Protein AF-A0A7S1KBN1-F1 (afdb_monomer)

Structure (mmCIF, N/CA/C/O backbone):
data_AF-A0A7S1KBN1-F1
#
_entry.id   AF-A0A7S1KBN1-F1
#
loop_
_atom_site.group_PDB
_atom_site.id
_atom_site.type_symbol
_atom_site.label_atom_id
_atom_site.label_alt_id
_atom_site.label_comp_id
_atom_site.label_asym_id
_atom_site.label_entity_id
_atom_site.label_seq_id
_atom_site.pdbx_PDB_ins_code
_atom_site.Cartn_x
_atom_site.Cartn_y
_atom_site.Cartn_z
_atom_site.occupancy
_atom_site.B_iso_or_equiv
_atom_site.auth_seq_id
_atom_site.auth_comp_id
_atom_site.auth_asym_id
_atom_site.auth_atom_id
_atom_site.pdbx_PDB_model_num
ATOM 1 N N . MET A 1 1 ? -30.680 16.554 2.523 1.00 39.66 1 MET A N 1
ATOM 2 C CA . MET A 1 1 ? -29.639 16.373 1.495 1.00 39.66 1 MET A CA 1
ATOM 3 C C . MET A 1 1 ? -29.792 14.962 0.991 1.00 39.66 1 MET A C 1
ATOM 5 O O . MET A 1 1 ? -29.825 14.055 1.816 1.00 39.66 1 MET A O 1
ATOM 9 N N . ASP A 1 2 ? -30.016 14.805 -0.307 1.00 41.50 2 ASP A N 1
ATOM 10 C CA . ASP A 1 2 ? -30.090 13.487 -0.932 1.00 41.50 2 ASP A CA 1
ATOM 11 C C . ASP A 1 2 ? -28.764 12.754 -0.672 1.00 41.50 2 ASP A C 1
ATOM 13 O O . ASP A 1 2 ? -27.706 13.393 -0.695 1.00 41.50 2 ASP A O 1
ATOM 17 N N . LYS A 1 3 ? -28.796 11.464 -0.317 1.00 53.00 3 LYS A N 1
ATOM 18 C CA . LYS A 1 3 ? -27.550 10.718 -0.072 1.00 53.00 3 LYS A CA 1
ATOM 19 C C . LYS A 1 3 ? -26.765 10.737 -1.381 1.00 53.00 3 LYS A C 1
ATOM 21 O O . LYS A 1 3 ? -27.262 10.223 -2.375 1.00 53.00 3 LYS A O 1
ATOM 26 N N . ALA A 1 4 ? -25.575 11.343 -1.384 1.00 61.66 4 ALA A N 1
ATOM 27 C CA . ALA A 1 4 ? -24.731 11.395 -2.574 1.00 61.66 4 ALA A CA 1
ATOM 28 C C . ALA A 1 4 ? -24.598 9.989 -3.179 1.00 61.66 4 ALA A C 1
ATOM 30 O O . ALA A 1 4 ? -24.268 9.044 -2.454 1.00 61.66 4 ALA A O 1
ATOM 31 N N . ASP A 1 5 ? -24.882 9.853 -4.478 1.00 69.88 5 ASP A N 1
ATOM 32 C CA . ASP A 1 5 ? -24.761 8.573 -5.166 1.00 69.88 5 ASP A CA 1
ATOM 33 C C . ASP A 1 5 ? -23.287 8.146 -5.168 1.00 69.88 5 ASP A C 1
ATOM 35 O O . ASP A 1 5 ? -22.436 8.759 -5.818 1.00 69.88 5 ASP A O 1
ATOM 39 N N . ARG A 1 6 ? -22.979 7.081 -4.421 1.00 80.50 6 ARG A N 1
ATOM 40 C CA . ARG A 1 6 ? -21.621 6.537 -4.262 1.00 80.50 6 ARG A CA 1
ATOM 41 C C . ARG A 1 6 ? -21.195 5.675 -5.453 1.00 80.50 6 ARG A C 1
ATOM 43 O O . ARG A 1 6 ? -20.325 4.824 -5.312 1.00 80.50 6 ARG A O 1
ATOM 50 N N . ARG A 1 7 ? -21.809 5.897 -6.617 1.00 81.31 7 ARG A N 1
ATOM 51 C CA . ARG A 1 7 ? -21.595 5.183 -7.883 1.00 81.31 7 ARG A CA 1
ATOM 52 C C . ARG A 1 7 ? -21.154 6.125 -9.007 1.00 81.31 7 ARG A C 1
ATOM 54 O O . ARG A 1 7 ? -21.543 5.968 -10.156 1.00 81.31 7 ARG A O 1
ATOM 61 N N . THR A 1 8 ? -20.392 7.156 -8.652 1.00 82.50 8 THR A N 1
ATOM 62 C CA . THR A 1 8 ? -19.928 8.204 -9.578 1.00 82.50 8 THR A CA 1
ATOM 63 C C . THR A 1 8 ? -18.401 8.279 -9.682 1.00 82.50 8 THR A C 1
ATOM 65 O O . THR A 1 8 ? -17.869 9.169 -10.340 1.00 82.50 8 THR A O 1
ATOM 68 N N . GLY A 1 9 ? -17.688 7.348 -9.039 1.00 84.62 9 GLY A N 1
ATOM 69 C CA . GLY A 1 9 ? -16.228 7.286 -9.062 1.00 84.62 9 GLY A CA 1
ATOM 70 C C . GLY A 1 9 ? -15.670 6.762 -10.386 1.00 84.62 9 GLY A C 1
ATOM 71 O O . GLY A 1 9 ? -16.303 5.954 -11.062 1.00 84.62 9 GLY A O 1
ATOM 72 N N . THR A 1 10 ? -14.457 7.202 -10.718 1.00 91.69 10 THR A N 1
ATOM 73 C CA . THR A 1 10 ? -13.685 6.822 -11.914 1.00 91.69 10 THR A CA 1
ATOM 74 C C . THR A 1 10 ? -13.085 5.420 -11.859 1.00 91.69 10 THR A C 1
ATOM 76 O O . THR A 1 10 ? -12.709 4.902 -12.904 1.00 91.69 10 THR A O 1
ATOM 79 N N . GLN A 1 11 ? -12.972 4.826 -10.665 1.00 94.00 11 GLN A N 1
ATOM 80 C CA . GLN A 1 11 ? -12.387 3.497 -10.434 1.00 94.00 11 GLN A CA 1
ATOM 81 C C . GLN A 1 11 ? -10.980 3.327 -11.013 1.00 94.00 11 GLN A C 1
ATOM 83 O O . GLN A 1 11 ? -10.664 2.328 -11.652 1.00 94.00 11 GLN A O 1
ATOM 88 N N . ASN A 1 12 ? -10.140 4.343 -10.823 1.00 94.00 12 ASN A N 1
ATOM 89 C CA . ASN A 1 12 ? -8.846 4.467 -11.485 1.00 94.00 12 ASN A CA 1
ATOM 90 C C . ASN A 1 12 ? -7.640 4.301 -10.552 1.00 94.00 12 ASN A C 1
ATOM 92 O O . ASN A 1 12 ? -6.526 4.398 -11.049 1.00 94.00 12 ASN A O 1
ATOM 96 N N . THR A 1 13 ? -7.823 4.108 -9.243 1.00 94.88 13 THR A N 1
ATOM 97 C CA . THR A 1 13 ? -6.714 4.191 -8.279 1.00 94.88 13 THR A CA 1
ATOM 98 C C . THR A 1 13 ? -6.066 2.837 -8.016 1.00 94.88 13 THR A C 1
ATOM 100 O O . THR A 1 13 ? -4.849 2.721 -8.096 1.00 94.88 13 THR A O 1
ATOM 103 N N . ALA A 1 14 ? -6.848 1.807 -7.700 1.00 96.62 14 ALA A N 1
ATOM 104 C CA . ALA A 1 14 ? -6.289 0.516 -7.310 1.00 96.62 14 ALA A CA 1
ATOM 105 C C . ALA A 1 14 ? -7.201 -0.654 -7.659 1.00 96.62 14 ALA A C 1
ATOM 107 O O . ALA A 1 14 ? -8.376 -0.478 -7.996 1.00 96.62 14 ALA A O 1
ATOM 108 N N . LEU A 1 15 ? -6.641 -1.854 -7.535 1.00 95.88 15 LEU A N 1
ATOM 109 C CA . LEU A 1 15 ? -7.337 -3.117 -7.711 1.00 95.88 15 LEU A CA 1
ATOM 110 C C . LEU A 1 15 ? -7.287 -3.940 -6.421 1.00 95.88 15 LEU A C 1
ATOM 112 O O . LEU A 1 15 ? -6.287 -3.931 -5.705 1.00 95.88 15 LEU A O 1
ATOM 116 N N . ALA A 1 16 ? -8.345 -4.702 -6.164 1.00 95.00 16 ALA A N 1
ATOM 117 C CA . ALA A 1 16 ? -8.358 -5.766 -5.167 1.00 95.00 16 ALA A CA 1
ATOM 118 C C . ALA A 1 16 ? -9.005 -7.021 -5.755 1.00 95.00 16 ALA A C 1
ATOM 120 O O . ALA A 1 16 ? -9.887 -6.932 -6.605 1.00 95.00 16 ALA A O 1
ATOM 121 N N . TYR A 1 17 ? -8.609 -8.198 -5.278 1.00 94.06 17 TYR A N 1
ATOM 122 C CA . TYR A 1 17 ? -9.251 -9.455 -5.651 1.00 94.06 17 TYR A CA 1
ATOM 123 C C . TYR A 1 17 ? -9.933 -10.048 -4.428 1.00 94.06 17 TYR A C 1
ATOM 125 O O . TYR A 1 17 ? -9.283 -10.432 -3.458 1.00 94.06 17 TYR A O 1
ATOM 133 N N . PHE A 1 18 ? -11.259 -10.106 -4.466 1.00 94.25 18 PHE A N 1
ATOM 134 C CA . PHE A 1 18 ? -12.067 -10.527 -3.332 1.00 94.25 18 PHE A CA 1
ATOM 135 C C . PHE A 1 18 ? -13.287 -11.297 -3.817 1.00 94.25 18 PHE A C 1
ATOM 137 O O . PHE A 1 18 ? -13.940 -10.904 -4.780 1.00 94.25 18 PHE A O 1
ATOM 144 N N . ARG A 1 19 ? -13.599 -12.420 -3.158 1.00 91.69 19 ARG A N 1
ATOM 145 C CA . ARG A 1 19 ? -14.739 -13.291 -3.512 1.00 91.69 19 ARG A CA 1
ATOM 146 C C . ARG A 1 19 ? -14.802 -13.627 -4.999 1.00 91.69 19 ARG A C 1
ATOM 148 O O . ARG A 1 19 ? -15.864 -13.602 -5.616 1.00 91.69 19 ARG A O 1
ATOM 155 N N . LYS A 1 20 ? -13.638 -13.970 -5.546 1.00 90.12 20 LYS A N 1
ATOM 156 C CA . LYS A 1 20 ? -13.461 -14.369 -6.940 1.00 90.12 20 LYS A CA 1
ATOM 157 C C . LYS A 1 20 ? -13.755 -13.266 -7.966 1.00 90.12 20 LYS A C 1
ATOM 159 O O . LYS A 1 20 ? -13.970 -13.558 -9.137 1.00 90.12 20 LYS A O 1
ATOM 164 N N . ARG A 1 21 ? -13.784 -12.008 -7.522 1.00 91.31 21 ARG A N 1
ATOM 165 C CA . ARG A 1 21 ? -14.037 -10.826 -8.346 1.00 91.31 21 ARG A CA 1
ATOM 166 C C . ARG A 1 21 ? -12.834 -9.906 -8.301 1.00 91.31 21 ARG A C 1
ATOM 168 O O . ARG A 1 21 ? -12.242 -9.710 -7.238 1.00 91.31 21 ARG A O 1
ATOM 175 N N . LEU A 1 22 ? -12.508 -9.329 -9.451 1.00 94.31 22 LEU A N 1
ATOM 176 C CA . LEU A 1 22 ? -11.597 -8.201 -9.527 1.00 94.31 22 LEU A CA 1
ATOM 177 C C . LEU A 1 22 ? -12.400 -6.934 -9.229 1.00 94.31 22 LEU A C 1
ATOM 179 O O . LEU A 1 22 ? -13.416 -6.672 -9.865 1.00 94.31 22 LEU A O 1
ATOM 183 N N . LEU A 1 23 ? -11.962 -6.164 -8.244 1.00 95.69 23 LEU A N 1
ATOM 184 C CA . LEU A 1 23 ? -12.592 -4.923 -7.825 1.00 95.69 23 LEU A CA 1
ATOM 185 C C . LEU A 1 23 ? -11.696 -3.760 -8.230 1.00 95.69 23 LEU A C 1
ATOM 187 O O . LEU A 1 23 ? -10.554 -3.690 -7.787 1.00 95.69 23 LEU A O 1
ATOM 191 N N . ALA A 1 24 ? -12.223 -2.841 -9.029 1.00 96.88 24 ALA A N 1
ATOM 192 C CA . ALA A 1 24 ? -11.622 -1.541 -9.271 1.00 96.88 24 ALA A CA 1
ATOM 193 C C . ALA A 1 24 ? -12.084 -0.561 -8.186 1.00 96.88 24 ALA A C 1
ATOM 195 O O . ALA A 1 24 ? -13.273 -0.513 -7.848 1.00 96.88 24 ALA A O 1
ATOM 196 N N . LEU A 1 25 ? -11.129 0.168 -7.607 1.00 96.44 25 LEU A N 1
ATOM 197 C CA . LEU A 1 25 ? -11.327 0.984 -6.415 1.00 96.44 25 LEU A CA 1
ATOM 198 C C . LEU A 1 25 ? -10.927 2.445 -6.659 1.00 96.44 25 LEU A C 1
ATOM 200 O O . LEU A 1 25 ? -9.914 2.748 -7.296 1.00 96.44 25 LEU A O 1
ATOM 204 N N . VAL A 1 26 ? -11.710 3.354 -6.080 1.00 94.69 26 VAL A N 1
ATOM 205 C CA . VAL A 1 26 ? -11.387 4.774 -5.911 1.00 94.69 26 VAL A CA 1
ATOM 206 C C . VAL A 1 26 ? -12.031 5.285 -4.625 1.00 94.69 26 VAL A C 1
ATOM 208 O O . VAL A 1 26 ? -13.181 4.959 -4.323 1.00 94.69 26 VAL A O 1
ATOM 211 N N . GLU A 1 27 ? -11.313 6.152 -3.913 1.00 91.88 27 GLU A N 1
ATOM 212 C CA . GLU A 1 27 ? -11.644 6.651 -2.566 1.00 91.88 27 GLU A CA 1
ATOM 213 C C . GLU A 1 27 ? -12.984 7.398 -2.445 1.00 91.88 27 GLU A C 1
ATOM 215 O O . GLU A 1 27 ? -13.438 7.696 -1.343 1.00 91.88 27 GLU A O 1
ATOM 220 N N . SER A 1 28 ? -13.634 7.720 -3.566 1.00 90.06 28 SER A N 1
ATOM 221 C CA . SER A 1 28 ? -14.872 8.502 -3.630 1.00 90.06 28 SER A CA 1
ATOM 222 C C . SER A 1 28 ? -16.142 7.669 -3.843 1.00 90.06 28 SER A C 1
ATOM 224 O O . SER A 1 28 ? -17.247 8.222 -3.813 1.00 90.06 28 SER A O 1
ATOM 226 N N . SER A 1 29 ? -16.031 6.351 -4.040 1.00 92.69 29 SER A N 1
ATOM 227 C CA . SER A 1 29 ? -17.166 5.510 -4.448 1.00 92.69 29 SER A CA 1
ATOM 228 C C . SER A 1 29 ? -17.141 4.102 -3.852 1.00 92.69 29 SER A C 1
ATOM 230 O O . SER A 1 29 ? -16.212 3.737 -3.140 1.00 92.69 29 SER A O 1
ATOM 232 N N . LEU A 1 30 ? -18.200 3.328 -4.098 1.00 94.75 30 LEU A N 1
ATOM 233 C CA . LEU A 1 30 ? -18.240 1.893 -3.808 1.00 94.75 30 LEU A CA 1
ATOM 234 C C . LEU A 1 30 ? -17.212 1.133 -4.674 1.00 94.75 30 LEU A C 1
ATOM 236 O O . LEU A 1 30 ? -16.893 1.615 -5.764 1.00 94.75 30 LEU A O 1
ATOM 240 N N . PRO A 1 31 ? -16.751 -0.064 -4.259 1.00 95.25 31 PRO A N 1
ATOM 241 C CA . PRO A 1 31 ? -15.966 -0.933 -5.133 1.00 95.25 31 PRO A CA 1
ATOM 242 C C . PRO A 1 31 ? -16.749 -1.246 -6.410 1.00 95.25 31 PRO A C 1
ATOM 244 O O . PRO A 1 31 ? -17.970 -1.418 -6.350 1.00 95.25 31 PRO A O 1
ATOM 247 N N . PHE A 1 32 ? -16.072 -1.359 -7.548 1.00 95.56 32 PHE A N 1
ATOM 248 C CA . PHE A 1 32 ? -16.696 -1.745 -8.811 1.00 95.56 32 PHE A CA 1
ATOM 249 C C . PHE A 1 32 ? -16.144 -3.078 -9.302 1.00 95.56 32 PHE A C 1
ATOM 251 O O . PHE A 1 32 ? -14.945 -3.212 -9.517 1.00 95.56 32 PHE A O 1
ATOM 258 N N . SER A 1 33 ? -17.018 -4.065 -9.471 1.00 95.19 33 SER A N 1
ATOM 259 C CA . SER A 1 33 ? -16.644 -5.377 -9.988 1.00 95.19 33 SER A CA 1
ATOM 260 C C . SER A 1 33 ? -16.351 -5.307 -11.484 1.00 95.19 33 SER A C 1
ATOM 262 O O . SER A 1 33 ? -17.116 -4.733 -12.267 1.00 95.19 33 SER A O 1
ATOM 264 N N . VAL A 1 34 ? -15.238 -5.917 -11.869 1.00 94.31 34 VAL A N 1
ATOM 265 C CA . VAL A 1 34 ? -14.797 -6.105 -13.245 1.00 94.31 34 VAL A CA 1
ATOM 266 C C . VAL A 1 34 ? -14.655 -7.604 -13.472 1.00 94.31 34 VAL A C 1
ATOM 268 O O . VAL A 1 34 ? -13.960 -8.300 -12.727 1.00 94.31 34 VAL A O 1
ATOM 271 N N . LYS A 1 35 ? -15.308 -8.112 -14.514 1.00 90.94 35 LYS A N 1
ATOM 272 C CA . LYS A 1 35 ? -15.194 -9.508 -14.928 1.00 90.94 35 LYS A CA 1
ATOM 273 C C . LYS A 1 35 ? -14.022 -9.651 -15.886 1.00 90.94 35 LYS A C 1
ATOM 275 O O . LYS A 1 35 ? -13.952 -8.934 -16.877 1.00 90.94 35 LYS A O 1
ATOM 280 N N . MET A 1 36 ? -13.124 -10.589 -15.606 1.00 88.88 36 MET A N 1
ATOM 281 C CA . MET A 1 36 ? -12.122 -11.024 -16.578 1.00 88.88 36 MET A CA 1
ATOM 282 C C . MET A 1 36 ? -12.752 -12.082 -17.486 1.00 88.88 36 MET A C 1
ATOM 284 O O . MET A 1 36 ? -13.393 -13.014 -16.997 1.00 88.88 36 MET A O 1
ATOM 288 N N . LEU A 1 37 ? -12.600 -11.927 -18.794 1.00 88.12 37 LEU A N 1
ATOM 289 C CA . LEU A 1 37 ? -13.107 -12.846 -19.805 1.00 88.12 37 LEU A CA 1
ATOM 290 C C . LEU A 1 37 ? -12.053 -13.910 -20.142 1.00 88.12 37 LEU A C 1
ATOM 292 O O . LEU A 1 37 ? -10.862 -13.749 -19.881 1.00 88.12 37 LEU A O 1
ATOM 296 N N . GLN A 1 38 ? -12.492 -15.031 -20.719 1.00 85.00 38 GLN A N 1
ATOM 297 C CA . GLN A 1 38 ? -11.618 -16.177 -21.009 1.00 85.00 38 GLN A CA 1
ATOM 298 C C . GLN A 1 38 ? -10.512 -15.855 -22.031 1.00 85.00 38 GLN A C 1
ATOM 300 O O . GLN A 1 38 ? -9.464 -16.498 -22.033 1.00 85.00 38 GLN A O 1
ATOM 305 N N . ASP A 1 39 ? -10.741 -14.875 -22.901 1.00 88.25 39 ASP A N 1
ATOM 306 C CA . ASP A 1 39 ? -9.782 -14.383 -23.892 1.00 88.25 39 ASP A CA 1
ATOM 307 C C . ASP A 1 39 ? -8.826 -13.308 -23.342 1.00 88.25 39 ASP A C 1
ATOM 309 O O . ASP A 1 39 ? -7.956 -12.831 -24.073 1.00 88.25 39 ASP A O 1
ATOM 313 N N . GLY A 1 40 ? -8.946 -12.967 -22.055 1.00 85.25 40 GLY A N 1
ATOM 314 C CA . GLY A 1 40 ? -8.118 -11.977 -21.372 1.00 85.25 40 GLY A CA 1
ATOM 315 C C . GLY A 1 40 ? -8.638 -10.540 -21.453 1.00 85.25 40 GLY A C 1
ATOM 316 O O . GLY A 1 40 ? -7.950 -9.643 -20.964 1.00 85.25 40 GLY A O 1
ATOM 317 N N . ASP A 1 41 ? -9.811 -10.305 -22.049 1.00 91.06 41 ASP A N 1
ATOM 318 C CA . ASP A 1 41 ? -10.470 -8.994 -22.019 1.00 91.06 41 ASP A CA 1
ATOM 319 C C . ASP A 1 41 ? -11.248 -8.783 -20.702 1.00 91.06 41 ASP A C 1
ATOM 321 O O . ASP A 1 41 ? -11.342 -9.678 -19.856 1.00 91.06 41 ASP A O 1
ATOM 325 N N . PHE A 1 42 ? -11.792 -7.584 -20.500 1.00 92.44 42 PHE A N 1
ATOM 326 C CA . PHE A 1 42 ? -12.488 -7.199 -19.276 1.00 92.44 42 PHE A CA 1
ATOM 327 C C . PHE A 1 42 ? -13.868 -6.609 -19.562 1.00 92.44 42 PHE A C 1
ATOM 329 O O . PHE A 1 42 ? -14.033 -5.752 -20.428 1.00 92.44 42 PHE A O 1
ATOM 336 N N . GLU A 1 43 ? -14.857 -7.000 -18.761 1.00 93.75 43 GLU A N 1
ATOM 337 C CA . GLU A 1 43 ? -16.210 -6.450 -18.803 1.00 93.75 43 GLU A CA 1
ATOM 338 C C . GLU A 1 43 ? -16.547 -5.739 -17.490 1.00 93.75 43 GLU A C 1
ATOM 340 O O . GLU A 1 43 ? -16.283 -6.225 -16.389 1.00 93.75 43 GLU A O 1
ATOM 345 N N . SER A 1 44 ? -17.143 -4.554 -17.607 1.00 94.00 44 SER A N 1
ATOM 346 C CA . SER A 1 44 ? -17.665 -3.816 -16.460 1.00 94.00 44 SER A CA 1
ATOM 347 C C . SER A 1 44 ? -18.938 -4.483 -15.939 1.00 94.00 44 SER A C 1
ATOM 349 O O . SER A 1 44 ? -19.898 -4.612 -16.693 1.00 94.00 44 SER A O 1
ATOM 351 N N . GLU A 1 45 ? -18.982 -4.853 -14.657 1.00 92.81 45 GLU A N 1
ATOM 352 C CA . GLU A 1 45 ? -20.174 -5.471 -14.067 1.00 92.81 45 GLU A CA 1
ATOM 353 C C . GLU A 1 45 ? -21.020 -4.451 -13.296 1.00 92.81 45 GLU A C 1
ATOM 355 O O . GLU A 1 45 ? -21.995 -3.900 -13.810 1.00 92.81 45 GLU A O 1
ATOM 360 N N . CYS A 1 46 ? -20.694 -4.218 -12.024 1.00 92.81 46 CYS A N 1
ATOM 361 C CA . CYS A 1 46 ? -21.531 -3.430 -11.131 1.00 92.81 46 CYS A CA 1
ATOM 362 C C . CYS A 1 46 ? -20.782 -2.946 -9.892 1.00 92.81 46 CYS A C 1
ATOM 364 O O . CYS A 1 46 ? -19.755 -3.492 -9.499 1.00 92.81 46 CYS A O 1
ATOM 366 N N . TYR A 1 47 ? -21.366 -1.962 -9.210 1.00 94.25 47 TYR A N 1
ATOM 367 C CA . TYR A 1 47 ? -20.908 -1.552 -7.888 1.00 94.25 47 TYR A CA 1
ATOM 368 C C . TYR A 1 47 ? -21.270 -2.587 -6.813 1.00 94.25 47 TYR A C 1
ATOM 370 O O . TYR A 1 47 ? -22.422 -3.014 -6.710 1.00 94.25 47 TYR A O 1
ATOM 378 N N . GLU A 1 48 ? -20.305 -2.924 -5.963 1.00 92.81 48 GLU A N 1
ATOM 379 C CA . GLU A 1 48 ? -20.451 -3.864 -4.853 1.00 92.81 48 GLU A CA 1
ATOM 380 C C . GLU A 1 48 ? -20.937 -3.148 -3.589 1.00 92.81 48 GLU A C 1
ATOM 382 O O . GLU A 1 48 ? -20.188 -2.475 -2.881 1.00 92.81 48 GLU A O 1
ATOM 387 N N . SER A 1 49 ? -22.226 -3.306 -3.284 1.00 90.88 49 SER A N 1
ATOM 388 C CA . SER A 1 49 ? -22.848 -2.761 -2.068 1.00 90.88 49 SER A CA 1
ATOM 389 C C . SER A 1 49 ? -23.042 -3.802 -0.959 1.00 90.88 49 SER A C 1
ATOM 391 O O . SER A 1 49 ? -23.548 -3.472 0.116 1.00 90.88 49 SER A O 1
ATOM 393 N N . TYR A 1 50 ? -22.669 -5.064 -1.205 1.00 90.81 50 TYR A N 1
ATOM 394 C CA . TYR A 1 50 ? -22.838 -6.187 -0.273 1.00 90.81 50 TYR A CA 1
ATOM 395 C C . TYR A 1 50 ? -24.276 -6.296 0.267 1.00 90.81 50 TYR A C 1
ATOM 397 O O . TYR A 1 50 ? -24.527 -6.306 1.476 1.00 90.81 50 TYR A O 1
ATOM 405 N N . GLY A 1 51 ? -25.238 -6.326 -0.663 1.00 84.50 51 GLY A N 1
ATOM 406 C CA . GLY A 1 51 ? -26.672 -6.367 -0.368 1.00 84.50 51 GLY A CA 1
ATOM 407 C C . GLY A 1 51 ? -27.220 -5.035 0.145 1.00 84.50 51 GLY A C 1
ATOM 408 O O . GLY A 1 51 ? -27.958 -5.031 1.126 1.00 84.50 51 GLY A O 1
ATOM 409 N N . GLU A 1 52 ? -26.799 -3.917 -0.462 1.00 84.81 52 GLU A N 1
ATOM 410 C CA . GLU A 1 52 ? -27.153 -2.533 -0.083 1.00 84.81 52 GLU A CA 1
ATOM 411 C C . GLU A 1 52 ? -26.746 -2.124 1.337 1.00 84.81 52 GLU A C 1
ATOM 413 O O . GLU A 1 52 ? -27.078 -1.037 1.819 1.00 84.81 52 GLU A O 1
ATOM 418 N N . LYS A 1 53 ? -25.985 -2.980 2.021 1.00 87.19 53 LYS A N 1
ATOM 419 C CA . LYS A 1 53 ? -25.496 -2.693 3.359 1.00 87.19 53 LYS A CA 1
ATOM 420 C C . LYS A 1 53 ? -24.419 -1.627 3.251 1.00 87.19 53 LYS A C 1
ATOM 422 O O . LYS A 1 53 ? -24.525 -0.609 3.932 1.00 87.19 53 LYS A O 1
ATOM 427 N N . LEU A 1 54 ? -23.404 -1.810 2.401 1.00 89.00 54 LEU A N 1
ATOM 428 C CA . LEU A 1 54 ? -22.330 -0.840 2.164 1.00 89.00 54 LEU A CA 1
ATOM 429 C C . LEU A 1 54 ? -22.842 0.388 1.406 1.00 89.00 54 LEU A C 1
ATOM 431 O O . LEU A 1 54 ? -23.338 0.298 0.290 1.00 89.00 54 LEU A O 1
ATOM 435 N N . ASN A 1 55 ? -22.731 1.546 2.056 1.00 86.25 55 ASN A N 1
ATOM 436 C CA . ASN A 1 55 ? -23.314 2.812 1.610 1.00 86.25 55 ASN A CA 1
ATOM 437 C C . ASN A 1 55 ? -22.363 3.999 1.842 1.00 86.25 55 ASN A C 1
ATOM 439 O O . ASN A 1 55 ? -22.794 5.124 2.105 1.00 86.25 55 ASN A O 1
ATOM 443 N N . GLN A 1 56 ? -21.064 3.727 1.768 1.00 86.44 56 GLN A N 1
ATOM 444 C CA . GLN A 1 56 ? -19.974 4.678 1.958 1.00 86.44 56 GLN A CA 1
ATOM 445 C C . GLN A 1 56 ? -18.931 4.487 0.852 1.00 86.44 56 GLN A C 1
ATOM 447 O O . GLN A 1 56 ? -18.863 3.389 0.295 1.00 86.44 56 GLN A O 1
ATOM 452 N N . PRO A 1 57 ? -18.122 5.513 0.547 1.00 88.50 57 PRO A N 1
ATOM 453 C CA . PRO A 1 57 ? -16.904 5.323 -0.225 1.00 88.50 57 PRO A CA 1
ATOM 454 C C . PRO A 1 57 ? -15.988 4.278 0.415 1.00 88.50 57 PRO A C 1
ATOM 456 O O . PRO A 1 57 ? -16.044 4.066 1.630 1.00 88.50 57 PRO A O 1
ATOM 459 N N . VAL A 1 58 ? -15.143 3.648 -0.392 1.00 91.81 58 VAL A N 1
ATOM 460 C CA . VAL A 1 58 ? -14.098 2.737 0.080 1.00 91.81 58 VAL A CA 1
ATOM 461 C C . VAL A 1 58 ? -12.738 3.273 -0.321 1.00 91.81 58 VAL A C 1
ATOM 463 O O . VAL A 1 58 ? -12.582 3.790 -1.421 1.00 91.81 58 VAL A O 1
ATOM 466 N N . SER A 1 59 ? -11.749 3.140 0.553 1.00 93.06 59 SER A N 1
ATOM 467 C CA . SER A 1 59 ? -10.365 3.432 0.211 1.00 93.06 59 SER A CA 1
ATOM 468 C C . SER A 1 59 ? -9.903 2.511 -0.913 1.00 93.06 59 SER A C 1
ATOM 470 O O . SER A 1 59 ? -10.219 1.313 -0.931 1.00 93.06 59 SER A O 1
ATOM 472 N N . ALA A 1 60 ? -9.105 3.081 -1.815 1.00 93.50 60 ALA A N 1
ATOM 473 C CA . ALA A 1 60 ? -8.398 2.342 -2.847 1.00 93.50 60 ALA A CA 1
ATOM 474 C C . ALA A 1 60 ? -7.433 1.295 -2.266 1.00 93.50 60 ALA A C 1
ATOM 476 O O . ALA A 1 60 ? -7.127 0.312 -2.926 1.00 93.50 60 ALA A O 1
ATOM 477 N N . HIS A 1 61 ? -7.033 1.438 -1.005 1.00 96.19 61 HIS A N 1
ATOM 478 C CA . HIS A 1 61 ? -6.135 0.513 -0.329 1.00 96.19 61 HIS A CA 1
ATOM 479 C C . HIS A 1 61 ? -6.830 -0.416 0.666 1.00 96.19 61 HIS A C 1
ATOM 481 O O . HIS A 1 61 ? -6.179 -0.923 1.576 1.00 96.19 61 HIS A O 1
ATOM 487 N N . SER A 1 62 ? -8.134 -0.671 0.509 1.00 93.81 62 SER A N 1
ATOM 488 C CA . SER A 1 62 ? -8.831 -1.718 1.275 1.00 93.81 62 SER A CA 1
ATOM 489 C C . SER A 1 62 ? -8.051 -3.047 1.207 1.00 93.81 62 SER A C 1
ATOM 491 O O . SER A 1 62 ? -7.602 -3.446 0.132 1.00 93.81 62 SER A O 1
ATOM 493 N N . LYS A 1 63 ? -7.857 -3.732 2.342 1.00 95.75 63 LYS A N 1
ATOM 494 C CA . LYS A 1 63 ? -6.957 -4.902 2.446 1.00 95.75 63 LYS A CA 1
ATOM 495 C C . LYS A 1 63 ? -7.761 -6.197 2.548 1.00 95.75 63 LYS A C 1
ATOM 497 O O . LYS A 1 63 ? -8.746 -6.250 3.280 1.00 95.75 63 LYS A O 1
ATOM 502 N N . VAL A 1 64 ? -7.316 -7.255 1.873 1.00 96.12 64 VAL A N 1
ATOM 503 C CA . VAL A 1 64 ? -7.832 -8.617 2.082 1.00 96.12 64 VAL A CA 1
ATOM 504 C C . VAL A 1 64 ? -6.884 -9.344 3.031 1.00 96.12 64 VAL A C 1
ATOM 506 O O . VAL A 1 64 ? -5.685 -9.402 2.768 1.00 96.12 64 VAL A O 1
ATOM 509 N N . ASP A 1 65 ? -7.392 -9.873 4.143 1.00 96.88 65 ASP A N 1
ATOM 510 C CA . ASP A 1 65 ? -6.577 -10.675 5.055 1.00 96.88 65 ASP A CA 1
ATOM 511 C C . ASP A 1 65 ? -6.290 -12.053 4.426 1.00 96.88 65 ASP A C 1
ATOM 513 O O . ASP A 1 65 ? -7.236 -12.772 4.089 1.00 96.88 65 ASP A O 1
ATOM 517 N N . PRO A 1 66 ? -5.013 -12.453 4.281 1.00 93.50 66 PRO A N 1
ATOM 518 C CA . PRO A 1 66 ? -4.655 -13.704 3.613 1.00 93.50 66 PRO A CA 1
ATOM 519 C C . PRO A 1 66 ? -5.015 -14.973 4.412 1.00 93.50 66 PRO A C 1
ATOM 521 O O . PRO A 1 66 ? -5.089 -16.053 3.833 1.00 93.50 66 PRO A O 1
ATOM 524 N N . GLU A 1 67 ? -5.241 -14.876 5.727 1.00 94.38 67 GLU A N 1
ATOM 525 C CA . GLU A 1 67 ? -5.603 -15.988 6.620 1.00 94.38 67 GLU A CA 1
ATOM 526 C C . GLU A 1 67 ? -7.126 -16.158 6.714 1.00 94.38 67 GLU A C 1
ATOM 528 O O . GLU A 1 67 ? -7.633 -17.276 6.607 1.00 94.38 67 GLU A O 1
ATOM 533 N N . THR A 1 68 ? -7.872 -15.066 6.911 1.00 96.06 68 THR A N 1
ATOM 534 C CA . THR A 1 68 ? -9.334 -15.127 7.106 1.00 96.06 68 THR A CA 1
ATOM 535 C C . THR A 1 68 ? -10.125 -14.971 5.808 1.00 96.06 68 THR A C 1
ATOM 537 O O . THR A 1 68 ? -11.293 -15.365 5.746 1.00 96.06 68 THR A O 1
ATOM 540 N N . GLY A 1 69 ? -9.507 -14.405 4.767 1.00 95.75 69 GLY A N 1
ATOM 541 C CA . GLY A 1 69 ? -10.180 -14.019 3.531 1.00 95.75 69 GLY A CA 1
ATOM 542 C C . GLY A 1 69 ? -11.173 -12.874 3.726 1.00 95.75 69 GLY A C 1
ATOM 543 O O . GLY A 1 69 ? -12.040 -12.684 2.879 1.00 95.75 69 GLY A O 1
ATOM 544 N N . GLU A 1 70 ? -11.103 -12.147 4.843 1.00 97.75 70 GLU A N 1
ATOM 545 C CA . GLU A 1 70 ? -11.939 -10.974 5.092 1.00 97.75 70 GLU A CA 1
ATOM 546 C C . GLU A 1 70 ? -11.430 -9.763 4.316 1.00 97.75 70 GLU A C 1
ATOM 548 O O . GLU A 1 70 ? -10.226 -9.556 4.182 1.00 97.75 70 GLU A O 1
ATOM 553 N N . PHE A 1 71 ? -12.351 -8.924 3.854 1.00 96.94 71 PHE A N 1
ATOM 554 C CA . PHE A 1 71 ? -12.046 -7.653 3.218 1.00 96.94 71 PHE A CA 1
ATOM 555 C C . PHE A 1 71 ? -12.265 -6.516 4.211 1.00 96.94 71 PHE A C 1
ATOM 557 O O . PHE A 1 71 ? -13.398 -6.186 4.576 1.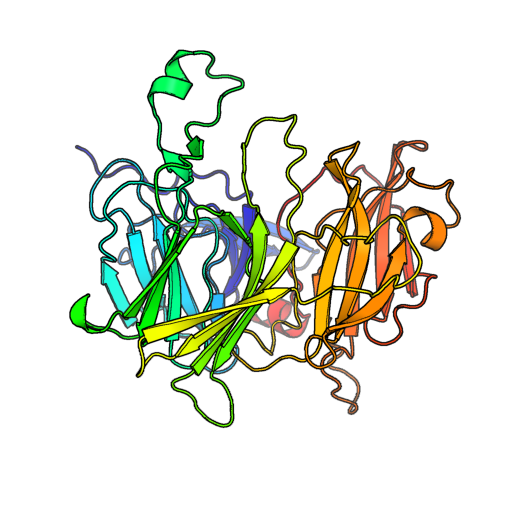00 96.94 71 PHE A O 1
ATOM 564 N N . LEU A 1 72 ? -11.156 -5.946 4.673 1.00 97.44 72 LEU A N 1
ATOM 565 C CA . LEU A 1 72 ? -11.105 -4.820 5.588 1.00 97.44 72 LEU A CA 1
ATOM 566 C C . LEU A 1 72 ? -11.204 -3.541 4.762 1.00 97.44 72 LEU A C 1
ATOM 568 O O . LEU A 1 72 ? -10.335 -3.226 3.948 1.00 97.44 72 LEU A O 1
ATOM 572 N N . ILE A 1 73 ? -12.288 -2.810 4.982 1.00 94.69 73 ILE A N 1
ATOM 573 C CA . ILE A 1 73 ? -12.662 -1.623 4.229 1.00 94.69 73 ILE A CA 1
ATOM 574 C C . ILE A 1 73 ? -12.703 -0.456 5.201 1.00 94.69 73 ILE A C 1
ATOM 576 O O . ILE A 1 73 ? -13.377 -0.519 6.225 1.00 94.69 73 ILE A O 1
ATOM 580 N N . TYR A 1 74 ? -12.093 0.663 4.847 1.00 91.50 74 TYR A N 1
ATOM 581 C CA . TYR A 1 74 ? -12.492 1.942 5.422 1.00 91.50 74 TYR A CA 1
ATOM 582 C C . TYR A 1 74 ? -12.822 2.919 4.301 1.00 91.50 74 TYR A C 1
ATOM 584 O O . TYR A 1 74 ? -12.525 2.662 3.139 1.00 91.50 74 TYR A O 1
ATOM 592 N N . GLY A 1 75 ? -13.458 4.030 4.635 1.00 91.25 75 GLY A N 1
ATOM 593 C CA . GLY A 1 75 ? -13.636 5.147 3.722 1.00 91.25 75 GLY A CA 1
ATOM 594 C C . GLY A 1 75 ? -13.840 6.439 4.483 1.00 91.25 75 GLY A C 1
ATOM 595 O O . GLY A 1 75 ? -14.311 6.424 5.624 1.00 91.25 75 GLY A O 1
ATOM 596 N N . TYR A 1 76 ? -13.492 7.550 3.845 1.00 91.94 76 TYR A N 1
ATOM 597 C CA . TYR A 1 76 ? -13.671 8.878 4.413 1.00 91.94 76 TYR A CA 1
ATOM 598 C C . TYR A 1 76 ? -14.745 9.682 3.674 1.00 91.94 76 TYR A C 1
ATOM 600 O O . TYR A 1 76 ? -15.089 9.418 2.522 1.00 91.94 76 TYR A O 1
ATOM 608 N N . ASP A 1 77 ? -15.305 10.664 4.371 1.00 89.81 77 ASP A N 1
ATOM 609 C CA . ASP A 1 77 ? -16.285 11.610 3.853 1.00 89.81 77 ASP A CA 1
ATOM 610 C C . ASP A 1 77 ? -15.801 13.034 4.128 1.00 89.81 77 ASP A C 1
ATOM 612 O O . ASP A 1 77 ? -15.412 13.374 5.245 1.00 89.81 77 ASP A O 1
ATOM 616 N N . LEU A 1 78 ? -15.813 13.874 3.095 1.00 90.38 78 LEU A N 1
ATOM 617 C CA . LEU A 1 78 ? -15.300 15.242 3.177 1.00 90.38 78 LEU A CA 1
ATOM 618 C C . LEU A 1 78 ? -16.377 16.271 3.540 1.00 90.38 78 LEU A C 1
ATOM 620 O O . LEU A 1 78 ? -16.053 17.415 3.856 1.00 90.38 78 LEU A O 1
ATOM 624 N N . LEU A 1 79 ? -17.655 15.890 3.471 1.00 87.31 79 LEU A N 1
ATOM 625 C CA . LEU A 1 79 ? -18.790 16.812 3.542 1.00 87.31 79 LEU A CA 1
ATOM 626 C C . LEU A 1 79 ? -19.613 16.644 4.821 1.00 87.31 79 LEU A C 1
ATOM 628 O O . LEU A 1 79 ? -20.238 17.602 5.275 1.00 87.31 79 LEU A O 1
ATOM 632 N N . SER A 1 80 ? -19.649 15.445 5.401 1.00 86.88 80 SER A N 1
ATOM 633 C CA . SER A 1 80 ? -20.524 15.133 6.529 1.00 86.88 80 SER A CA 1
ATOM 634 C C . SER A 1 80 ? -19.903 14.151 7.515 1.00 86.88 80 SER A C 1
ATOM 636 O O . SER A 1 80 ? -19.175 13.239 7.138 1.00 86.88 80 SER A O 1
ATOM 638 N N . LYS A 1 81 ? -20.223 14.335 8.802 1.00 90.81 81 LYS A N 1
ATOM 639 C CA . LYS A 1 81 ? -19.850 13.381 9.849 1.00 90.81 81 LYS A CA 1
ATOM 640 C C . LYS A 1 81 ? -20.698 12.098 9.759 1.00 90.81 81 LYS A C 1
ATOM 642 O O . LYS A 1 81 ? -21.877 12.186 9.406 1.00 90.81 81 LYS A O 1
ATOM 647 N N . PRO A 1 82 ? -20.148 10.942 10.166 1.00 92.25 82 PRO A N 1
ATOM 648 C CA . PRO A 1 82 ? -18.746 10.733 10.540 1.00 92.25 82 PRO A CA 1
ATOM 649 C C . PRO A 1 82 ? -17.840 10.781 9.301 1.00 92.25 82 PRO A C 1
ATOM 651 O O . PRO A 1 82 ? -18.187 10.239 8.253 1.00 92.25 82 PRO A O 1
ATOM 654 N N . TYR A 1 83 ? -16.691 11.449 9.438 1.00 94.06 83 TYR A N 1
ATOM 655 C CA . TYR A 1 83 ? -15.753 11.669 8.331 1.00 94.06 83 TYR A CA 1
ATOM 656 C C . TYR A 1 83 ? -14.919 10.436 7.995 1.00 94.06 83 TYR A C 1
ATOM 658 O O . TYR A 1 83 ? -14.246 10.438 6.977 1.00 94.06 83 TYR A O 1
ATOM 666 N N . CYS A 1 84 ? -14.935 9.403 8.835 1.00 95.12 84 CYS A N 1
ATOM 667 C CA . CYS A 1 84 ? -14.292 8.128 8.570 1.00 95.12 84 CYS A CA 1
ATOM 668 C C . CYS A 1 84 ? -15.208 7.005 9.048 1.00 95.12 84 CYS A C 1
ATOM 670 O O . CYS A 1 84 ? -15.870 7.111 10.084 1.00 95.12 84 CYS A O 1
ATOM 672 N N . LYS A 1 85 ? -15.282 5.938 8.263 1.00 94.62 85 LYS A N 1
ATOM 673 C CA . LYS A 1 85 ? -16.079 4.755 8.560 1.00 94.62 85 LYS A CA 1
ATOM 674 C C . LYS A 1 85 ? -15.290 3.518 8.206 1.00 94.62 85 LYS A C 1
ATOM 676 O O . LYS A 1 85 ? -14.666 3.459 7.151 1.00 94.62 85 LYS A O 1
ATOM 681 N N . TYR A 1 86 ? -15.401 2.507 9.042 1.00 96.69 86 TYR A N 1
ATOM 682 C CA . TYR A 1 86 ? -14.714 1.240 8.910 1.00 96.69 86 TYR A CA 1
ATOM 683 C C . TYR A 1 86 ? -15.718 0.094 8.833 1.00 96.69 86 TYR A C 1
ATOM 685 O O . TYR A 1 86 ? -16.794 0.145 9.435 1.00 96.69 86 TYR A O 1
ATOM 693 N N . ALA A 1 87 ? -15.389 -0.931 8.061 1.00 96.38 87 ALA A N 1
ATOM 694 C CA . ALA A 1 87 ? -16.208 -2.105 7.873 1.00 96.38 87 ALA A CA 1
ATOM 695 C C . ALA A 1 87 ? -15.360 -3.334 7.540 1.00 96.38 87 ALA A C 1
ATOM 697 O O . ALA A 1 87 ? -14.274 -3.233 6.977 1.00 96.38 87 ALA A O 1
ATOM 698 N N . ILE A 1 88 ? -15.903 -4.508 7.845 1.00 97.50 88 ILE A N 1
ATOM 699 C CA . ILE A 1 88 ? -15.333 -5.788 7.424 1.00 97.50 88 ILE A CA 1
ATOM 700 C C . ILE A 1 88 ? -16.407 -6.545 6.657 1.00 97.50 88 ILE A C 1
ATOM 702 O O . ILE A 1 88 ? -17.547 -6.661 7.122 1.00 97.50 88 ILE A O 1
ATOM 706 N N . VAL A 1 89 ? -16.043 -7.038 5.478 1.00 97.00 89 VAL A N 1
ATOM 707 C CA . VAL A 1 89 ? -16.833 -8.013 4.726 1.00 97.00 89 VAL A CA 1
ATOM 708 C C . VAL A 1 89 ? -16.169 -9.371 4.899 1.00 97.00 89 VAL A C 1
ATOM 710 O O . VAL A 1 89 ? -14.984 -9.520 4.615 1.00 97.00 89 VAL A O 1
ATOM 713 N N . ASP A 1 90 ? -16.914 -10.361 5.375 1.00 96.25 90 ASP A N 1
ATOM 714 C CA . ASP A 1 90 ? -16.394 -11.718 5.497 1.00 96.25 90 ASP A CA 1
ATOM 715 C C . ASP A 1 90 ? -16.176 -12.382 4.128 1.00 96.25 90 ASP A C 1
ATOM 717 O O . ASP A 1 90 ? -16.669 -11.919 3.096 1.00 96.25 90 ASP A O 1
ATOM 721 N N . LYS A 1 91 ? -15.467 -13.515 4.115 1.00 94.44 91 LYS A N 1
ATOM 722 C CA . LYS A 1 91 ? -15.190 -14.298 2.899 1.00 94.44 91 LYS A CA 1
ATOM 723 C C . LYS A 1 91 ? -16.444 -14.704 2.103 1.00 94.44 91 LYS A C 1
ATOM 725 O O . LYS A 1 91 ? -16.350 -15.018 0.919 1.00 94.44 91 LYS A O 1
ATOM 730 N N . ASP A 1 92 ? -17.616 -14.712 2.738 1.00 92.56 92 ASP A N 1
ATOM 731 C CA . ASP A 1 92 ? -18.887 -15.109 2.133 1.00 92.56 92 ASP A CA 1
ATOM 732 C C . ASP A 1 92 ? -19.664 -13.899 1.581 1.00 92.56 92 ASP A C 1
ATOM 734 O O . ASP A 1 92 ? -20.634 -14.073 0.839 1.00 92.56 92 ASP A O 1
ATOM 738 N N . GLY A 1 93 ? -19.183 -12.675 1.825 1.00 92.00 93 GLY A N 1
ATOM 739 C CA . GLY A 1 93 ? -19.750 -11.423 1.323 1.00 92.00 93 GLY A CA 1
ATOM 740 C C . GLY A 1 93 ? -20.708 -10.747 2.290 1.00 92.00 93 GLY A C 1
ATOM 741 O O . GLY A 1 93 ? -21.398 -9.802 1.898 1.00 92.00 93 GLY A O 1
ATOM 742 N N . ASN A 1 94 ? -20.781 -11.215 3.535 1.00 94.81 94 ASN A N 1
ATOM 743 C CA . ASN A 1 94 ? -21.584 -10.562 4.549 1.00 94.81 94 ASN A CA 1
ATOM 744 C C . ASN A 1 94 ? -20.779 -9.445 5.182 1.00 94.81 94 ASN A C 1
ATOM 746 O O . ASN A 1 94 ? -19.643 -9.621 5.612 1.00 94.81 94 ASN A O 1
ATOM 750 N N . LEU A 1 95 ? -21.417 -8.292 5.312 1.00 94.44 95 LEU A N 1
ATOM 751 C CA . LEU A 1 95 ? -20.861 -7.210 6.092 1.00 94.44 95 LEU A CA 1
ATOM 752 C C . LEU A 1 95 ? -20.926 -7.560 7.588 1.00 94.44 95 LEU A C 1
ATOM 754 O O . LEU A 1 95 ? -21.967 -7.377 8.224 1.00 94.44 95 LEU A O 1
ATOM 758 N N . SER A 1 96 ? -19.835 -8.111 8.115 1.00 94.62 96 SER A N 1
ATOM 759 C CA . SER A 1 96 ? -19.738 -8.701 9.454 1.00 94.62 96 SER A CA 1
ATOM 760 C C . SER A 1 96 ? -19.479 -7.657 10.539 1.00 94.62 96 SER A C 1
ATOM 762 O O . SER A 1 96 ? -19.850 -7.856 11.698 1.00 94.62 96 SER A O 1
ATOM 764 N N . HIS A 1 97 ? -18.883 -6.520 10.174 1.00 96.38 97 HIS A N 1
ATOM 765 C CA . HIS A 1 97 ? -18.557 -5.458 11.114 1.00 96.38 97 HIS A CA 1
ATOM 766 C C . HIS A 1 97 ? -18.683 -4.061 10.500 1.00 96.38 97 HIS A C 1
ATOM 768 O O . HIS A 1 97 ? -18.495 -3.874 9.297 1.00 96.38 97 HIS A O 1
ATOM 774 N N . ARG A 1 98 ? -19.005 -3.085 11.356 1.00 95.19 98 ARG A N 1
ATOM 775 C CA . ARG A 1 98 ? -19.022 -1.652 11.067 1.00 95.19 98 ARG A CA 1
ATOM 776 C C . ARG A 1 98 ? -18.637 -0.863 12.301 1.00 95.19 98 ARG A C 1
ATOM 778 O O . ARG A 1 98 ? -19.077 -1.207 13.398 1.00 95.19 98 ARG A O 1
ATOM 785 N N . LEU A 1 99 ? -17.945 0.240 12.069 1.00 95.62 99 LEU A N 1
ATOM 786 C CA . LEU A 1 99 ? -17.639 1.231 13.079 1.00 95.62 99 LEU A CA 1
ATOM 787 C C . LEU A 1 99 ? -17.524 2.615 12.432 1.00 95.62 99 LEU A C 1
ATOM 789 O O . LEU A 1 99 ? -16.811 2.788 11.445 1.00 95.62 99 LEU A O 1
ATOM 793 N N . ASP A 1 100 ? -18.204 3.604 13.001 1.00 95.38 100 ASP A N 1
ATOM 794 C CA . ASP A 1 100 ? -17.971 5.005 12.659 1.00 95.38 100 ASP A CA 1
ATOM 795 C C . ASP A 1 100 ? -16.727 5.482 13.423 1.00 95.38 100 ASP A C 1
ATOM 797 O O . ASP A 1 100 ? -16.696 5.438 14.652 1.00 95.38 100 ASP A O 1
ATOM 801 N N . VAL A 1 101 ? -15.687 5.905 12.700 1.00 95.31 101 VAL A N 1
ATOM 802 C CA . VAL A 1 101 ? -14.408 6.321 13.289 1.00 95.31 101 VAL A CA 1
ATOM 803 C C . VAL A 1 101 ? -14.416 7.837 13.441 1.00 95.31 101 VAL A C 1
ATOM 805 O O . VAL A 1 101 ? -14.346 8.593 12.467 1.00 95.31 101 VAL A O 1
ATOM 808 N N . GLU A 1 102 ? -14.533 8.302 14.681 1.00 94.38 102 GLU A N 1
ATOM 809 C CA . GLU A 1 102 ? -14.624 9.729 14.970 1.00 94.38 102 GLU A CA 1
ATOM 810 C C . GLU A 1 102 ? -13.265 10.425 14.824 1.00 94.38 102 GLU A C 1
ATOM 812 O O . GLU A 1 102 ? -12.379 10.311 15.672 1.00 94.38 102 GLU A O 1
ATOM 817 N N . ILE A 1 103 ? -13.128 11.214 13.757 1.00 95.50 103 ILE A N 1
ATOM 818 C CA . ILE A 1 103 ? -12.012 12.144 13.547 1.00 95.50 103 ILE A CA 1
ATOM 819 C C . ILE A 1 103 ? -12.509 13.601 13.587 1.00 95.50 103 ILE A C 1
ATOM 821 O O . ILE A 1 103 ? -13.668 13.885 13.258 1.00 95.50 103 ILE A O 1
ATOM 825 N N . PRO A 1 104 ? -11.668 14.563 14.010 1.00 94.12 104 PRO A N 1
ATOM 826 C CA . PRO A 1 104 ? -12.116 15.920 14.316 1.00 94.12 104 PRO A CA 1
ATOM 827 C C . PRO A 1 104 ? -12.480 16.739 13.072 1.00 94.12 104 PRO A C 1
ATOM 829 O O . PRO A 1 104 ? -13.215 17.723 13.190 1.00 94.12 104 PRO A O 1
ATOM 832 N N . ARG A 1 105 ? -11.969 16.368 11.894 1.00 94.69 105 ARG A N 1
ATOM 833 C CA . ARG A 1 105 ? -12.059 17.160 10.662 1.00 94.69 105 ARG A CA 1
ATOM 834 C C . ARG A 1 105 ? -11.984 16.271 9.411 1.00 94.69 105 ARG A C 1
ATOM 836 O O . ARG A 1 105 ? -11.458 15.167 9.514 1.00 94.69 105 ARG A O 1
ATOM 843 N N . PRO A 1 106 ? -12.481 16.739 8.254 1.00 94.94 106 PRO A N 1
ATOM 844 C CA . PRO A 1 106 ? -12.315 16.032 6.991 1.00 94.94 106 PRO A CA 1
ATOM 845 C C . PRO A 1 106 ? -10.866 16.153 6.501 1.00 94.94 106 PRO A C 1
ATOM 847 O O . PRO A 1 106 ? -10.365 17.259 6.268 1.00 94.94 106 PRO A O 1
ATOM 850 N N . VAL A 1 107 ? -10.204 15.013 6.347 1.00 94.94 107 VAL A N 1
ATOM 851 C CA . VAL A 1 107 ? -8.834 14.896 5.829 1.00 94.94 107 VAL A CA 1
ATOM 852 C C . VAL A 1 107 ? -8.797 13.844 4.725 1.00 94.94 107 VAL A C 1
ATOM 854 O O . VAL A 1 107 ? -9.649 12.954 4.693 1.00 94.94 107 VAL A O 1
ATOM 857 N N . MET A 1 108 ? -7.819 13.938 3.826 1.00 94.12 108 MET A N 1
ATOM 858 C CA . MET A 1 108 ? -7.518 12.846 2.902 1.00 94.12 108 MET A CA 1
ATOM 859 C C . MET A 1 108 ? -6.842 11.714 3.674 1.00 94.12 108 MET A C 1
ATOM 861 O O . MET A 1 108 ? -5.682 11.829 4.077 1.00 94.12 108 MET A O 1
ATOM 865 N N . MET A 1 109 ? -7.574 10.620 3.851 1.00 94.19 109 MET A N 1
ATOM 866 C CA . MET A 1 109 ? -7.052 9.364 4.379 1.00 94.19 109 MET A CA 1
ATOM 867 C C . MET A 1 109 ? -6.902 8.409 3.196 1.00 94.19 109 MET A C 1
ATOM 869 O O . MET A 1 109 ? -7.882 7.755 2.847 1.00 94.19 109 MET A O 1
ATOM 873 N N . HIS A 1 110 ? -5.730 8.364 2.562 1.00 95.12 110 HIS A N 1
ATOM 874 C CA . HIS A 1 110 ? -5.520 7.592 1.330 1.00 95.12 110 HIS A CA 1
ATOM 875 C C . HIS A 1 110 ? -5.356 6.085 1.582 1.00 95.12 110 HIS A C 1
ATOM 877 O O . HIS A 1 110 ? -6.084 5.268 1.011 1.00 95.12 110 HIS A O 1
ATOM 883 N N . ASP A 1 111 ? -4.458 5.735 2.504 1.00 96.44 111 ASP A N 1
ATOM 884 C CA . ASP A 1 111 ? -4.160 4.363 2.910 1.00 96.44 111 ASP A CA 1
ATOM 885 C C . ASP A 1 111 ? -4.398 4.154 4.420 1.00 96.44 111 ASP A C 1
ATOM 887 O O . ASP A 1 111 ? -4.612 5.086 5.202 1.00 96.44 111 ASP A O 1
ATOM 891 N N . PHE A 1 112 ? -4.365 2.893 4.832 1.00 96.50 112 PHE A N 1
ATOM 892 C CA . PHE A 1 112 ? -4.407 2.427 6.208 1.00 96.50 112 PHE A CA 1
ATOM 893 C C . PHE A 1 112 ? -3.649 1.101 6.320 1.00 96.50 112 PHE A C 1
ATOM 895 O O . PHE A 1 112 ? -3.384 0.429 5.324 1.00 96.50 112 PHE A O 1
ATOM 902 N N . ALA A 1 113 ? -3.333 0.684 7.541 1.00 98.12 113 ALA A N 1
ATOM 903 C CA . ALA A 1 113 ? -2.658 -0.588 7.760 1.00 98.12 113 ALA A CA 1
ATOM 904 C C . ALA A 1 113 ? -3.464 -1.505 8.676 1.00 98.12 113 ALA A C 1
ATOM 906 O O . ALA A 1 113 ? -4.293 -1.071 9.478 1.00 98.12 113 ALA A O 1
ATOM 907 N N . VAL A 1 114 ? -3.210 -2.801 8.553 1.00 98.31 114 VAL A N 1
ATOM 908 C CA . VAL A 1 114 ? -3.845 -3.841 9.361 1.00 98.31 114 VAL A CA 1
ATOM 909 C C . VAL A 1 114 ? -2.755 -4.758 9.891 1.00 98.31 114 VAL A C 1
ATOM 911 O O . VAL A 1 114 ? -1.784 -5.005 9.191 1.00 98.31 114 VAL A O 1
ATOM 914 N N . THR A 1 115 ? -2.911 -5.264 11.108 1.00 98.69 115 THR A N 1
ATOM 915 C CA . THR A 1 115 ? -2.162 -6.415 11.644 1.00 98.69 115 THR A CA 1
ATOM 916 C C . THR A 1 115 ? -3.123 -7.583 11.787 1.00 98.69 115 THR A C 1
ATOM 918 O O . THR A 1 115 ? -4.306 -7.402 11.516 1.00 98.69 115 THR A O 1
ATOM 921 N N . LYS A 1 116 ? -2.686 -8.757 12.258 1.00 97.75 116 LYS A N 1
ATOM 922 C CA . LYS A 1 116 ? -3.578 -9.898 12.545 1.00 97.75 116 LYS A CA 1
ATOM 923 C C . LYS A 1 116 ? -4.832 -9.517 13.342 1.00 97.75 116 LYS A C 1
ATOM 925 O O . LYS A 1 116 ? -5.919 -9.967 12.996 1.00 97.75 116 LYS A O 1
ATOM 930 N N . ASN A 1 117 ? -4.690 -8.680 14.365 1.00 98.44 117 ASN A N 1
ATOM 931 C CA . ASN A 1 117 ? -5.757 -8.363 15.309 1.00 98.44 117 ASN A CA 1
ATOM 932 C C . ASN A 1 117 ? -6.154 -6.882 15.341 1.00 98.44 117 ASN A C 1
ATOM 934 O O . ASN A 1 117 ? -7.213 -6.569 15.886 1.00 98.44 117 ASN A O 1
ATOM 938 N N . TYR A 1 118 ? -5.366 -5.977 14.753 1.00 98.75 118 TYR A N 1
ATOM 939 C CA . TYR A 1 118 ? -5.584 -4.531 14.838 1.00 98.75 118 TYR A CA 1
ATOM 940 C C . TYR A 1 118 ? -5.727 -3.861 13.468 1.00 98.75 118 TYR A C 1
ATOM 942 O O . TYR A 1 118 ? -5.289 -4.379 12.438 1.00 98.75 118 TYR A O 1
ATOM 950 N N . THR A 1 119 ? -6.325 -2.674 13.484 1.00 98.56 119 THR A N 1
ATOM 951 C CA . THR A 1 119 ? -6.402 -1.737 12.360 1.00 98.56 119 THR A CA 1
ATOM 952 C C . THR A 1 119 ? -5.761 -0.418 12.780 1.00 98.56 119 THR A C 1
ATOM 954 O O . THR A 1 119 ? -5.954 0.030 13.911 1.00 98.56 119 THR A O 1
ATOM 957 N N . ILE A 1 120 ? -4.994 0.192 11.876 1.00 98.69 120 ILE A N 1
ATOM 958 C CA . ILE A 1 120 ? -4.253 1.438 12.084 1.00 98.69 120 ILE A CA 1
ATOM 959 C C . ILE A 1 120 ? -4.804 2.496 11.126 1.00 98.69 120 ILE A C 1
ATOM 961 O O . ILE A 1 120 ? -4.658 2.377 9.910 1.00 98.69 120 ILE A O 1
ATOM 965 N N . PHE A 1 121 ? -5.411 3.541 11.678 1.00 98.19 121 PHE A N 1
ATOM 966 C CA . PHE A 1 121 ? -5.965 4.684 10.958 1.00 98.19 121 PHE A CA 1
ATOM 967 C C . PHE A 1 121 ? -4.985 5.857 10.956 1.00 98.19 121 PHE A C 1
ATOM 969 O O . PHE A 1 121 ? -4.411 6.195 11.993 1.00 98.19 121 PHE A O 1
ATOM 976 N N . LEU A 1 122 ? -4.838 6.501 9.799 1.00 97.50 122 LEU A N 1
ATOM 977 C CA . LEU A 1 122 ? -3.895 7.595 9.571 1.00 97.50 122 LEU A CA 1
ATOM 978 C C . LEU A 1 122 ? -4.643 8.941 9.524 1.00 97.50 122 LEU A C 1
ATOM 980 O O . LEU A 1 122 ? -5.085 9.376 8.463 1.00 97.50 122 LEU A O 1
ATOM 984 N N . ASP A 1 123 ? -4.822 9.600 10.672 1.00 97.50 123 ASP A N 1
ATOM 985 C CA . ASP A 1 123 ? -5.401 10.953 10.740 1.00 97.50 123 ASP A CA 1
ATOM 986 C C . ASP A 1 123 ? -4.291 11.995 10.562 1.00 97.50 123 ASP A C 1
ATOM 988 O O . ASP A 1 123 ? -3.665 12.461 11.520 1.00 97.50 123 ASP A O 1
ATOM 992 N N . MET A 1 124 ? -4.015 12.305 9.297 1.00 97.38 124 MET A N 1
ATOM 993 C CA . MET A 1 124 ? -2.906 13.153 8.862 1.00 97.38 124 MET A CA 1
ATOM 994 C C . MET A 1 124 ? -3.402 14.554 8.455 1.00 97.38 124 MET A C 1
ATOM 996 O O . MET A 1 124 ? -4.540 14.706 8.007 1.00 97.38 124 MET A O 1
ATOM 1000 N N . PRO A 1 125 ? -2.576 15.610 8.557 1.00 96.25 125 PRO A N 1
ATOM 1001 C CA . PRO A 1 125 ? -3.003 16.999 8.396 1.00 96.25 125 PRO A CA 1
ATOM 1002 C C . PRO A 1 125 ? -3.152 17.462 6.930 1.00 96.25 125 PRO A C 1
ATOM 1004 O O . PRO A 1 125 ? -2.936 18.635 6.635 1.00 96.25 125 PRO A O 1
ATOM 1007 N N . LEU A 1 126 ? -3.553 16.580 6.006 1.00 95.12 126 LEU A N 1
ATOM 1008 C CA . LEU A 1 126 ? -3.930 16.943 4.633 1.00 95.12 126 LEU A CA 1
ATOM 1009 C C . LEU A 1 126 ? -5.436 17.228 4.583 1.00 95.12 126 LEU A C 1
ATOM 1011 O O . LEU A 1 126 ? -6.260 16.357 4.296 1.00 95.12 126 LEU A O 1
ATOM 1015 N N . ILE A 1 127 ? -5.804 18.451 4.961 1.00 94.50 127 ILE A N 1
ATOM 1016 C CA . ILE A 1 127 ? -7.193 18.841 5.208 1.00 94.50 127 ILE A CA 1
ATOM 1017 C C . ILE A 1 127 ? -7.930 19.166 3.911 1.00 94.50 127 ILE A C 1
ATOM 1019 O O . ILE A 1 127 ? -7.345 19.700 2.969 1.00 94.50 127 ILE A O 1
ATOM 1023 N N . PHE A 1 128 ? -9.238 18.919 3.890 1.00 92.75 128 PHE A N 1
ATOM 1024 C CA . PHE A 1 128 ? -10.101 19.398 2.814 1.00 92.75 128 PHE A CA 1
ATOM 1025 C C . PHE A 1 128 ? -10.334 20.912 2.928 1.00 92.75 128 PHE A C 1
ATOM 1027 O O . PHE A 1 128 ? -10.839 21.399 3.943 1.00 92.75 128 PHE A O 1
ATOM 1034 N N . ASP A 1 129 ? -9.984 21.656 1.879 1.00 89.44 129 ASP A N 1
ATOM 1035 C CA . ASP A 1 129 ? -10.162 23.105 1.776 1.00 89.44 129 ASP A CA 1
ATOM 1036 C C . ASP A 1 129 ? -10.959 23.459 0.505 1.00 89.44 129 ASP A C 1
ATOM 1038 O O . ASP A 1 129 ? -10.380 23.698 -0.560 1.00 89.44 129 ASP A O 1
ATOM 1042 N N . PRO A 1 130 ? -12.301 23.545 0.586 1.00 85.38 130 PRO A N 1
ATOM 1043 C CA . PRO A 1 130 ? -13.140 23.810 -0.582 1.00 85.38 130 PRO A CA 1
ATOM 1044 C C . PRO A 1 130 ? -12.897 25.196 -1.198 1.00 85.38 130 PRO A C 1
ATOM 1046 O O . PRO A 1 130 ? -13.276 25.431 -2.344 1.00 85.38 130 PRO A O 1
ATOM 1049 N N . LYS A 1 131 ? -12.244 26.129 -0.485 1.00 83.81 131 LYS A N 1
ATOM 1050 C CA . LYS A 1 131 ? -11.920 27.455 -1.037 1.00 83.81 131 LYS A CA 1
ATOM 1051 C C . LYS A 1 131 ? -10.884 27.370 -2.158 1.00 83.81 131 LYS A C 1
ATOM 1053 O O . LYS A 1 131 ? -10.859 28.259 -3.008 1.00 83.81 131 LYS A O 1
ATOM 1058 N N . ARG A 1 132 ? -10.063 26.314 -2.191 1.00 79.56 132 ARG A N 1
ATOM 1059 C CA . ARG A 1 132 ? -9.096 26.061 -3.272 1.00 79.56 132 ARG A CA 1
ATOM 1060 C C . ARG A 1 132 ? -9.782 25.814 -4.618 1.00 79.56 132 ARG A C 1
ATOM 1062 O O . ARG A 1 132 ? -9.331 26.335 -5.634 1.00 79.56 132 ARG A O 1
ATOM 1069 N N . MET A 1 133 ? -10.955 25.178 -4.614 1.00 75.00 133 MET A N 1
ATOM 1070 C CA . MET A 1 133 ? -11.750 24.945 -5.831 1.00 75.00 133 MET A CA 1
ATOM 1071 C C . MET A 1 133 ? -12.246 26.239 -6.493 1.00 75.00 133 MET A C 1
ATOM 1073 O O . MET A 1 133 ? -12.524 26.255 -7.688 1.00 75.00 133 MET A O 1
ATOM 1077 N N . ALA A 1 134 ? -12.359 27.330 -5.728 1.00 72.88 134 ALA A N 1
ATOM 1078 C CA . ALA A 1 134 ? -12.808 28.623 -6.239 1.00 72.88 134 ALA A CA 1
ATOM 1079 C C . ALA A 1 134 ? -11.698 29.424 -6.941 1.00 72.88 134 ALA A C 1
ATOM 1081 O O . ALA A 1 134 ? -12.009 30.426 -7.583 1.00 72.88 134 ALA A O 1
ATOM 1082 N N . ARG A 1 135 ? -10.422 29.037 -6.784 1.00 61.22 135 ARG A N 1
ATOM 1083 C CA . ARG A 1 135 ? -9.278 29.823 -7.271 1.00 61.22 135 ARG A CA 1
ATOM 1084 C C . ARG A 1 135 ? -8.759 29.404 -8.641 1.00 61.22 135 ARG A C 1
ATOM 1086 O O . ARG A 1 135 ? -8.254 30.284 -9.310 1.00 61.22 135 ARG A O 1
ATOM 1093 N N . ASP A 1 136 ? -8.935 28.144 -9.048 1.00 56.34 136 ASP A N 1
ATOM 1094 C CA . ASP A 1 136 ? -8.790 27.651 -10.430 1.00 56.34 136 ASP A CA 1
ATOM 1095 C C . ASP A 1 136 ? -9.157 26.154 -10.473 1.00 56.34 136 ASP A C 1
ATOM 1097 O O . ASP A 1 136 ? -8.365 25.285 -10.101 1.00 56.34 136 ASP A O 1
ATOM 1101 N N . TRP A 1 137 ? -10.378 25.830 -10.920 1.00 54.94 137 TRP A N 1
ATOM 1102 C CA . TRP A 1 137 ? -10.934 24.462 -10.889 1.00 54.94 137 TRP A CA 1
ATOM 1103 C C . TRP A 1 137 ? -10.090 23.429 -11.661 1.00 54.94 137 TRP A C 1
ATOM 1105 O O . TRP A 1 137 ? -10.163 22.238 -11.379 1.00 54.94 137 TRP A O 1
ATOM 1115 N N . GLN A 1 138 ? -9.295 23.863 -12.644 1.00 53.06 138 GLN A N 1
ATOM 1116 C CA . GLN A 1 138 ? -8.502 22.961 -13.490 1.00 53.06 138 GLN A CA 1
ATOM 1117 C C . GLN A 1 138 ? -7.175 22.508 -12.864 1.00 53.06 138 GLN A C 1
ATOM 1119 O O . GLN A 1 138 ? -6.616 21.526 -13.344 1.00 53.06 138 GLN A O 1
ATOM 1124 N N . TYR A 1 139 ? -6.681 23.180 -11.817 1.00 52.62 139 TYR A N 1
ATOM 1125 C CA . TYR A 1 139 ? -5.319 22.946 -11.312 1.00 52.62 139 TYR A CA 1
ATOM 1126 C C . TYR A 1 139 ? -5.200 22.835 -9.790 1.00 52.62 139 TYR A C 1
ATOM 1128 O O . TYR A 1 139 ? -4.141 22.451 -9.302 1.00 52.62 139 TYR A O 1
ATOM 1136 N N . SER A 1 140 ? -6.255 23.140 -9.026 1.00 61.31 140 SER A N 1
ATOM 1137 C CA . SER A 1 140 ? -6.194 23.082 -7.564 1.00 61.31 140 SER A CA 1
ATOM 1138 C C . SER A 1 140 ? -6.943 21.870 -7.014 1.00 61.31 140 SER A C 1
ATOM 1140 O O . SER A 1 140 ? -8.176 21.823 -7.030 1.00 61.31 140 SER A O 1
ATOM 1142 N N . TYR A 1 141 ? -6.197 20.897 -6.485 1.00 76.88 141 TYR A N 1
ATOM 1143 C CA . TYR A 1 141 ? -6.781 19.859 -5.641 1.00 76.88 141 TYR A CA 1
ATOM 1144 C C . TYR A 1 141 ? -7.385 20.506 -4.385 1.00 76.88 141 TYR A C 1
ATOM 1146 O O . TYR A 1 141 ? -6.783 21.416 -3.807 1.00 76.88 141 TYR A O 1
ATOM 1154 N N . PRO A 1 142 ? -8.561 20.054 -3.913 1.00 87.12 142 PRO A N 1
ATOM 1155 C CA . PRO A 1 142 ? -9.255 20.669 -2.785 1.00 87.12 142 PRO A CA 1
ATOM 1156 C C . PRO A 1 142 ? -8.654 20.262 -1.431 1.00 87.12 142 PRO A C 1
ATOM 1158 O O . PRO A 1 142 ? -9.369 20.152 -0.437 1.00 87.12 142 PRO A O 1
ATOM 1161 N N . PHE A 1 143 ? -7.348 20.016 -1.388 1.00 90.06 143 PHE A N 1
ATOM 1162 C CA . PHE A 1 143 ? -6.618 19.603 -0.202 1.00 90.06 143 PHE A CA 1
ATOM 1163 C C . PHE A 1 143 ? -5.449 20.541 0.055 1.00 90.06 143 PHE A C 1
ATOM 1165 O O . PHE A 1 143 ? -4.881 21.126 -0.865 1.00 90.06 143 PHE A O 1
ATOM 1172 N N . ARG A 1 144 ? -5.109 20.703 1.330 1.00 91.25 144 ARG A N 1
ATOM 1173 C CA . ARG A 1 144 ? -3.974 21.507 1.776 1.00 91.25 144 ARG A CA 1
ATOM 1174 C C . ARG A 1 144 ? -3.326 20.841 2.973 1.00 91.25 144 ARG A C 1
ATOM 1176 O O . ARG A 1 144 ? -4.029 20.468 3.910 1.00 91.25 144 ARG A O 1
ATOM 1183 N N . PHE A 1 145 ? -2.004 20.757 2.982 1.00 93.00 145 PHE A N 1
ATOM 1184 C CA . PHE A 1 145 ? -1.288 20.356 4.182 1.00 93.00 145 PHE A CA 1
ATOM 1185 C C . PHE A 1 145 ? -1.306 21.490 5.222 1.00 93.00 145 PHE A C 1
ATOM 1187 O O . PHE A 1 145 ? -1.052 22.659 4.917 1.00 93.00 145 PHE A O 1
ATOM 1194 N N . ASP A 1 146 ? -1.665 21.171 6.464 1.00 94.38 146 ASP A N 1
ATOM 1195 C CA . ASP A 1 146 ? -1.716 22.124 7.571 1.00 94.38 146 ASP A CA 1
ATOM 1196 C C . ASP A 1 146 ? -0.696 21.768 8.654 1.00 94.38 146 ASP A C 1
ATOM 1198 O O . ASP A 1 146 ? -0.983 21.037 9.600 1.00 94.38 146 ASP A O 1
ATOM 1202 N N . ALA A 1 147 ? 0.500 22.348 8.543 1.00 95.12 147 ALA A N 1
ATOM 1203 C CA . ALA A 1 147 ? 1.598 22.128 9.482 1.00 95.12 147 ALA A CA 1
ATOM 1204 C C . ALA A 1 147 ? 1.313 22.605 10.925 1.00 95.12 147 ALA A C 1
ATOM 1206 O O . ALA A 1 147 ? 2.128 22.374 11.814 1.00 95.12 147 ALA A O 1
ATOM 1207 N N . SER A 1 148 ? 0.182 23.270 11.202 1.00 96.19 148 SER A N 1
ATOM 1208 C CA . SER A 1 148 ? -0.227 23.581 12.582 1.00 96.19 148 SER A CA 1
ATOM 1209 C C . SER A 1 148 ? -0.913 22.402 13.286 1.00 96.19 148 SER A C 1
ATOM 1211 O O . SER A 1 148 ? -1.111 22.428 14.503 1.00 96.19 148 SER A O 1
ATOM 1213 N N . ILE A 1 149 ? -1.275 21.360 12.534 1.00 96.94 149 ILE A N 1
ATOM 1214 C CA . ILE A 1 149 ? -2.018 20.198 13.010 1.00 96.94 149 ILE A CA 1
ATOM 1215 C C . ILE A 1 149 ? -1.065 19.008 13.143 1.00 96.94 149 ILE A C 1
ATOM 1217 O O . ILE A 1 149 ? -0.365 18.639 12.204 1.00 96.94 149 ILE A O 1
ATOM 1221 N N . LYS A 1 150 ? -1.069 18.370 14.316 1.00 97.25 150 LYS A N 1
ATOM 1222 C CA . LYS A 1 150 ? -0.338 17.120 14.548 1.00 97.25 150 LYS A CA 1
ATOM 1223 C C . LYS A 1 150 ? -0.921 15.969 13.727 1.00 97.25 150 LYS A C 1
ATOM 1225 O O . LYS A 1 150 ? -2.143 15.839 13.638 1.00 97.25 150 LYS A O 1
ATOM 1230 N N . ALA A 1 151 ? -0.048 15.104 13.220 1.00 98.06 151 ALA A N 1
ATOM 1231 C CA . 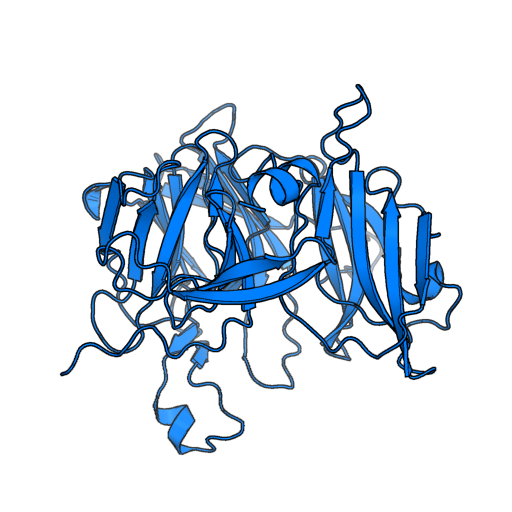ALA A 1 151 ? -0.433 13.802 12.689 1.00 98.06 151 ALA A CA 1
ATOM 1232 C C . ALA A 1 151 ? -0.798 12.843 13.832 1.00 98.06 151 ALA A C 1
ATOM 1234 O O . ALA A 1 151 ? -0.195 12.903 14.912 1.00 98.06 151 ALA A O 1
ATOM 1235 N N . ARG A 1 152 ? -1.783 11.966 13.609 1.00 98.06 152 ARG A N 1
ATOM 1236 C CA . ARG A 1 152 ? -2.236 10.993 14.609 1.00 98.06 152 ARG A CA 1
ATOM 1237 C C . ARG A 1 152 ? -2.429 9.600 14.014 1.00 98.06 152 ARG A C 1
ATOM 1239 O O . ARG A 1 152 ? -3.026 9.447 12.952 1.00 98.06 152 ARG A O 1
ATOM 1246 N N . PHE A 1 153 ? -1.993 8.585 14.752 1.00 98.69 153 PHE A N 1
ATOM 1247 C CA . PHE A 1 153 ? -2.242 7.176 14.451 1.00 98.69 153 PHE A CA 1
ATOM 1248 C C . PHE A 1 153 ? -3.287 6.637 15.422 1.00 98.69 153 PHE A C 1
ATOM 1250 O O . PHE A 1 153 ? -3.076 6.671 16.635 1.00 98.69 153 PHE A O 1
ATOM 1257 N N . GLY A 1 154 ? -4.418 6.163 14.906 1.00 98.50 154 GLY A N 1
ATOM 1258 C CA . GLY A 1 154 ? -5.464 5.524 15.702 1.00 98.50 154 GLY A CA 1
ATOM 1259 C C . GLY A 1 154 ? -5.385 4.016 15.560 1.00 98.50 154 GLY A C 1
ATOM 1260 O O . GLY A 1 154 ? -5.572 3.513 14.458 1.00 98.50 154 GLY A O 1
ATOM 1261 N N . ILE A 1 155 ? -5.122 3.296 16.647 1.00 98.81 155 ILE A N 1
ATOM 1262 C CA . ILE A 1 155 ? -5.011 1.834 16.631 1.00 98.81 155 ILE A CA 1
ATOM 1263 C C . ILE A 1 155 ? -6.135 1.229 17.461 1.00 98.81 155 ILE A C 1
ATOM 1265 O O . ILE A 1 155 ? -6.297 1.580 18.629 1.00 98.81 155 ILE A O 1
ATOM 1269 N N . CYS A 1 156 ? -6.892 0.302 16.879 1.00 98.50 156 CYS A N 1
ATOM 1270 C CA . CYS A 1 156 ? -7.952 -0.424 17.576 1.00 98.50 156 CYS A CA 1
ATOM 1271 C C . CYS A 1 156 ? -7.970 -1.903 17.173 1.00 98.50 156 CYS A C 1
ATOM 1273 O O . CYS A 1 156 ? -7.485 -2.248 16.091 1.00 98.50 156 CYS A O 1
ATOM 1275 N N . PRO A 1 157 ? -8.544 -2.795 17.998 1.00 98.44 157 PRO A N 1
ATOM 1276 C CA . PRO A 1 157 ? -8.876 -4.143 17.555 1.00 98.44 157 PRO A CA 1
ATOM 1277 C C . PRO A 1 157 ? -9.756 -4.104 16.298 1.00 98.44 157 PRO A C 1
ATOM 1279 O O . PRO A 1 157 ? -10.641 -3.254 16.183 1.00 98.44 157 PRO A O 1
ATOM 1282 N N . ARG A 1 158 ? -9.577 -5.055 15.377 1.00 97.62 158 ARG A N 1
ATOM 1283 C CA . ARG A 1 158 ? -10.336 -5.129 14.111 1.00 97.62 158 ARG A CA 1
ATOM 1284 C C . ARG A 1 158 ? -11.855 -5.146 14.290 1.00 97.62 158 ARG A C 1
ATOM 1286 O O . ARG A 1 158 ? -12.569 -4.761 13.380 1.00 97.62 158 ARG A O 1
ATOM 1293 N N . TYR A 1 159 ? -12.361 -5.615 15.427 1.00 98.06 159 TYR A N 1
ATOM 1294 C CA . TYR A 1 159 ? -13.802 -5.705 15.696 1.00 98.06 159 TYR A CA 1
ATOM 1295 C C . TYR A 1 159 ? -14.273 -4.767 16.812 1.00 98.06 159 TYR A C 1
ATOM 1297 O O . TYR A 1 159 ? -15.328 -5.042 17.405 1.00 98.06 159 TYR A O 1
ATOM 1305 N N . ALA A 1 160 ? -13.499 -3.712 17.097 1.00 98.12 160 ALA A N 1
ATOM 1306 C CA . ALA A 1 160 ? -13.811 -2.693 18.094 1.00 98.12 160 ALA A CA 1
ATOM 1307 C C . ALA A 1 160 ? -15.263 -2.207 17.967 1.00 98.12 160 ALA A C 1
ATOM 1309 O O . ALA A 1 160 ? -15.765 -1.944 16.875 1.00 98.12 160 ALA A O 1
ATOM 1310 N N . LYS A 1 161 ? -15.973 -2.122 19.089 1.00 97.31 161 LYS A N 1
ATOM 1311 C CA . LYS A 1 161 ? -17.392 -1.748 19.151 1.00 97.31 161 LYS A CA 1
ATOM 1312 C C . LYS A 1 161 ? -17.599 -0.261 19.394 1.00 97.31 161 LYS A C 1
ATOM 1314 O O . LYS A 1 161 ? -18.673 0.246 19.075 1.00 97.31 161 LYS A O 1
ATOM 1319 N N . SER A 1 162 ? -16.604 0.426 19.947 1.00 96.94 162 SER A N 1
ATOM 1320 C CA . SER A 1 162 ? -16.652 1.866 20.193 1.00 96.94 162 SER A CA 1
ATOM 1321 C C . SER A 1 162 ? -15.272 2.516 20.082 1.00 96.94 162 SER A C 1
ATOM 1323 O O . SER A 1 162 ? -14.239 1.847 20.011 1.00 96.94 162 SER A O 1
ATOM 1325 N N . MET A 1 163 ? -15.267 3.851 20.108 1.00 96.69 163 MET A N 1
ATOM 1326 C CA . MET A 1 163 ? -14.048 4.659 20.148 1.00 96.69 163 MET A CA 1
ATOM 1327 C C . MET A 1 163 ? -13.228 4.462 21.437 1.00 96.69 163 MET A C 1
ATOM 1329 O O . MET A 1 163 ? -12.051 4.810 21.446 1.00 96.69 163 MET A O 1
ATOM 1333 N N . ASP A 1 164 ? -13.801 3.883 22.500 1.00 97.44 164 ASP A N 1
ATOM 1334 C CA . ASP A 1 164 ? -13.099 3.652 23.776 1.00 97.44 164 ASP A CA 1
ATOM 1335 C C . ASP A 1 164 ? -12.005 2.577 23.665 1.00 97.44 164 ASP A C 1
ATOM 1337 O O . ASP A 1 164 ? -11.098 2.517 24.494 1.00 97.44 164 ASP A O 1
ATOM 1341 N N . GLU A 1 165 ? -12.072 1.733 22.632 1.00 98.06 165 GLU A N 1
ATOM 1342 C CA . GLU A 1 165 ? -11.074 0.696 22.349 1.00 98.06 165 GLU A CA 1
ATOM 1343 C C . GLU A 1 165 ? -9.888 1.216 21.515 1.00 98.06 165 GLU A C 1
ATOM 1345 O O . GLU A 1 165 ? -8.957 0.462 21.220 1.00 98.06 165 GLU A O 1
ATOM 1350 N N . PHE A 1 166 ? -9.903 2.495 21.123 1.00 98.25 166 PHE A N 1
ATOM 1351 C CA . PHE A 1 166 ? -8.828 3.106 20.348 1.00 98.25 166 PHE A CA 1
ATOM 1352 C C . PHE A 1 166 ? -7.708 3.593 21.256 1.00 98.25 166 PHE A C 1
ATOM 1354 O O . PHE A 1 166 ? -7.925 4.267 22.263 1.00 98.25 166 PHE A O 1
ATOM 1361 N N . THR A 1 167 ? -6.479 3.358 20.815 1.00 98.56 167 THR A N 1
ATOM 1362 C CA . THR A 1 167 ? -5.299 4.056 21.318 1.00 98.56 167 THR A CA 1
ATOM 1363 C C . THR A 1 167 ? -4.814 5.011 20.241 1.00 98.56 167 THR A C 1
ATOM 1365 O O . THR A 1 167 ? -4.470 4.590 19.138 1.00 98.56 167 THR A O 1
ATOM 1368 N N . TRP A 1 168 ? -4.822 6.305 20.555 1.00 98.38 168 TRP A N 1
ATOM 1369 C CA . TRP A 1 168 ? -4.354 7.356 19.659 1.00 98.38 168 TRP A CA 1
ATOM 1370 C C . TRP A 1 168 ? -2.950 7.801 20.051 1.00 98.38 168 TRP A C 1
ATOM 1372 O O . TRP A 1 168 ? -2.708 8.147 21.207 1.00 98.38 168 TRP A O 1
ATOM 1382 N N . PHE A 1 169 ? -2.061 7.841 19.068 1.00 98.75 169 PHE A N 1
ATOM 1383 C CA . PHE A 1 169 ? -0.703 8.355 19.189 1.00 98.75 169 PHE A CA 1
ATOM 1384 C C . PHE A 1 169 ? -0.590 9.635 18.374 1.00 98.75 169 PHE A C 1
ATOM 1386 O O . PHE A 1 169 ? -1.060 9.680 17.240 1.00 98.75 169 PHE A O 1
ATOM 1393 N N . GLU A 1 170 ? 0.021 10.674 18.936 1.00 98.25 170 GLU A N 1
ATOM 1394 C CA . GLU A 1 170 ? 0.255 11.938 18.237 1.00 98.25 170 GLU A CA 1
ATOM 1395 C C . GLU A 1 170 ? 1.743 12.118 17.942 1.00 98.25 170 GLU A C 1
ATOM 1397 O O . GLU A 1 170 ? 2.585 11.856 18.800 1.00 98.25 170 GLU A O 1
ATOM 1402 N N . THR A 1 171 ? 2.064 12.641 16.762 1.00 97.69 171 THR A N 1
ATOM 1403 C CA . THR A 1 171 ? 3.429 13.027 16.384 1.00 97.69 171 THR A CA 1
ATOM 1404 C C . THR A 1 171 ? 3.457 14.437 15.794 1.00 97.69 171 THR A C 1
ATOM 1406 O O . THR A 1 171 ? 2.428 15.117 15.701 1.00 97.69 171 THR A O 1
ATOM 1409 N N . ARG A 1 172 ? 4.650 14.922 15.436 1.00 96.94 172 ARG A N 1
ATOM 1410 C CA . ARG A 1 172 ? 4.801 16.162 14.659 1.00 96.94 172 ARG A CA 1
ATOM 1411 C C . ARG A 1 172 ? 3.967 16.086 13.363 1.00 96.94 172 ARG A C 1
ATOM 1413 O O . ARG A 1 172 ? 3.650 14.987 12.914 1.00 96.94 172 ARG A O 1
ATOM 1420 N N . PRO A 1 173 ? 3.613 17.214 12.733 1.00 96.62 173 PRO A N 1
ATOM 1421 C CA . PRO A 1 173 ? 3.009 17.186 11.405 1.00 96.62 173 PRO A CA 1
ATOM 1422 C C . PRO A 1 173 ? 3.883 16.387 10.428 1.00 96.62 173 PRO A C 1
ATOM 1424 O O . PRO A 1 173 ? 5.081 16.629 10.327 1.00 96.62 173 PRO A O 1
ATOM 1427 N N . CYS A 1 174 ? 3.278 15.422 9.748 1.00 95.75 174 CYS A N 1
ATOM 1428 C CA . CYS A 1 174 ? 3.846 14.666 8.636 1.00 95.75 174 CYS A CA 1
ATOM 1429 C C . CYS A 1 174 ? 2.685 14.068 7.831 1.00 95.75 174 CYS A C 1
ATOM 1431 O O . CYS A 1 174 ? 1.534 14.123 8.271 1.00 95.75 174 CYS A O 1
ATOM 1433 N N . TYR A 1 175 ? 2.960 13.505 6.660 1.00 96.00 175 TYR A N 1
ATOM 1434 C CA . TYR A 1 175 ? 1.969 12.775 5.876 1.00 96.00 175 TYR A CA 1
ATOM 1435 C C . TYR A 1 175 ? 2.490 11.388 5.524 1.00 96.00 175 TYR A C 1
ATOM 1437 O O . TYR A 1 175 ? 3.652 11.232 5.165 1.00 96.00 175 TYR A O 1
ATOM 1445 N N . VAL A 1 176 ? 1.629 10.382 5.611 1.00 95.81 176 VAL A N 1
ATOM 1446 C CA . VAL A 1 176 ? 1.905 9.043 5.090 1.00 95.81 176 VAL A CA 1
ATOM 1447 C C . VAL A 1 176 ? 0.929 8.815 3.951 1.00 95.81 176 VAL A C 1
ATOM 1449 O O . VAL A 1 176 ? -0.277 8.796 4.195 1.00 95.81 176 VAL A O 1
ATOM 1452 N N . PHE A 1 177 ? 1.450 8.688 2.729 1.00 93.12 177 PHE A N 1
ATOM 1453 C CA . PHE A 1 177 ? 0.622 8.384 1.562 1.00 93.12 177 PHE A CA 1
ATOM 1454 C C . PHE A 1 177 ? 0.346 6.886 1.516 1.00 93.12 177 PHE A C 1
ATOM 1456 O O . PHE A 1 177 ? -0.807 6.482 1.635 1.00 93.12 177 PHE A O 1
ATOM 1463 N N . HIS A 1 178 ? 1.409 6.077 1.472 1.00 96.62 178 HIS A N 1
ATOM 1464 C CA . HIS A 1 178 ? 1.306 4.623 1.455 1.00 96.62 178 HIS A CA 1
ATOM 1465 C C . HIS A 1 178 ? 1.982 3.953 2.650 1.00 96.62 178 HIS A C 1
ATOM 1467 O O . HIS A 1 178 ? 3.043 4.349 3.149 1.00 96.62 178 HIS A O 1
ATOM 1473 N N . THR A 1 179 ? 1.358 2.867 3.081 1.00 97.62 179 THR A N 1
ATOM 1474 C CA . THR A 1 179 ? 1.879 1.928 4.066 1.00 97.62 179 THR A CA 1
ATOM 1475 C C . THR A 1 179 ? 2.488 0.732 3.344 1.00 97.62 179 THR A C 1
ATOM 1477 O O . THR A 1 179 ? 1.909 0.202 2.401 1.00 97.62 179 THR A O 1
ATOM 1480 N N . MET A 1 180 ? 3.666 0.293 3.786 1.00 97.12 180 MET A N 1
ATOM 1481 C CA . MET A 1 180 ? 4.287 -0.923 3.264 1.00 97.12 180 MET A CA 1
ATOM 1482 C C . MET A 1 180 ? 3.644 -2.157 3.895 1.00 97.12 180 MET A C 1
ATOM 1484 O O . MET A 1 180 ? 3.167 -3.043 3.194 1.00 97.12 180 MET A O 1
ATOM 1488 N N . ASN A 1 181 ? 3.640 -2.215 5.228 1.00 98.31 181 ASN A N 1
ATOM 1489 C CA . ASN A 1 181 ? 2.976 -3.262 5.999 1.00 98.31 181 ASN A CA 1
ATOM 1490 C C . ASN A 1 181 ? 2.889 -2.862 7.475 1.00 98.31 181 ASN A C 1
ATOM 1492 O O . ASN A 1 181 ? 3.652 -2.010 7.938 1.00 98.31 181 ASN A O 1
ATOM 1496 N N . ALA A 1 182 ? 2.030 -3.538 8.231 1.00 98.75 182 ALA A N 1
ATOM 1497 C CA . ALA A 1 182 ? 2.048 -3.494 9.686 1.00 98.75 182 ALA A CA 1
ATOM 1498 C C . ALA A 1 182 ? 1.943 -4.895 10.284 1.00 98.75 182 ALA A C 1
ATOM 1500 O O . ALA A 1 182 ? 1.390 -5.807 9.676 1.00 98.75 182 ALA A O 1
ATOM 1501 N N . TYR A 1 183 ? 2.457 -5.075 11.494 1.00 98.81 183 TYR A N 1
ATOM 1502 C CA . TYR A 1 183 ? 2.365 -6.343 12.207 1.00 98.81 183 TYR A CA 1
ATOM 1503 C C . TYR A 1 183 ? 2.439 -6.157 13.721 1.00 98.81 183 TYR A C 1
ATOM 1505 O O . TYR A 1 183 ? 2.843 -5.115 14.230 1.00 98.81 183 TYR A O 1
ATOM 1513 N N . GLU A 1 184 ? 2.026 -7.191 14.443 1.00 98.62 184 GLU A N 1
ATOM 1514 C CA . GLU A 1 184 ? 2.207 -7.299 15.890 1.00 98.62 184 GLU A CA 1
ATOM 1515 C C . GLU A 1 184 ? 3.589 -7.875 16.183 1.00 98.62 184 GLU A C 1
ATOM 1517 O O . GLU A 1 184 ? 3.984 -8.867 15.564 1.00 98.62 184 GLU A O 1
ATOM 1522 N N . ASP A 1 185 ? 4.324 -7.256 17.105 1.00 97.81 185 ASP A N 1
ATOM 1523 C CA . ASP A 1 185 ? 5.628 -7.749 17.535 1.00 97.81 185 ASP A CA 1
ATOM 1524 C C . ASP A 1 185 ? 5.493 -9.190 18.083 1.00 97.81 185 ASP A C 1
ATOM 1526 O O . ASP A 1 185 ? 4.630 -9.444 18.932 1.00 97.81 185 ASP A O 1
ATOM 1530 N N . PRO A 1 186 ? 6.303 -10.156 17.602 1.00 95.88 186 PRO A N 1
ATOM 1531 C CA . PRO A 1 186 ? 6.187 -11.556 18.014 1.00 95.88 186 PRO A CA 1
ATOM 1532 C C . PRO A 1 186 ? 6.444 -11.814 19.500 1.00 95.88 186 PRO A C 1
ATOM 1534 O O . PRO A 1 186 ? 5.932 -12.795 20.040 1.00 95.88 186 PRO A O 1
ATOM 1537 N N . GLU A 1 187 ? 7.253 -10.977 20.151 1.00 97.12 187 GLU A N 1
ATOM 1538 C CA . GLU A 1 187 ? 7.584 -11.102 21.571 1.00 97.12 187 GLU A CA 1
ATOM 1539 C C . GLU A 1 187 ? 6.554 -10.382 22.446 1.00 97.12 187 GLU A C 1
ATOM 1541 O O . GLU A 1 187 ? 6.248 -10.838 23.550 1.00 97.12 187 GLU A O 1
ATOM 1546 N N . ASN A 1 188 ? 5.981 -9.281 21.950 1.00 97.31 188 ASN A N 1
ATOM 1547 C CA . ASN A 1 188 ? 4.892 -8.575 22.613 1.00 97.31 188 ASN A CA 1
ATOM 1548 C C . ASN A 1 188 ? 3.819 -8.100 21.613 1.00 97.31 188 ASN A C 1
ATOM 1550 O O . ASN A 1 188 ? 3.919 -6.983 21.112 1.00 97.31 188 ASN A O 1
ATOM 1554 N N . PRO A 1 189 ? 2.713 -8.844 21.423 1.00 96.19 189 PRO A N 1
ATOM 1555 C CA . PRO A 1 189 ? 1.642 -8.470 20.491 1.00 96.19 189 PRO A CA 1
ATOM 1556 C C . PRO A 1 189 ? 0.890 -7.168 20.826 1.00 96.19 189 PRO A C 1
ATOM 1558 O O . PRO A 1 189 ? 0.032 -6.726 20.062 1.00 96.19 189 PRO A O 1
ATOM 1561 N N . ARG A 1 190 ? 1.168 -6.549 21.981 1.00 97.94 190 ARG A N 1
ATOM 1562 C CA . ARG A 1 190 ? 0.696 -5.200 22.334 1.00 97.94 190 ARG A CA 1
ATOM 1563 C C . ARG A 1 190 ? 1.602 -4.097 21.786 1.00 97.94 190 ARG A C 1
ATOM 1565 O O . ARG A 1 190 ? 1.237 -2.928 21.872 1.00 97.94 190 ARG A O 1
ATOM 1572 N N . LYS A 1 191 ? 2.743 -4.454 21.193 1.00 98.62 191 LYS A N 1
ATOM 1573 C CA . LYS A 1 191 ? 3.574 -3.572 20.379 1.00 98.62 191 LYS A CA 1
ATOM 1574 C C . LYS A 1 191 ? 3.253 -3.779 18.908 1.00 98.62 191 LYS A C 1
ATOM 1576 O O . LYS A 1 191 ? 3.346 -4.887 18.385 1.00 98.62 191 LYS A O 1
ATOM 1581 N N . ILE A 1 192 ? 2.875 -2.699 18.242 1.00 98.88 192 ILE A N 1
ATOM 1582 C CA . ILE A 1 192 ? 2.505 -2.692 16.830 1.00 98.88 192 ILE A CA 1
ATOM 1583 C C . ILE A 1 192 ? 3.619 -2.025 16.037 1.00 98.88 192 ILE A C 1
ATOM 1585 O O . ILE A 1 192 ? 4.059 -0.932 16.389 1.00 98.88 192 ILE A O 1
ATOM 1589 N N . VAL A 1 193 ? 4.058 -2.670 14.963 1.00 98.75 193 VAL A N 1
ATOM 1590 C CA . VAL A 1 193 ? 5.040 -2.130 14.024 1.00 98.75 193 VAL A CA 1
ATOM 1591 C C . VAL A 1 193 ? 4.334 -1.717 12.740 1.00 98.75 193 VAL A C 1
ATOM 1593 O O . VAL A 1 193 ? 3.509 -2.467 12.223 1.00 98.75 193 VAL A O 1
ATOM 1596 N N . LEU A 1 194 ? 4.673 -0.543 12.210 1.00 98.75 194 LEU A N 1
ATOM 1597 C CA . LEU A 1 194 ? 4.219 -0.047 10.910 1.00 98.75 194 LEU A CA 1
ATOM 1598 C C . LEU A 1 194 ? 5.426 0.414 10.094 1.00 98.75 194 LEU A C 1
ATOM 1600 O O . LEU A 1 194 ? 6.166 1.289 10.534 1.00 98.75 194 LEU A O 1
ATOM 1604 N N . HIS A 1 195 ? 5.576 -0.116 8.886 1.00 97.62 195 HIS A N 1
ATOM 1605 C CA . HIS A 1 195 ? 6.482 0.419 7.874 1.00 97.62 195 HIS A CA 1
ATOM 1606 C C . HIS A 1 195 ? 5.691 1.294 6.898 1.00 97.62 195 HIS A C 1
ATOM 1608 O O . HIS A 1 195 ? 4.667 0.858 6.367 1.00 97.62 195 HIS A O 1
ATOM 1614 N N . SER A 1 196 ? 6.139 2.526 6.653 1.00 95.94 196 SER A N 1
ATOM 1615 C CA . SER A 1 196 ? 5.396 3.488 5.823 1.00 95.94 196 SER A CA 1
ATOM 1616 C C . SER A 1 196 ? 6.287 4.505 5.118 1.00 95.94 196 SER A C 1
ATOM 1618 O O . SER A 1 196 ? 7.302 4.916 5.686 1.00 95.94 196 SER A O 1
ATOM 1620 N N . CYS A 1 197 ? 5.851 4.982 3.953 1.00 93.31 197 CYS A N 1
ATOM 1621 C CA . CYS A 1 197 ? 6.472 6.090 3.232 1.00 93.31 197 CYS A CA 1
ATOM 1622 C C . CYS A 1 197 ? 5.964 7.421 3.801 1.00 93.31 197 CYS A C 1
ATOM 1624 O O . CYS A 1 197 ? 4.805 7.801 3.622 1.00 93.31 197 CYS A O 1
ATOM 1626 N N . ARG A 1 198 ? 6.826 8.106 4.557 1.00 92.94 198 ARG A N 1
ATOM 1627 C CA . ARG A 1 198 ? 6.476 9.305 5.321 1.00 92.94 198 ARG A CA 1
ATOM 1628 C C . ARG A 1 198 ? 7.121 10.548 4.716 1.00 92.94 198 ARG A C 1
ATOM 1630 O O . ARG A 1 198 ? 8.344 10.665 4.667 1.00 92.94 198 ARG A O 1
ATOM 1637 N N . PHE A 1 199 ? 6.281 11.510 4.373 1.00 91.69 199 PHE A N 1
ATOM 1638 C CA . PHE A 1 199 ? 6.630 12.855 3.938 1.00 91.69 199 PHE A CA 1
ATOM 1639 C C . PHE A 1 199 ? 6.631 13.820 5.130 1.00 91.69 199 PHE A C 1
ATOM 1641 O O . PHE A 1 199 ? 5.711 13.801 5.950 1.00 91.69 199 PHE A O 1
ATOM 1648 N N . GLU A 1 200 ? 7.620 14.712 5.209 1.00 90.00 200 GLU A N 1
ATOM 1649 C CA . GLU A 1 200 ? 7.579 15.834 6.169 1.00 90.00 200 GLU A CA 1
ATOM 1650 C C . GLU A 1 200 ? 6.535 16.889 5.752 1.00 90.00 200 GLU A C 1
ATOM 1652 O O . GLU A 1 200 ? 5.939 17.559 6.593 1.00 90.00 200 GLU A O 1
ATOM 1657 N N . HIS A 1 201 ? 6.284 17.014 4.446 1.00 86.94 201 HIS A N 1
ATOM 1658 C CA . HIS A 1 201 ? 5.317 17.931 3.849 1.00 86.94 201 HIS A CA 1
ATOM 1659 C C . HIS A 1 201 ? 4.798 17.354 2.530 1.00 86.94 201 HIS A C 1
ATOM 1661 O O . HIS A 1 201 ? 5.546 16.666 1.841 1.00 86.94 201 HIS A O 1
ATOM 1667 N N . ILE A 1 202 ? 3.554 17.651 2.149 1.00 85.88 202 ILE A N 1
ATOM 1668 C CA . ILE A 1 202 ? 3.006 17.239 0.853 1.00 85.88 202 ILE A CA 1
ATOM 1669 C C . ILE A 1 202 ? 2.121 18.325 0.240 1.00 85.88 202 ILE A C 1
ATOM 1671 O O . ILE A 1 202 ? 1.299 18.926 0.926 1.00 85.88 202 ILE A O 1
ATOM 1675 N N . GLU A 1 203 ? 2.256 18.537 -1.065 1.00 81.62 203 GLU A N 1
ATOM 1676 C CA . GLU A 1 203 ? 1.301 19.286 -1.884 1.00 81.62 203 GLU A CA 1
ATOM 1677 C C . GLU A 1 203 ? 0.881 18.391 -3.050 1.00 81.62 203 GLU A C 1
ATOM 1679 O O . GLU A 1 203 ? 1.712 17.722 -3.652 1.00 81.62 203 GLU A O 1
ATOM 1684 N N . LEU A 1 204 ? -0.410 18.351 -3.381 1.00 77.00 204 LEU A N 1
ATOM 1685 C CA . LEU A 1 204 ? -0.915 17.503 -4.475 1.00 77.00 204 LEU A CA 1
ATOM 1686 C C . LEU A 1 204 ? -0.786 18.167 -5.858 1.00 77.00 204 LEU A C 1
ATOM 1688 O O . LEU A 1 204 ? -1.344 17.687 -6.842 1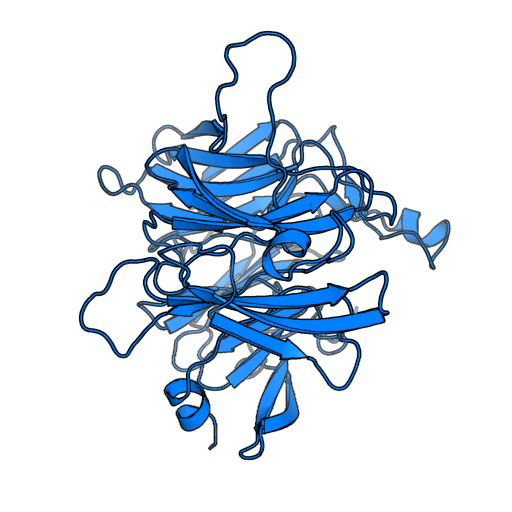.00 77.00 204 LEU A O 1
ATOM 1692 N N . GLU A 1 205 ? -0.111 19.311 -5.934 1.00 69.69 205 GLU A N 1
ATOM 1693 C CA . GLU A 1 205 ? 0.083 20.066 -7.171 1.00 69.69 205 GLU A CA 1
ATOM 1694 C C . GLU A 1 205 ? 1.184 19.421 -8.040 1.00 69.69 205 GLU A C 1
ATOM 1696 O O . GLU A 1 205 ? 2.015 18.657 -7.554 1.00 69.69 205 GLU A O 1
ATOM 1701 N N . PHE A 1 206 ? 1.183 19.708 -9.347 1.00 52.88 206 PHE A N 1
ATOM 1702 C CA . PHE A 1 206 ? 2.023 19.025 -10.350 1.00 52.88 206 PHE A CA 1
ATOM 1703 C C . PHE A 1 206 ? 3.549 19.170 -10.153 1.00 52.88 206 PHE A C 1
ATOM 1705 O O . PHE A 1 206 ? 4.297 18.471 -10.829 1.00 52.88 206 PHE A O 1
ATOM 1712 N N . ASP A 1 207 ? 4.003 20.047 -9.253 1.00 51.84 207 ASP A N 1
ATOM 1713 C CA . ASP A 1 207 ? 5.418 20.353 -8.977 1.00 51.84 207 ASP A CA 1
ATOM 1714 C C . ASP A 1 207 ? 5.843 19.915 -7.561 1.00 51.84 207 ASP A C 1
ATOM 1716 O O . ASP A 1 207 ? 6.570 20.605 -6.847 1.00 51.84 207 ASP A O 1
ATOM 1720 N N . ASN A 1 208 ? 5.311 18.785 -7.087 1.00 57.84 208 ASN A N 1
ATOM 1721 C CA . ASN A 1 208 ? 5.646 18.293 -5.758 1.00 57.84 208 ASN A CA 1
ATOM 1722 C C . ASN A 1 208 ? 7.029 17.621 -5.751 1.00 57.84 208 ASN A C 1
ATOM 1724 O O . ASN A 1 208 ? 7.166 16.451 -6.105 1.00 57.84 208 ASN A O 1
ATOM 1728 N N . SER A 1 209 ? 8.041 18.353 -5.286 1.00 60.38 209 SER A N 1
ATOM 1729 C CA . SER A 1 209 ? 9.388 17.833 -5.015 1.00 60.38 209 SER A CA 1
ATOM 1730 C C . SER A 1 209 ? 9.488 17.072 -3.684 1.00 60.38 209 SER A C 1
ATOM 1732 O O . SER A 1 209 ? 10.587 16.701 -3.263 1.00 60.38 209 SER A O 1
ATOM 1734 N N . ALA A 1 210 ? 8.375 16.898 -2.955 1.00 74.25 210 ALA A N 1
ATOM 1735 C CA . ALA A 1 210 ? 8.402 16.208 -1.676 1.00 74.25 210 ALA A CA 1
ATOM 1736 C C . ALA A 1 210 ? 8.775 14.745 -1.882 1.00 74.25 210 ALA A C 1
ATOM 1738 O O . ALA A 1 210 ? 8.146 14.025 -2.655 1.00 74.25 210 ALA A O 1
ATOM 1739 N N . SER A 1 211 ? 9.793 14.326 -1.145 1.00 77.94 211 SER A N 1
ATOM 1740 C CA . SER A 1 211 ? 10.338 12.988 -1.234 1.00 77.94 211 SER A CA 1
ATOM 1741 C C . SER A 1 211 ? 10.066 12.244 0.076 1.00 77.94 211 SER A C 1
ATOM 1743 O O . SER A 1 211 ? 10.348 12.777 1.155 1.00 77.94 211 SER A O 1
ATOM 1745 N N . PRO A 1 212 ? 9.474 11.044 0.026 1.00 86.56 212 PRO A N 1
ATOM 1746 C CA . PRO A 1 212 ? 9.191 10.264 1.223 1.00 86.56 212 PRO A CA 1
ATOM 1747 C C . PRO A 1 212 ? 10.473 9.649 1.793 1.00 86.56 212 PRO A C 1
ATOM 1749 O O . PRO A 1 212 ? 11.430 9.357 1.072 1.00 86.56 212 PRO A O 1
ATOM 1752 N N . ALA A 1 213 ? 10.442 9.363 3.090 1.00 86.31 213 ALA A N 1
ATOM 1753 C CA . ALA A 1 213 ? 11.386 8.470 3.745 1.00 86.31 213 ALA A CA 1
ATOM 1754 C C . ALA A 1 213 ? 10.650 7.212 4.214 1.00 86.31 213 ALA A C 1
ATOM 1756 O O . ALA A 1 213 ? 9.563 7.308 4.795 1.00 86.31 213 ALA A O 1
ATOM 1757 N N . LEU A 1 214 ? 11.242 6.034 4.002 1.00 89.69 214 LEU A N 1
ATOM 1758 C CA . LEU A 1 214 ? 10.714 4.812 4.599 1.00 89.69 214 LEU A CA 1
ATOM 1759 C C . LEU A 1 214 ? 11.090 4.762 6.079 1.00 89.69 214 LEU A C 1
ATOM 1761 O O . LEU A 1 214 ? 12.262 4.647 6.447 1.00 89.69 214 LEU A O 1
ATOM 1765 N N . VAL A 1 215 ? 10.070 4.791 6.924 1.00 92.50 215 VAL A N 1
ATOM 1766 C CA . VAL A 1 215 ? 10.223 4.771 8.376 1.00 92.50 215 VAL A CA 1
ATOM 1767 C C . VAL A 1 215 ? 9.521 3.562 8.976 1.00 92.50 215 VAL A C 1
ATOM 1769 O O . VAL A 1 215 ? 8.541 3.046 8.430 1.00 92.50 215 VAL A O 1
ATOM 1772 N N . LYS A 1 216 ? 10.023 3.136 10.129 1.00 95.81 216 LYS A N 1
ATOM 1773 C CA . LYS A 1 216 ? 9.403 2.173 11.024 1.00 95.81 216 LYS A CA 1
ATOM 1774 C C . LYS A 1 216 ? 8.863 2.909 12.235 1.00 95.81 216 LYS A C 1
ATOM 1776 O O . LYS A 1 216 ? 9.616 3.519 12.991 1.00 95.81 216 LYS A O 1
ATOM 1781 N N . TRP A 1 217 ? 7.568 2.778 12.452 1.00 98.25 217 TRP A N 1
ATOM 1782 C CA . TRP A 1 217 ? 6.914 3.185 13.682 1.00 98.25 217 TRP A CA 1
ATOM 1783 C C . TRP A 1 217 ? 6.767 1.981 14.598 1.00 98.25 217 TRP A C 1
ATOM 1785 O O . TRP A 1 217 ? 6.404 0.898 14.135 1.00 98.25 217 TRP A O 1
ATOM 1795 N N . THR A 1 218 ? 7.016 2.169 15.890 1.00 98.62 218 THR A N 1
ATOM 1796 C CA . THR A 1 218 ? 6.653 1.189 16.922 1.00 98.62 218 THR A CA 1
ATOM 1797 C C . THR A 1 218 ? 5.707 1.852 17.908 1.00 98.62 218 THR A C 1
ATOM 1799 O O . THR A 1 218 ? 6.038 2.897 18.461 1.00 98.62 218 THR A O 1
ATOM 1802 N N . PHE A 1 219 ? 4.547 1.244 18.132 1.00 98.88 219 PHE A N 1
ATOM 1803 C CA . PHE A 1 219 ? 3.512 1.727 19.041 1.00 98.88 219 PHE A CA 1
ATOM 1804 C C . PHE A 1 219 ? 3.338 0.730 20.177 1.00 98.88 219 PHE A C 1
ATOM 1806 O O . PHE A 1 219 ? 2.973 -0.415 19.923 1.00 98.88 219 PHE A O 1
ATOM 1813 N N . ASP A 1 220 ? 3.564 1.145 21.417 1.00 98.69 2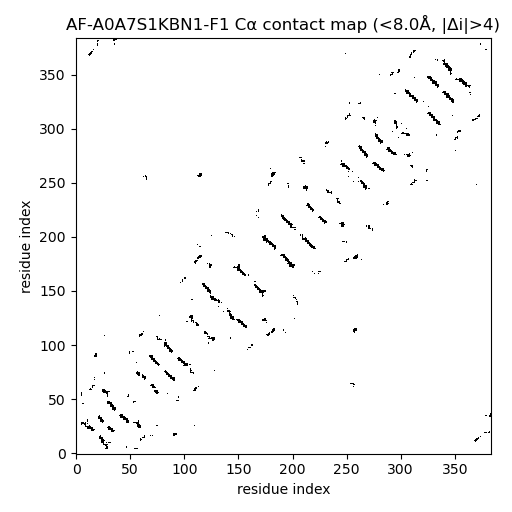20 ASP A N 1
ATOM 1814 C CA . ASP A 1 220 ? 3.254 0.334 22.592 1.00 98.69 220 ASP A CA 1
ATOM 1815 C C . ASP A 1 220 ? 1.856 0.704 23.098 1.00 98.69 220 ASP A C 1
ATOM 1817 O O . ASP A 1 220 ? 1.617 1.816 23.575 1.00 98.69 220 ASP A O 1
ATOM 1821 N N . LEU A 1 221 ? 0.898 -0.212 22.946 1.00 98.56 221 LEU A N 1
ATOM 1822 C CA . LEU A 1 221 ? -0.501 0.038 23.297 1.00 98.56 221 LEU A CA 1
ATOM 1823 C C . LEU A 1 221 ? -0.742 0.097 24.813 1.00 98.56 221 LEU A C 1
ATOM 1825 O O . LEU A 1 221 ? -1.789 0.594 25.233 1.00 98.56 221 LEU A O 1
ATOM 1829 N N . ASP A 1 222 ? 0.188 -0.403 25.629 1.00 97.88 222 ASP A N 1
ATOM 1830 C CA . ASP A 1 222 ? 0.046 -0.437 27.083 1.00 97.88 222 ASP A CA 1
ATOM 1831 C C . ASP A 1 222 ? 0.672 0.811 27.720 1.00 97.88 222 ASP A C 1
ATOM 1833 O O . ASP A 1 222 ? 0.050 1.442 28.580 1.00 97.88 222 ASP A O 1
ATOM 1837 N N . THR A 1 223 ? 1.862 1.223 27.263 1.00 97.88 223 THR A N 1
ATOM 1838 C CA . THR A 1 223 ? 2.524 2.452 27.744 1.00 97.88 223 THR A CA 1
ATOM 1839 C C . THR A 1 223 ? 2.057 3.711 27.014 1.00 97.88 223 THR A C 1
ATOM 1841 O O . THR A 1 223 ? 2.218 4.815 27.537 1.00 97.88 223 THR A O 1
ATOM 1844 N N . LYS A 1 224 ? 1.439 3.556 25.835 1.00 97.38 224 LYS A N 1
ATOM 1845 C CA . LYS A 1 224 ? 1.083 4.638 24.900 1.00 97.38 224 LYS A CA 1
ATOM 1846 C C . LYS A 1 224 ? 2.296 5.413 24.380 1.00 97.38 224 LYS A C 1
ATOM 1848 O O . LYS A 1 224 ? 2.169 6.564 23.960 1.00 97.38 224 LYS A O 1
ATOM 1853 N N . GLU A 1 225 ? 3.463 4.780 24.381 1.00 98.19 225 GLU A N 1
ATOM 1854 C CA . GLU A 1 225 ? 4.673 5.324 23.774 1.00 98.19 225 GLU A CA 1
ATOM 1855 C C . GLU A 1 225 ? 4.748 4.967 22.286 1.00 98.19 225 GLU A C 1
ATOM 1857 O O . GLU A 1 225 ? 4.303 3.905 21.849 1.00 98.19 225 GLU A O 1
ATOM 1862 N N . MET A 1 226 ? 5.332 5.873 21.504 1.00 98.38 226 MET A N 1
ATOM 1863 C CA . MET A 1 226 ? 5.561 5.697 20.074 1.00 98.38 226 MET A CA 1
ATOM 1864 C C . MET A 1 226 ? 6.990 6.106 19.731 1.00 98.38 226 MET A C 1
ATOM 1866 O O . MET A 1 226 ? 7.454 7.164 20.161 1.00 98.38 226 MET A O 1
ATOM 1870 N N . THR A 1 227 ? 7.658 5.298 18.913 1.00 98.06 227 THR A N 1
ATOM 1871 C CA . THR A 1 227 ? 8.967 5.615 18.333 1.00 98.06 227 THR A CA 1
ATOM 1872 C C . THR A 1 227 ? 8.907 5.615 16.810 1.00 98.06 227 THR A C 1
ATOM 1874 O O . THR A 1 227 ? 8.087 4.923 16.208 1.00 98.06 227 THR A O 1
ATOM 1877 N N . GLU A 1 228 ? 9.786 6.405 16.198 1.00 95.25 228 GLU A N 1
ATOM 1878 C CA . GLU A 1 228 ? 9.996 6.494 14.753 1.00 95.25 228 GLU A CA 1
ATOM 1879 C C . GLU A 1 228 ? 11.476 6.204 14.478 1.00 95.25 228 GLU A C 1
ATOM 1881 O O . GLU A 1 228 ? 12.352 6.799 15.108 1.00 95.25 228 GLU A O 1
ATOM 1886 N N . GLU A 1 229 ? 11.758 5.283 13.562 1.00 92.50 229 GLU A N 1
ATOM 1887 C CA . GLU A 1 229 ? 13.108 4.889 13.162 1.00 92.50 229 GLU A CA 1
ATOM 1888 C C . GLU A 1 229 ? 13.214 4.941 11.632 1.00 92.50 229 GLU A C 1
ATOM 1890 O O . GLU A 1 229 ? 12.350 4.411 10.933 1.00 92.50 229 GLU A O 1
ATOM 1895 N N . LEU A 1 230 ? 14.274 5.541 11.087 1.00 87.69 230 LEU A N 1
ATOM 1896 C CA . LEU A 1 230 ? 14.554 5.462 9.651 1.00 87.69 230 LEU A CA 1
ATOM 1897 C C . LEU A 1 230 ? 15.005 4.032 9.299 1.00 87.69 230 LEU A C 1
ATOM 1899 O O . LEU A 1 230 ? 15.837 3.458 10.005 1.00 87.69 230 LEU A O 1
ATOM 1903 N N . ILE A 1 231 ? 14.445 3.440 8.238 1.00 81.38 231 ILE A N 1
ATOM 1904 C CA . ILE A 1 231 ? 14.790 2.066 7.822 1.00 81.38 231 ILE A CA 1
ATOM 1905 C C . ILE A 1 231 ? 15.992 2.023 6.882 1.00 81.38 231 ILE A C 1
ATOM 1907 O O . ILE A 1 231 ? 16.724 1.040 6.893 1.00 81.38 231 ILE A O 1
ATOM 1911 N N . VAL A 1 232 ? 16.216 3.068 6.088 1.00 66.06 232 VAL A N 1
ATOM 1912 C CA . VAL A 1 232 ? 17.361 3.149 5.176 1.00 66.06 232 VAL A CA 1
ATOM 1913 C C . VAL A 1 232 ? 18.196 4.369 5.551 1.00 66.06 232 VAL A C 1
ATOM 1915 O O . VAL A 1 232 ? 17.976 5.461 5.041 1.00 66.06 232 VAL A O 1
ATOM 1918 N N . ASP A 1 233 ? 19.146 4.171 6.464 1.00 52.69 233 ASP A N 1
ATOM 1919 C CA . ASP A 1 233 ? 20.329 5.022 6.621 1.00 52.69 233 ASP A CA 1
ATOM 1920 C C . ASP A 1 233 ? 21.522 4.184 6.166 1.00 52.69 233 ASP A C 1
ATOM 1922 O O . ASP A 1 233 ? 21.997 3.302 6.881 1.00 52.69 233 ASP A O 1
ATOM 1926 N N . ASN A 1 234 ? 21.961 4.395 4.928 1.00 46.19 234 ASN A N 1
ATOM 1927 C CA . ASN A 1 234 ? 23.020 3.582 4.340 1.00 46.19 234 ASN A CA 1
ATOM 1928 C C . ASN A 1 234 ? 24.426 4.135 4.614 1.00 46.19 234 ASN A C 1
ATOM 1930 O O . ASN A 1 234 ? 25.332 3.864 3.828 1.00 46.19 234 ASN A O 1
ATOM 1934 N N . GLY A 1 235 ? 24.624 4.893 5.702 1.00 39.56 235 GLY A N 1
ATOM 1935 C CA . GLY A 1 235 ? 25.938 5.120 6.300 1.00 39.56 235 GLY A CA 1
ATOM 1936 C C . GLY A 1 235 ? 27.056 5.385 5.291 1.00 39.56 235 GLY A C 1
ATOM 1937 O O . GLY A 1 235 ? 27.946 4.556 5.112 1.00 39.56 235 GLY A O 1
ATOM 1938 N N . LYS A 1 236 ? 27.069 6.564 4.664 1.00 35.84 236 LYS A N 1
ATOM 1939 C CA . LYS A 1 236 ? 28.354 7.155 4.280 1.00 35.84 236 LYS A CA 1
ATOM 1940 C C . LYS A 1 236 ? 28.864 7.950 5.466 1.00 35.84 236 LYS A C 1
ATOM 1942 O O . LYS A 1 236 ? 28.741 9.170 5.496 1.00 35.84 236 LYS A O 1
ATOM 1947 N N . ASP A 1 237 ? 29.523 7.270 6.400 1.00 38.00 237 ASP A N 1
ATOM 1948 C CA . ASP A 1 237 ? 30.508 7.949 7.242 1.00 38.00 237 ASP A CA 1
ATOM 1949 C C . ASP A 1 237 ? 31.797 8.155 6.426 1.00 38.00 237 ASP A C 1
ATOM 1951 O O . ASP A 1 237 ? 32.854 7.579 6.662 1.00 38.00 237 ASP A O 1
ATOM 1955 N N . THR A 1 238 ? 31.654 8.954 5.369 1.00 34.41 238 THR A N 1
ATOM 1956 C CA . THR A 1 238 ? 32.696 9.809 4.817 1.00 34.41 238 THR A CA 1
ATOM 1957 C C . THR A 1 238 ? 31.979 11.080 4.394 1.00 34.41 238 THR A C 1
ATOM 1959 O O . THR A 1 238 ? 31.312 11.083 3.364 1.00 34.41 238 THR A O 1
ATOM 1962 N N . LEU A 1 239 ? 32.081 12.103 5.244 1.00 38.91 239 LEU A N 1
ATOM 1963 C CA . LEU A 1 239 ? 32.088 13.529 4.914 1.00 38.91 239 LEU A CA 1
ATOM 1964 C C . LEU A 1 239 ? 31.273 13.931 3.660 1.00 38.91 239 LEU A C 1
ATOM 1966 O O . LEU A 1 239 ? 31.690 13.701 2.530 1.00 38.91 239 LEU A O 1
ATOM 1970 N N . GLU A 1 240 ? 30.169 14.639 3.919 1.00 31.05 240 GLU A N 1
ATOM 1971 C CA . GLU A 1 240 ? 29.455 15.586 3.041 1.00 31.05 240 GLU A CA 1
ATOM 1972 C C . GLU A 1 240 ? 28.127 15.199 2.370 1.00 31.05 240 GLU A C 1
ATOM 1974 O O . GLU A 1 240 ? 27.471 16.146 1.970 1.00 31.05 240 GLU A O 1
ATOM 1979 N N . ASN A 1 241 ? 27.624 13.952 2.320 1.00 33.28 241 ASN A N 1
ATOM 1980 C CA . ASN A 1 241 ? 26.214 13.702 1.907 1.00 33.28 241 ASN A CA 1
ATOM 1981 C C . ASN A 1 241 ? 25.667 12.307 2.323 1.00 33.28 241 ASN A C 1
ATOM 1983 O O . ASN A 1 241 ? 26.201 11.301 1.841 1.00 33.28 241 ASN A O 1
ATOM 1987 N N . PRO A 1 242 ? 24.583 12.202 3.126 1.00 42.97 242 PRO A N 1
ATOM 1988 C CA . PRO A 1 242 ? 23.784 10.976 3.219 1.00 42.97 242 PRO A CA 1
ATOM 1989 C C . PRO A 1 242 ? 23.000 10.780 1.912 1.00 42.97 242 PRO A C 1
ATOM 1991 O O . PRO A 1 242 ? 22.439 11.734 1.380 1.00 42.97 242 PRO A O 1
ATOM 1994 N N . VAL A 1 243 ? 22.968 9.564 1.360 1.00 45.41 243 VAL A N 1
ATOM 1995 C CA . VAL A 1 243 ? 22.061 9.258 0.240 1.00 45.41 243 VAL A CA 1
ATOM 1996 C C . VAL A 1 243 ? 20.763 8.734 0.842 1.00 45.41 243 VAL A C 1
ATOM 1998 O O . VAL A 1 243 ? 20.680 7.568 1.225 1.00 45.41 243 VAL A O 1
ATOM 2001 N N . GLU A 1 244 ? 19.778 9.618 0.966 1.00 56.62 244 GLU A N 1
ATOM 2002 C CA . GLU A 1 244 ? 18.389 9.257 1.236 1.00 56.62 244 GLU A CA 1
ATOM 2003 C C . GLU A 1 244 ? 17.834 8.584 -0.027 1.00 56.62 244 GLU A C 1
ATOM 2005 O O . GLU A 1 244 ? 17.752 9.209 -1.082 1.00 56.62 244 GLU A O 1
ATOM 2010 N N . ILE A 1 245 ? 17.496 7.291 0.039 1.00 64.62 245 ILE A N 1
ATOM 2011 C CA . ILE A 1 245 ? 16.743 6.675 -1.057 1.00 64.62 245 ILE A CA 1
ATOM 2012 C C . ILE A 1 245 ? 15.282 7.056 -0.860 1.00 64.62 245 ILE A C 1
ATOM 2014 O O . ILE A 1 245 ? 14.611 6.579 0.059 1.00 64.62 245 ILE A O 1
ATOM 2018 N N . HIS A 1 246 ? 14.808 7.928 -1.736 1.00 79.12 246 HIS A N 1
ATOM 2019 C CA . HIS A 1 246 ? 13.443 8.416 -1.732 1.00 79.12 246 HIS A CA 1
ATOM 2020 C C . HIS A 1 246 ? 12.545 7.467 -2.510 1.00 79.12 246 HIS A C 1
ATOM 2022 O O . HIS A 1 246 ? 12.704 7.280 -3.716 1.00 79.12 246 HIS A O 1
ATOM 2028 N N . GLY A 1 247 ? 11.623 6.836 -1.791 1.00 81.19 247 GLY A N 1
ATOM 2029 C CA . GLY A 1 247 ? 10.868 5.698 -2.288 1.00 81.19 247 GLY A CA 1
ATOM 2030 C C . GLY A 1 247 ? 9.378 5.778 -2.020 1.00 81.19 247 GLY A C 1
ATOM 2031 O O . GLY A 1 247 ? 8.967 5.956 -0.874 1.00 81.19 247 GLY A O 1
ATOM 2032 N N . GLU A 1 248 ? 8.571 5.571 -3.053 1.00 89.69 248 GLU A N 1
ATOM 2033 C CA . GLU A 1 248 ? 7.112 5.436 -2.958 1.00 89.69 248 GLU A CA 1
ATOM 2034 C C . GLU A 1 248 ? 6.652 4.111 -3.604 1.00 89.69 248 GLU A C 1
ATOM 2036 O O . GLU A 1 248 ? 7.463 3.305 -4.063 1.00 89.69 248 GLU A O 1
ATOM 2041 N N . PHE A 1 249 ? 5.342 3.873 -3.615 1.00 94.56 249 PHE A N 1
ATOM 2042 C CA . PHE A 1 249 ? 4.680 2.636 -4.008 1.00 94.56 249 PHE A CA 1
ATOM 2043 C C . PHE A 1 249 ? 5.294 1.410 -3.319 1.00 94.56 249 PHE A C 1
ATOM 2045 O O . PHE A 1 249 ? 5.803 0.503 -3.991 1.00 94.56 249 PHE A O 1
ATOM 2052 N N . PRO A 1 250 ? 5.294 1.380 -1.972 1.00 96.12 250 PRO A N 1
ATOM 2053 C CA . PRO A 1 250 ? 5.836 0.255 -1.243 1.00 96.12 250 PRO A CA 1
ATOM 2054 C C . PRO A 1 250 ? 4.986 -0.999 -1.473 1.00 96.12 250 PRO A C 1
ATOM 2056 O O . PRO A 1 250 ? 3.757 -0.957 -1.459 1.00 96.12 250 PRO A O 1
ATOM 2059 N N . ARG A 1 251 ? 5.650 -2.139 -1.643 1.00 97.44 251 ARG A N 1
ATOM 2060 C CA . ARG A 1 251 ? 5.051 -3.459 -1.841 1.00 97.44 251 ARG A CA 1
ATOM 2061 C C . ARG A 1 251 ? 5.742 -4.499 -0.977 1.00 97.44 251 ARG A C 1
ATOM 2063 O O . ARG A 1 251 ? 6.917 -4.378 -0.634 1.00 97.44 251 ARG A O 1
ATOM 2070 N N . ILE A 1 252 ? 5.001 -5.551 -0.670 1.00 97.44 252 ILE A N 1
ATOM 2071 C CA . ILE A 1 252 ? 5.486 -6.764 -0.013 1.00 97.44 252 ILE A CA 1
ATOM 2072 C C . ILE A 1 252 ? 4.983 -7.981 -0.793 1.00 97.44 252 ILE A C 1
ATOM 2074 O O . ILE A 1 252 ? 4.241 -7.849 -1.767 1.00 97.44 252 ILE A O 1
ATOM 2078 N N . ASN A 1 253 ? 5.347 -9.179 -0.343 1.00 96.44 253 ASN A N 1
ATOM 2079 C CA . ASN A 1 253 ? 4.594 -10.371 -0.702 1.00 96.44 253 ASN A CA 1
ATOM 2080 C C . ASN A 1 253 ? 3.227 -10.317 -0.003 1.00 96.44 253 ASN A C 1
ATOM 2082 O O . ASN A 1 253 ? 3.162 -10.407 1.224 1.00 96.44 253 ASN A O 1
ATOM 2086 N N . ASP A 1 254 ? 2.145 -10.195 -0.776 1.00 94.31 254 ASP A N 1
ATOM 2087 C CA . ASP A 1 254 ? 0.788 -9.982 -0.247 1.00 94.31 254 ASP A CA 1
ATOM 2088 C C . ASP A 1 254 ? 0.300 -11.122 0.679 1.00 94.31 254 ASP A C 1
ATOM 2090 O O . ASP A 1 254 ? -0.587 -10.919 1.508 1.00 94.31 254 ASP A O 1
ATOM 2094 N N . SER A 1 255 ? 0.944 -12.298 0.642 1.00 93.44 255 SER A N 1
ATOM 2095 C CA . SER A 1 255 ? 0.705 -13.399 1.598 1.00 93.44 255 SER A CA 1
ATOM 2096 C C . SER A 1 255 ? 1.057 -13.034 3.051 1.00 93.44 255 SER A C 1
ATOM 2098 O O . SER A 1 255 ? 0.660 -13.738 3.979 1.00 93.44 255 SER A O 1
ATOM 2100 N N . TYR A 1 256 ? 1.805 -11.945 3.253 1.00 96.50 256 TYR A N 1
ATOM 2101 C CA . TYR A 1 256 ? 2.280 -11.455 4.547 1.00 96.50 256 TYR A CA 1
ATOM 2102 C C . TYR A 1 256 ? 1.595 -10.155 4.995 1.00 96.50 256 TYR A C 1
ATOM 2104 O O . TYR A 1 256 ? 2.008 -9.563 5.996 1.00 96.50 256 TYR A O 1
ATOM 2112 N N . VAL A 1 257 ? 0.539 -9.705 4.304 1.00 97.25 257 VAL A N 1
ATOM 2113 C CA . VAL A 1 257 ? -0.245 -8.536 4.736 1.00 97.25 257 VAL A CA 1
ATOM 2114 C C . VAL A 1 257 ? -0.708 -8.725 6.181 1.00 97.25 257 VAL A C 1
ATOM 2116 O O . VAL A 1 257 ? -1.359 -9.709 6.541 1.00 97.25 257 VAL A O 1
ATOM 2119 N N . GLY A 1 258 ? -0.351 -7.772 7.038 1.00 98.12 258 GLY A N 1
ATOM 2120 C CA . GLY A 1 258 ? -0.695 -7.809 8.452 1.00 98.12 258 GLY A CA 1
ATOM 2121 C C . GLY A 1 258 ? 0.100 -8.802 9.297 1.00 98.12 258 GLY A C 1
ATOM 2122 O O . GLY A 1 258 ? -0.335 -9.131 10.407 1.00 98.12 258 GLY A O 1
ATOM 2123 N N . ARG A 1 259 ? 1.206 -9.343 8.779 1.00 97.50 259 ARG A N 1
ATOM 2124 C CA . ARG A 1 259 ? 2.114 -10.288 9.448 1.00 97.50 259 ARG A CA 1
ATOM 2125 C C . ARG A 1 259 ? 3.560 -9.812 9.305 1.00 97.50 259 ARG A C 1
ATOM 2127 O O . ARG A 1 259 ? 3.858 -8.951 8.486 1.00 97.50 259 ARG A O 1
ATOM 2134 N N . VAL A 1 260 ? 4.455 -10.368 10.121 1.00 97.44 260 VAL A N 1
ATOM 2135 C CA . VAL A 1 260 ? 5.890 -10.065 10.027 1.00 97.44 260 VAL A CA 1
ATOM 2136 C C . VAL A 1 260 ? 6.397 -10.456 8.643 1.00 97.44 260 VAL A C 1
ATOM 2138 O O . VAL A 1 260 ? 6.223 -11.602 8.235 1.00 97.44 260 VAL A O 1
ATOM 2141 N N . ASN A 1 261 ? 7.050 -9.517 7.968 1.00 96.81 261 ASN A N 1
ATOM 2142 C CA . ASN A 1 261 ? 7.723 -9.710 6.691 1.00 96.81 261 ASN A CA 1
ATOM 2143 C C . ASN A 1 261 ? 9.155 -9.157 6.801 1.00 96.81 261 ASN A C 1
ATOM 2145 O O . ASN A 1 261 ? 9.391 -8.161 7.491 1.00 96.81 261 ASN A O 1
ATOM 2149 N N . ARG A 1 262 ? 10.119 -9.815 6.160 1.00 96.00 262 ARG A N 1
ATOM 2150 C CA . ARG A 1 262 ? 11.520 -9.392 6.095 1.00 96.00 262 ARG A CA 1
ATOM 2151 C C . ARG A 1 262 ? 11.793 -8.514 4.884 1.00 96.00 262 ARG A C 1
ATOM 2153 O O . ARG A 1 262 ? 12.577 -7.578 4.998 1.00 96.00 262 ARG A O 1
ATOM 2160 N N . TYR A 1 263 ? 11.194 -8.813 3.740 1.00 97.31 263 TYR A N 1
ATOM 2161 C CA . TYR A 1 263 ? 11.472 -8.134 2.485 1.00 97.31 263 TYR A CA 1
ATOM 2162 C C . TYR A 1 263 ? 10.336 -7.196 2.095 1.00 97.31 263 TYR A C 1
ATOM 2164 O O . TYR A 1 263 ? 9.152 -7.508 2.230 1.00 97.31 263 TYR A O 1
ATOM 2172 N N . GLY A 1 264 ? 10.724 -6.032 1.591 1.00 96.62 264 GLY A N 1
ATOM 2173 C CA . GLY A 1 264 ? 9.828 -5.066 0.977 1.00 96.62 264 GLY A CA 1
ATOM 2174 C C . GLY A 1 264 ? 10.489 -4.450 -0.243 1.00 96.62 264 GLY A C 1
ATOM 2175 O O . GLY A 1 264 ? 11.716 -4.445 -0.363 1.00 96.62 264 GLY A O 1
ATOM 2176 N N . TRP A 1 265 ? 9.672 -3.928 -1.143 1.00 96.88 265 TRP A N 1
ATOM 2177 C CA . TRP A 1 265 ? 10.117 -3.228 -2.337 1.00 96.88 265 TRP A CA 1
ATOM 2178 C C . TRP A 1 265 ? 9.455 -1.868 -2.412 1.00 96.88 265 TRP A C 1
ATOM 2180 O O . TRP A 1 265 ? 8.350 -1.691 -1.914 1.00 96.88 265 TRP A O 1
ATOM 2190 N N . PHE A 1 266 ? 10.112 -0.914 -3.043 1.00 94.38 2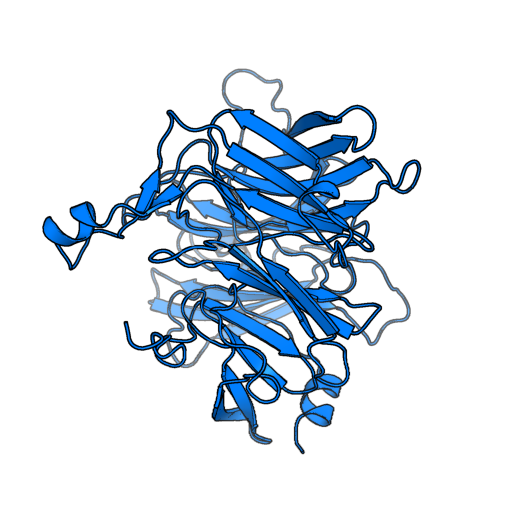66 PHE A N 1
ATOM 2191 C CA . PHE A 1 266 ? 9.510 0.355 -3.433 1.00 94.38 266 PHE A CA 1
ATOM 2192 C C . PHE A 1 266 ? 10.165 0.816 -4.734 1.00 94.38 266 PHE A C 1
ATOM 2194 O O . PHE A 1 266 ? 11.173 0.241 -5.163 1.00 94.38 266 PHE A O 1
ATOM 2201 N N . VAL A 1 267 ? 9.616 1.851 -5.364 1.00 92.88 267 VAL A N 1
ATOM 2202 C CA . VAL A 1 267 ? 10.263 2.490 -6.514 1.00 92.88 267 VAL A CA 1
ATOM 2203 C C . VAL A 1 267 ? 10.917 3.806 -6.136 1.00 92.88 267 VAL A C 1
ATOM 2205 O O . VAL A 1 267 ? 10.325 4.644 -5.456 1.00 92.88 267 VAL A O 1
ATOM 2208 N N . GLU A 1 268 ? 12.167 3.954 -6.558 1.00 90.44 268 GLU A N 1
ATOM 2209 C CA . GLU A 1 268 ? 12.964 5.150 -6.323 1.00 90.44 268 GLU A CA 1
ATOM 2210 C C . GLU A 1 268 ? 12.478 6.28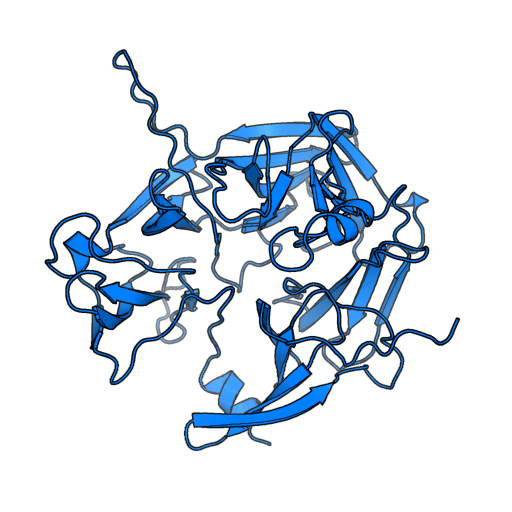7 -7.220 1.00 90.44 268 GLU A C 1
ATOM 2212 O O . GLU A 1 268 ? 12.293 6.110 -8.432 1.00 90.44 268 GLU A O 1
ATOM 2217 N N . GLN A 1 269 ? 12.271 7.449 -6.610 1.00 84.94 269 GLN A N 1
ATOM 2218 C CA . GLN A 1 269 ? 11.855 8.669 -7.283 1.00 84.94 269 GLN A CA 1
ATOM 2219 C C . GLN A 1 269 ? 13.080 9.485 -7.715 1.00 84.94 269 GLN A C 1
ATOM 2221 O O . GLN A 1 269 ? 13.934 9.828 -6.905 1.00 84.94 269 GLN A O 1
ATOM 2226 N N . ASP A 1 270 ? 13.128 9.858 -8.993 1.00 82.94 270 ASP A N 1
ATOM 2227 C CA . ASP A 1 270 ? 13.975 10.940 -9.495 1.00 82.9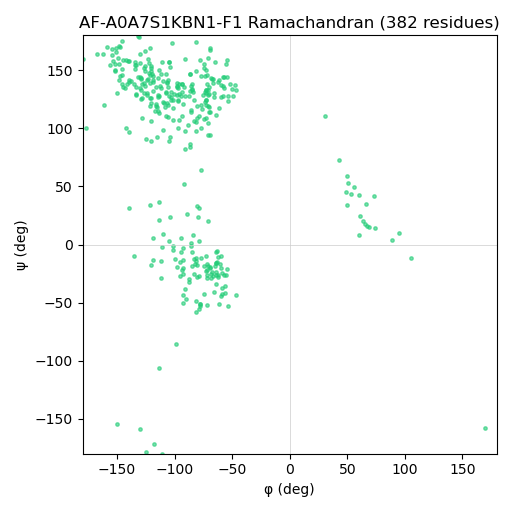4 270 ASP A CA 1
ATOM 2228 C C . ASP A 1 270 ? 13.380 12.263 -8.992 1.00 82.94 270 ASP A C 1
ATOM 2230 O O . ASP A 1 270 ? 12.332 12.707 -9.477 1.00 82.94 270 ASP A O 1
ATOM 2234 N N . SER A 1 271 ? 14.021 12.854 -7.983 1.00 71.56 271 SER A N 1
ATOM 2235 C CA . SER A 1 271 ? 13.550 14.056 -7.288 1.00 71.56 271 SER A CA 1
ATOM 2236 C C . SER A 1 271 ? 13.454 15.286 -8.194 1.00 71.56 271 SER A C 1
ATOM 2238 O O . SER A 1 271 ? 12.617 16.150 -7.940 1.00 71.56 271 SER A O 1
ATOM 2240 N N . ASP A 1 272 ? 14.244 15.353 -9.270 1.00 73.50 272 ASP A N 1
ATOM 2241 C CA . ASP A 1 272 ? 14.234 16.480 -10.209 1.00 73.50 272 ASP A CA 1
ATOM 2242 C C . ASP A 1 272 ? 13.083 16.380 -11.221 1.00 73.50 272 ASP A C 1
ATOM 2244 O O . ASP A 1 272 ? 12.620 17.392 -11.750 1.00 73.50 272 ASP A O 1
ATOM 2248 N N . LYS A 1 273 ? 12.634 15.158 -11.538 1.00 75.56 273 LYS A N 1
ATOM 2249 C CA . LYS A 1 273 ? 11.630 14.909 -12.591 1.00 75.56 273 LYS A CA 1
ATOM 2250 C C . LYS A 1 273 ? 10.281 14.419 -12.077 1.00 75.56 273 LYS A C 1
ATOM 2252 O O . LYS A 1 273 ? 9.331 14.366 -12.859 1.00 75.56 273 LYS A O 1
ATOM 2257 N N . GLY A 1 274 ? 10.199 13.987 -10.819 1.00 77.06 274 GLY A N 1
ATOM 2258 C CA . GLY A 1 274 ? 9.012 13.335 -10.262 1.00 77.06 274 GLY A CA 1
ATOM 2259 C C . GLY A 1 274 ? 8.679 11.993 -10.931 1.00 77.06 274 GLY A C 1
ATOM 2260 O O . GLY A 1 274 ? 7.536 11.546 -10.886 1.00 77.06 274 GLY A O 1
ATOM 2261 N N . THR A 1 275 ? 9.653 11.363 -11.594 1.00 86.50 275 THR A N 1
ATOM 2262 C CA . THR A 1 275 ? 9.495 10.070 -12.280 1.00 86.50 275 THR A CA 1
ATOM 2263 C C . THR A 1 275 ? 10.139 8.944 -11.488 1.00 86.50 275 THR A C 1
ATOM 2265 O O . THR A 1 275 ? 11.086 9.186 -10.754 1.00 86.50 275 THR A O 1
ATOM 2268 N N . PHE A 1 276 ? 9.704 7.702 -11.691 1.00 91.19 276 PHE A N 1
ATOM 2269 C CA . PHE A 1 276 ? 10.293 6.542 -11.015 1.00 91.19 276 PHE A CA 1
ATOM 2270 C C . PH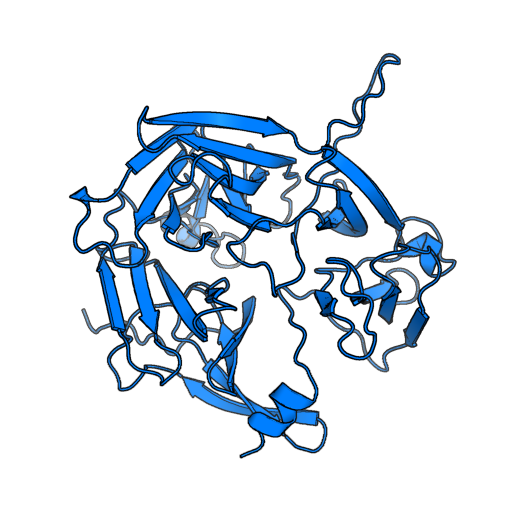E A 1 276 ? 11.340 5.861 -11.890 1.00 91.19 276 PHE A C 1
ATOM 2272 O O . PHE A 1 276 ? 11.056 5.569 -13.054 1.00 91.19 276 PHE A O 1
ATOM 2279 N N . ILE A 1 277 ? 12.532 5.614 -11.347 1.00 93.00 277 ILE A N 1
ATOM 2280 C CA . ILE A 1 277 ? 13.721 5.235 -12.137 1.00 93.00 277 ILE A CA 1
ATOM 2281 C C . ILE A 1 277 ? 14.330 3.885 -11.764 1.00 93.00 277 ILE A C 1
ATOM 2283 O O . ILE A 1 277 ? 15.069 3.315 -12.568 1.00 93.00 277 ILE A O 1
ATOM 2287 N N . ALA A 1 278 ? 14.003 3.355 -10.590 1.00 94.44 278 ALA A N 1
ATOM 2288 C CA . ALA A 1 278 ? 14.508 2.072 -10.134 1.00 94.44 278 ALA A CA 1
ATOM 2289 C C . ALA A 1 278 ? 13.499 1.371 -9.224 1.00 94.44 278 ALA A C 1
ATOM 2291 O O . ALA A 1 278 ? 12.620 2.010 -8.644 1.00 94.44 278 ALA A O 1
ATOM 2292 N N . VAL A 1 279 ? 13.651 0.056 -9.067 1.00 96.12 279 VAL A N 1
ATOM 2293 C CA . VAL A 1 279 ? 13.021 -0.701 -7.977 1.00 96.12 279 VAL A CA 1
ATOM 2294 C C . VAL A 1 279 ? 14.085 -1.102 -6.965 1.00 96.12 279 VAL A C 1
ATOM 2296 O O . VAL A 1 279 ? 15.128 -1.654 -7.322 1.00 96.12 279 VAL A O 1
ATOM 2299 N N . VAL A 1 280 ? 13.807 -0.843 -5.692 1.00 94.94 280 VAL A N 1
ATOM 2300 C CA . VAL A 1 280 ? 14.719 -1.094 -4.576 1.00 94.94 280 VAL A CA 1
ATOM 2301 C C . VAL A 1 280 ? 14.118 -2.173 -3.693 1.00 94.94 280 VAL A C 1
ATOM 2303 O O . VAL A 1 280 ? 12.965 -2.076 -3.284 1.00 94.94 280 VAL A O 1
ATOM 2306 N N . LYS A 1 281 ? 14.904 -3.208 -3.400 1.00 95.88 281 LYS A N 1
ATOM 2307 C CA . LYS A 1 281 ? 14.584 -4.254 -2.430 1.00 95.88 281 LYS A CA 1
ATOM 2308 C C . LYS A 1 281 ? 15.249 -3.936 -1.104 1.00 95.88 281 LYS A C 1
ATOM 2310 O O . LYS A 1 281 ? 16.450 -3.663 -1.048 1.00 95.88 281 LYS A O 1
ATOM 2315 N N . LEU A 1 282 ? 14.489 -4.078 -0.034 1.00 93.50 282 LEU A N 1
ATOM 2316 C CA . LEU A 1 282 ? 14.940 -3.874 1.330 1.00 93.50 282 LEU A CA 1
ATOM 2317 C C . LEU A 1 282 ? 14.913 -5.165 2.121 1.00 93.50 282 LEU A C 1
ATOM 2319 O O . LEU A 1 282 ? 13.975 -5.949 1.997 1.00 93.50 282 LEU A O 1
ATOM 2323 N N . ASP A 1 283 ? 15.898 -5.320 2.994 1.00 93.00 283 ASP A N 1
ATOM 2324 C CA . ASP A 1 283 ? 15.827 -6.215 4.139 1.00 93.00 283 ASP A CA 1
ATOM 2325 C C . ASP A 1 283 ? 15.433 -5.384 5.369 1.00 93.00 283 ASP A C 1
ATOM 2327 O O . ASP A 1 283 ? 16.252 -4.682 5.960 1.00 93.00 283 ASP A O 1
ATOM 2331 N N . LEU A 1 284 ? 14.154 -5.430 5.739 1.00 92.06 284 LEU A N 1
ATOM 2332 C CA . LEU A 1 284 ? 13.572 -4.654 6.839 1.00 92.06 284 LEU A CA 1
ATOM 2333 C C . LEU A 1 284 ? 14.089 -5.109 8.208 1.00 92.06 284 LEU A C 1
ATOM 2335 O O . LEU A 1 284 ? 14.119 -4.320 9.153 1.00 92.06 284 LEU A O 1
ATOM 2339 N N . GLN A 1 285 ? 14.525 -6.366 8.323 1.00 89.31 285 GLN A N 1
ATOM 2340 C CA . GLN A 1 285 ? 15.119 -6.883 9.553 1.00 89.31 285 GLN A CA 1
ATOM 2341 C C . GLN A 1 285 ? 16.543 -6.351 9.736 1.00 89.31 285 GLN A C 1
ATOM 2343 O O . GLN A 1 285 ? 16.919 -5.964 10.843 1.00 89.31 285 GLN A O 1
ATOM 2348 N N . GLN A 1 286 ? 17.329 -6.323 8.657 1.00 87.31 286 GLN A N 1
ATOM 2349 C CA . GLN A 1 286 ? 18.692 -5.783 8.661 1.00 87.31 286 GLN A CA 1
ATOM 2350 C C . GLN A 1 286 ? 18.748 -4.260 8.505 1.00 87.31 286 GLN A C 1
ATOM 2352 O O . GLN A 1 286 ? 19.802 -3.681 8.755 1.00 87.31 286 GLN A O 1
ATOM 2357 N N . ARG A 1 287 ? 17.628 -3.626 8.132 1.00 86.50 287 ARG A N 1
ATOM 2358 C CA . ARG A 1 287 ? 17.515 -2.188 7.843 1.00 86.50 287 ARG A CA 1
ATOM 2359 C C . ARG A 1 287 ? 18.499 -1.749 6.761 1.00 86.50 287 ARG A C 1
ATOM 2361 O O . ARG A 1 287 ? 19.272 -0.812 6.933 1.00 86.50 287 ARG A O 1
ATOM 2368 N N . SER A 1 288 ? 18.514 -2.497 5.663 1.00 85.69 288 SER A N 1
ATOM 2369 C CA . SER A 1 288 ? 19.483 -2.315 4.587 1.00 85.69 288 SER A CA 1
ATOM 2370 C C . SER A 1 288 ? 18.861 -2.529 3.213 1.00 85.69 288 SER A C 1
ATOM 2372 O O . SER A 1 288 ? 17.825 -3.181 3.051 1.00 85.69 288 SER A O 1
ATOM 2374 N N . VAL A 1 289 ? 19.519 -1.976 2.197 1.00 89.56 289 VAL A N 1
ATOM 2375 C CA . VAL A 1 289 ? 19.202 -2.265 0.797 1.00 89.56 289 VAL A CA 1
ATOM 2376 C C . VAL A 1 289 ? 19.771 -3.634 0.438 1.00 89.56 289 VAL A C 1
ATOM 2378 O O . VAL A 1 289 ? 20.981 -3.846 0.499 1.00 89.56 289 VAL A O 1
ATOM 2381 N N . ALA A 1 290 ? 18.897 -4.554 0.037 1.00 91.31 290 ALA A N 1
ATOM 2382 C CA . ALA A 1 290 ? 19.262 -5.907 -0.377 1.00 91.31 290 ALA A CA 1
ATOM 2383 C C . ALA A 1 290 ? 19.432 -6.044 -1.900 1.00 91.31 290 ALA A C 1
ATOM 2385 O O . ALA A 1 290 ? 19.995 -7.029 -2.369 1.00 91.31 290 ALA A O 1
ATOM 2386 N N . GLY A 1 291 ? 18.956 -5.072 -2.680 1.00 92.75 291 GLY A N 1
ATOM 2387 C CA . GLY A 1 291 ? 19.157 -5.025 -4.126 1.00 92.75 291 GLY A CA 1
ATOM 2388 C C . GLY A 1 291 ? 18.503 -3.802 -4.757 1.00 92.75 291 GLY A C 1
ATOM 2389 O O . GLY A 1 291 ? 17.597 -3.208 -4.179 1.00 92.75 291 GLY A O 1
ATOM 2390 N N . CYS A 1 292 ? 18.959 -3.428 -5.946 1.00 94.69 292 CYS A N 1
ATOM 2391 C CA . CYS A 1 292 ? 18.398 -2.328 -6.722 1.00 94.69 292 CYS A CA 1
ATOM 2392 C C . CYS A 1 292 ? 18.488 -2.669 -8.210 1.00 94.69 292 CYS A C 1
ATOM 2394 O O . CYS A 1 292 ? 19.502 -3.201 -8.662 1.00 94.69 292 CYS A O 1
ATOM 2396 N N . ILE A 1 293 ? 17.425 -2.372 -8.953 1.00 96.31 293 ILE A N 1
ATOM 2397 C CA . ILE A 1 293 ? 17.382 -2.487 -10.408 1.00 96.31 293 ILE A CA 1
ATOM 2398 C C . ILE A 1 293 ? 17.069 -1.101 -10.961 1.00 96.31 293 ILE A C 1
ATOM 2400 O O . ILE A 1 293 ? 15.923 -0.655 -10.898 1.00 96.31 293 ILE A O 1
ATOM 2404 N N . ASP A 1 294 ? 18.080 -0.449 -11.534 1.00 95.81 294 ASP A N 1
ATOM 2405 C CA . ASP A 1 294 ? 17.890 0.756 -12.340 1.00 95.81 294 ASP A CA 1
ATOM 2406 C C . ASP A 1 294 ? 17.220 0.384 -13.671 1.00 95.81 294 ASP A C 1
ATOM 2408 O O . ASP A 1 294 ? 17.637 -0.533 -14.391 1.00 95.81 294 ASP A O 1
ATOM 2412 N N . PHE A 1 295 ? 16.139 1.081 -14.014 1.00 97.00 295 PHE A N 1
ATOM 2413 C CA . PHE A 1 295 ? 15.337 0.764 -15.195 1.00 97.00 295 PHE A CA 1
ATOM 2414 C C . PHE A 1 295 ? 16.074 1.042 -16.507 1.00 97.00 295 PHE A C 1
ATOM 2416 O O . PHE A 1 295 ? 15.797 0.391 -17.516 1.00 97.00 295 PHE A O 1
ATOM 2423 N N . SER A 1 296 ? 17.002 2.001 -16.527 1.00 96.56 296 SER A N 1
ATOM 2424 C CA . SER A 1 296 ? 17.762 2.333 -17.731 1.00 96.56 296 SER A CA 1
ATOM 2425 C C . SER A 1 296 ? 18.871 1.313 -17.967 1.00 96.56 296 SER A C 1
ATOM 2427 O O . SER A 1 296 ? 18.946 0.735 -19.057 1.00 96.56 296 SER A O 1
ATOM 2429 N N . SER A 1 297 ? 19.689 1.032 -16.952 1.00 96.25 297 SER A N 1
ATOM 2430 C CA . SER A 1 297 ? 20.817 0.105 -17.058 1.00 96.25 297 SER A CA 1
ATOM 2431 C C . SER A 1 297 ? 20.353 -1.334 -17.308 1.00 96.25 297 SER A C 1
ATOM 2433 O O . SER A 1 297 ? 20.862 -1.977 -18.230 1.00 96.25 297 SER A O 1
ATOM 2435 N N . SER A 1 298 ? 19.282 -1.783 -16.637 1.00 97.06 298 SER A N 1
ATOM 2436 C CA . SER A 1 298 ? 18.679 -3.115 -16.835 1.00 97.06 298 SER A CA 1
ATOM 2437 C C . SER A 1 298 ? 18.239 -3.399 -18.272 1.00 97.06 298 SER A C 1
ATOM 2439 O O . SER A 1 298 ? 18.188 -4.554 -18.705 1.00 97.06 298 SER A O 1
ATOM 2441 N N . LEU A 1 299 ? 17.928 -2.356 -19.049 1.00 96.94 299 LEU A N 1
ATOM 2442 C CA . LEU A 1 299 ? 17.526 -2.472 -20.450 1.00 96.94 299 LEU A CA 1
ATOM 2443 C C . LEU A 1 299 ? 18.629 -2.061 -21.439 1.00 96.94 299 LEU A C 1
ATOM 2445 O O . LEU A 1 299 ? 18.367 -2.086 -22.650 1.00 96.94 299 LEU A O 1
ATOM 2449 N N . GLY A 1 300 ? 19.828 -1.719 -20.953 1.00 95.88 300 GLY A N 1
ATOM 2450 C CA . GLY A 1 300 ? 20.951 -1.235 -21.759 1.00 95.88 300 GLY A CA 1
ATOM 2451 C C . GLY A 1 300 ? 20.683 0.132 -22.398 1.00 95.88 300 GLY A C 1
ATOM 2452 O O . GLY A 1 300 ? 21.069 0.366 -23.545 1.00 95.88 300 GLY A O 1
ATOM 2453 N N . LYS A 1 301 ? 19.950 1.005 -21.701 1.00 96.19 301 LYS A N 1
ATOM 2454 C CA . LYS A 1 301 ? 19.533 2.337 -22.160 1.00 96.19 301 LYS A CA 1
ATOM 2455 C C . LYS A 1 301 ? 20.360 3.433 -21.475 1.00 96.19 301 LYS A C 1
ATOM 2457 O O . LYS A 1 301 ? 20.912 3.193 -20.402 1.00 96.19 301 LYS A O 1
ATOM 2462 N N . PRO A 1 302 ? 20.469 4.639 -22.067 1.00 94.31 302 PRO A N 1
ATOM 2463 C CA . PRO A 1 302 ? 21.159 5.749 -21.417 1.00 94.31 302 PRO A CA 1
ATOM 2464 C C . PRO A 1 302 ? 20.528 6.079 -20.049 1.00 94.31 302 PRO A C 1
ATOM 2466 O O . PRO A 1 302 ? 19.302 5.992 -19.934 1.00 94.31 302 PRO A O 1
ATOM 2469 N N . PRO A 1 303 ? 21.317 6.480 -19.037 1.00 90.94 303 PRO A N 1
ATOM 2470 C CA . PRO A 1 303 ? 20.805 6.778 -17.699 1.00 90.94 303 PRO A CA 1
ATOM 2471 C C . PRO A 1 303 ? 19.633 7.767 -17.698 1.00 90.94 303 PRO A C 1
ATOM 2473 O O . PRO A 1 303 ? 19.650 8.761 -18.428 1.00 90.94 303 PRO A O 1
ATOM 2476 N N . GLY A 1 304 ? 18.619 7.489 -16.876 1.00 88.38 304 GLY A N 1
ATOM 2477 C CA . GLY A 1 304 ? 17.451 8.354 -16.687 1.00 88.38 304 GLY A CA 1
ATOM 2478 C C . GLY A 1 304 ? 16.504 8.459 -17.889 1.00 88.38 304 GLY A C 1
ATOM 2479 O O . GLY A 1 304 ? 15.686 9.379 -17.924 1.00 88.38 304 GLY A O 1
ATOM 2480 N N . THR A 1 305 ? 16.612 7.567 -18.883 1.00 93.62 305 THR A N 1
ATOM 2481 C CA . THR A 1 305 ? 15.703 7.550 -20.050 1.00 93.62 305 THR A CA 1
ATOM 2482 C C . THR A 1 305 ? 14.503 6.632 -19.862 1.00 93.62 305 THR A C 1
ATOM 2484 O O . THR A 1 305 ? 13.459 6.868 -20.478 1.00 93.62 305 THR A O 1
ATOM 2487 N N . MET A 1 306 ? 14.635 5.617 -19.009 1.00 95.69 306 MET A N 1
ATOM 2488 C CA . MET A 1 306 ? 13.558 4.699 -18.664 1.00 95.69 306 MET A CA 1
ATOM 2489 C C . MET A 1 306 ? 12.857 5.171 -17.395 1.00 95.69 306 MET A C 1
ATOM 2491 O O . MET A 1 306 ? 13.509 5.383 -16.375 1.00 95.69 306 MET A O 1
ATOM 2495 N N . THR A 1 307 ? 11.533 5.294 -17.457 1.00 95.00 307 THR A N 1
ATOM 2496 C CA . THR A 1 307 ? 10.689 5.587 -16.295 1.00 95.00 307 THR A CA 1
ATOM 2497 C C . THR A 1 307 ? 9.671 4.473 -16.080 1.00 95.00 307 THR A C 1
ATOM 2499 O O . THR A 1 307 ? 9.249 3.827 -17.039 1.00 95.00 307 THR A O 1
ATOM 2502 N N . GLY A 1 308 ? 9.286 4.223 -14.833 1.00 93.62 308 GLY A N 1
ATOM 2503 C CA . GLY A 1 308 ? 8.314 3.194 -14.460 1.00 93.62 308 GLY A CA 1
ATOM 2504 C C . GLY A 1 308 ? 7.210 3.715 -13.542 1.00 93.62 308 GLY A C 1
ATOM 2505 O O . GLY A 1 308 ? 6.939 4.916 -13.485 1.00 93.62 308 GLY A O 1
ATOM 2506 N N . GLY A 1 309 ? 6.580 2.788 -12.828 1.00 92.31 309 GLY A N 1
ATOM 2507 C CA . GLY A 1 309 ? 5.616 3.038 -11.755 1.00 92.31 309 GLY A CA 1
ATOM 2508 C C . GLY A 1 309 ? 5.686 1.907 -10.732 1.00 92.31 309 GLY A C 1
ATOM 2509 O O . GLY A 1 309 ? 6.715 1.243 -10.644 1.00 92.31 309 GLY A O 1
ATOM 2510 N N . GLU A 1 310 ? 4.602 1.657 -9.994 1.00 96.00 310 GLU A N 1
ATOM 2511 C CA . GLU A 1 310 ? 4.541 0.570 -9.007 1.00 96.00 310 GLU A CA 1
ATOM 2512 C C . GLU A 1 310 ? 5.069 -0.767 -9.565 1.00 96.00 310 GLU A C 1
ATOM 2514 O O . GLU A 1 310 ? 4.785 -1.157 -10.705 1.00 96.00 310 GLU A O 1
ATOM 2519 N N . CYS A 1 311 ? 5.852 -1.475 -8.748 1.00 95.81 311 CYS A N 1
ATOM 2520 C CA . CYS A 1 311 ? 6.407 -2.779 -9.084 1.00 95.81 311 CYS A CA 1
ATOM 2521 C C . CYS A 1 311 ? 5.687 -3.873 -8.289 1.00 95.81 311 CYS A C 1
ATOM 2523 O O . CYS A 1 311 ? 5.828 -3.960 -7.072 1.00 95.81 311 CYS A O 1
ATOM 2525 N N . VAL A 1 312 ? 4.897 -4.699 -8.972 1.00 97.19 312 VAL A N 1
ATOM 2526 C CA . VAL A 1 312 ? 4.038 -5.717 -8.353 1.00 97.19 312 VAL A CA 1
ATOM 2527 C C . VAL A 1 312 ? 4.827 -7.005 -8.124 1.00 97.19 312 VAL A C 1
ATOM 2529 O O . VAL A 1 312 ? 5.550 -7.457 -9.012 1.00 97.19 312 VAL A O 1
ATOM 2532 N N . PHE A 1 313 ? 4.662 -7.622 -6.953 1.00 97.50 313 PHE A N 1
ATOM 2533 C CA . PHE A 1 313 ? 5.238 -8.929 -6.637 1.00 97.50 313 PHE A CA 1
ATOM 2534 C C . PHE A 1 313 ? 4.261 -10.066 -6.972 1.00 97.50 313 PHE A C 1
ATOM 2536 O O . PHE A 1 313 ? 3.082 -10.008 -6.624 1.00 97.50 313 PHE A O 1
ATOM 2543 N N . ALA A 1 314 ? 4.768 -11.126 -7.598 1.00 95.44 314 ALA A N 1
ATOM 2544 C CA . ALA A 1 314 ? 4.063 -12.381 -7.826 1.00 95.44 314 ALA A CA 1
ATOM 2545 C C . ALA A 1 314 ? 4.838 -13.544 -7.179 1.00 95.44 314 ALA A C 1
ATOM 2547 O O . ALA A 1 314 ? 5.982 -13.797 -7.573 1.00 95.44 314 ALA A O 1
ATOM 2548 N N . PRO A 1 315 ? 4.252 -14.276 -6.213 1.00 92.94 315 PRO A N 1
ATOM 2549 C CA . PRO A 1 315 ? 4.927 -15.398 -5.567 1.00 92.94 315 PRO A CA 1
ATOM 2550 C C . PRO A 1 315 ? 5.125 -16.565 -6.538 1.00 92.94 315 PRO A C 1
ATOM 2552 O O . PRO A 1 315 ? 4.244 -16.879 -7.342 1.00 92.94 315 PRO A O 1
ATOM 2555 N N . ASN A 1 316 ? 6.255 -17.264 -6.423 1.00 86.44 316 ASN A N 1
ATOM 2556 C CA . ASN A 1 316 ? 6.438 -18.540 -7.104 1.00 86.44 316 ASN A CA 1
ATOM 2557 C C . ASN A 1 316 ? 5.710 -19.649 -6.329 1.00 86.44 316 ASN A C 1
ATOM 2559 O O . ASN A 1 316 ? 6.133 -20.049 -5.248 1.00 86.44 316 ASN A O 1
ATOM 2563 N N . THR A 1 317 ? 4.629 -20.176 -6.901 1.00 73.25 317 THR A N 1
ATOM 2564 C CA . THR A 1 317 ? 3.809 -21.234 -6.288 1.00 73.25 317 THR A CA 1
ATOM 2565 C C . THR A 1 317 ? 4.223 -22.651 -6.701 1.00 73.25 317 THR A C 1
ATOM 2567 O O . THR A 1 317 ? 3.647 -23.625 -6.221 1.00 73.25 317 THR A O 1
ATOM 2570 N N . THR A 1 318 ? 5.215 -22.794 -7.589 1.00 67.25 318 THR A N 1
ATOM 2571 C CA . THR A 1 318 ? 5.583 -24.084 -8.209 1.00 67.25 318 THR A CA 1
ATOM 2572 C C . THR A 1 318 ? 6.767 -24.787 -7.545 1.00 67.25 318 THR A C 1
ATOM 2574 O O . THR A 1 318 ? 6.940 -25.994 -7.714 1.00 67.25 318 THR A O 1
ATOM 2577 N N . THR A 1 319 ? 7.588 -24.066 -6.777 1.00 56.25 319 THR A N 1
ATOM 2578 C CA . THR A 1 319 ? 8.778 -24.621 -6.117 1.00 56.25 319 THR A CA 1
ATOM 2579 C C . THR A 1 319 ? 8.570 -24.809 -4.618 1.00 56.25 319 THR A C 1
ATOM 2581 O O . THR A 1 319 ? 8.009 -23.953 -3.947 1.00 56.25 319 THR A O 1
ATOM 2584 N N . ILE A 1 320 ? 9.109 -25.907 -4.075 1.00 51.34 320 ILE A N 1
ATOM 2585 C CA . ILE A 1 320 ? 9.078 -26.256 -2.638 1.00 51.34 320 ILE A CA 1
ATOM 2586 C C . ILE A 1 320 ? 9.878 -25.255 -1.775 1.00 51.34 320 ILE A C 1
ATOM 2588 O O . ILE A 1 320 ? 9.694 -25.189 -0.563 1.00 51.34 320 ILE A O 1
ATOM 2592 N N . THR A 1 321 ? 10.775 -24.466 -2.371 1.00 51.09 321 THR A N 1
ATOM 2593 C CA . THR A 1 321 ? 11.539 -23.431 -1.664 1.00 51.09 321 THR A CA 1
ATOM 2594 C C . THR A 1 321 ? 10.698 -22.167 -1.502 1.00 51.09 321 THR A C 1
ATOM 2596 O O . THR A 1 321 ? 10.595 -21.351 -2.413 1.00 51.09 321 THR A O 1
ATOM 2599 N N . THR A 1 322 ? 10.096 -22.038 -0.322 1.00 67.00 322 THR A N 1
ATOM 2600 C CA . THR A 1 322 ? 9.150 -20.998 0.101 1.00 67.00 322 THR A CA 1
ATOM 2601 C C . THR A 1 322 ? 9.852 -19.810 0.772 1.00 67.00 322 THR A C 1
ATOM 2603 O O . THR A 1 322 ? 9.543 -19.481 1.921 1.00 67.00 322 THR A O 1
ATOM 2606 N N . THR A 1 323 ? 10.867 -19.207 0.143 1.00 88.00 323 THR A N 1
ATOM 2607 C CA . THR A 1 323 ? 11.407 -17.954 0.702 1.00 88.00 323 THR A CA 1
ATOM 2608 C C . THR A 1 323 ? 10.401 -16.830 0.469 1.00 88.00 323 THR A C 1
ATOM 2610 O O . THR A 1 323 ? 9.671 -16.837 -0.519 1.00 88.00 323 THR A O 1
ATOM 2613 N N . GLU A 1 324 ? 10.319 -15.882 1.400 1.00 94.19 324 GLU A N 1
ATOM 2614 C CA . GLU A 1 324 ? 9.336 -14.790 1.367 1.00 94.19 324 GLU A CA 1
ATOM 2615 C C . GLU A 1 324 ? 9.393 -13.967 0.065 1.00 94.19 324 GLU A C 1
ATOM 2617 O O . GLU A 1 324 ? 8.363 -13.546 -0.458 1.00 94.19 324 GLU A O 1
ATOM 2622 N N . ASP A 1 325 ? 10.598 -13.789 -0.472 1.00 95.69 325 ASP A N 1
ATOM 2623 C CA . ASP A 1 325 ? 10.929 -13.109 -1.726 1.00 95.69 325 ASP A CA 1
ATOM 2624 C C . ASP A 1 325 ? 11.040 -14.052 -2.936 1.00 95.69 325 ASP A C 1
ATOM 2626 O O . ASP A 1 325 ? 11.434 -13.621 -4.020 1.00 95.69 325 ASP A O 1
ATOM 2630 N N . GLY A 1 326 ? 10.714 -15.336 -2.768 1.00 94.88 326 GLY A N 1
ATOM 2631 C CA . GLY A 1 326 ? 10.727 -16.337 -3.827 1.00 94.88 326 GLY A CA 1
ATOM 2632 C C . GLY A 1 326 ? 9.610 -16.075 -4.832 1.00 94.88 326 GLY A C 1
ATOM 2633 O O . GLY A 1 326 ? 8.470 -16.502 -4.650 1.00 94.88 326 GLY A O 1
ATOM 2634 N N . GLY A 1 327 ? 9.929 -15.361 -5.905 1.00 94.94 327 GLY A N 1
ATOM 2635 C CA . GLY A 1 327 ? 8.943 -14.915 -6.878 1.00 94.94 327 GLY A CA 1
ATOM 2636 C C . GLY A 1 327 ? 9.513 -13.910 -7.862 1.00 94.94 327 GLY A C 1
ATOM 2637 O O . GLY A 1 327 ? 10.725 -13.830 -8.077 1.00 94.94 327 GLY A O 1
ATOM 2638 N N . TYR A 1 328 ? 8.618 -13.133 -8.457 1.00 97.38 328 TYR A N 1
ATOM 2639 C CA . TYR A 1 328 ? 8.949 -12.198 -9.517 1.00 97.38 328 TYR A CA 1
ATOM 2640 C C . TYR A 1 328 ? 8.402 -10.808 -9.231 1.00 97.38 328 TYR A C 1
ATOM 2642 O O . TYR A 1 328 ? 7.287 -10.654 -8.742 1.00 97.38 328 TYR A O 1
ATOM 2650 N N . LEU A 1 329 ? 9.184 -9.800 -9.591 1.00 98.12 329 LEU A N 1
ATOM 2651 C CA . LEU A 1 329 ? 8.761 -8.409 -9.650 1.00 98.12 329 LEU A CA 1
ATOM 2652 C C . LEU A 1 329 ? 8.409 -8.054 -11.084 1.00 98.12 329 LEU A C 1
ATOM 2654 O O . LEU A 1 329 ? 9.144 -8.427 -11.998 1.00 98.12 329 LEU A O 1
ATOM 2658 N N . MET A 1 330 ? 7.331 -7.306 -11.285 1.00 97.69 330 MET A N 1
ATOM 2659 C CA . MET A 1 330 ? 6.905 -6.879 -12.612 1.00 97.69 330 MET A CA 1
ATOM 2660 C C . MET A 1 330 ? 6.412 -5.439 -12.631 1.00 97.69 330 MET A C 1
ATOM 2662 O O . MET A 1 330 ? 5.713 -4.988 -11.725 1.00 97.69 330 MET A O 1
ATOM 2666 N N . THR A 1 331 ? 6.746 -4.723 -13.701 1.00 97.38 331 THR A N 1
ATOM 2667 C CA . THR A 1 331 ? 6.242 -3.368 -13.935 1.00 97.38 331 THR A CA 1
ATOM 2668 C C . THR A 1 331 ? 6.233 -3.028 -15.424 1.00 97.38 331 THR A C 1
ATOM 2670 O O . THR A 1 331 ? 6.818 -3.728 -16.262 1.00 97.38 331 THR A O 1
ATOM 2673 N N . PHE A 1 332 ? 5.564 -1.927 -15.752 1.00 97.38 332 PHE A N 1
ATOM 2674 C CA . PHE A 1 332 ? 5.637 -1.299 -17.061 1.00 97.38 332 PHE A CA 1
ATOM 2675 C C . PHE A 1 332 ? 6.705 -0.210 -17.049 1.00 97.38 332 PHE A C 1
ATOM 2677 O O . PHE A 1 332 ? 6.708 0.657 -16.181 1.00 97.38 332 PHE A O 1
ATOM 2684 N N . LEU A 1 333 ? 7.577 -0.228 -18.052 1.00 97.25 333 LEU A N 1
ATOM 2685 C CA . LEU A 1 333 ? 8.575 0.808 -18.280 1.00 97.25 333 LEU A CA 1
ATOM 2686 C C . LEU A 1 333 ? 8.254 1.595 -19.547 1.00 97.25 333 LEU A C 1
ATOM 2688 O O . LEU A 1 333 ? 7.772 1.040 -20.537 1.00 97.25 333 LEU A O 1
ATOM 2692 N N . TYR A 1 334 ? 8.572 2.881 -19.544 1.00 97.19 334 TYR A N 1
ATOM 2693 C CA . TYR A 1 334 ? 8.466 3.775 -20.684 1.00 97.19 334 TYR A CA 1
ATOM 2694 C C . TYR A 1 334 ? 9.838 4.363 -21.015 1.00 97.19 334 TYR A C 1
ATOM 2696 O O . TYR A 1 334 ? 10.480 5.004 -20.189 1.00 97.19 334 TYR A O 1
ATOM 2704 N N . ASP A 1 335 ? 10.283 4.137 -22.246 1.00 96.19 335 ASP A N 1
ATOM 2705 C CA . ASP A 1 335 ? 11.467 4.770 -22.812 1.00 96.19 335 ASP A CA 1
ATOM 2706 C C . ASP A 1 335 ? 11.075 6.164 -23.305 1.00 96.19 335 ASP A C 1
ATOM 2708 O O . ASP A 1 335 ? 10.407 6.316 -24.332 1.00 96.19 335 ASP A O 1
ATOM 2712 N N . THR A 1 336 ? 11.476 7.192 -22.565 1.00 93.81 336 THR A N 1
ATOM 2713 C CA . THR A 1 336 ? 11.154 8.588 -22.886 1.00 93.81 336 THR A CA 1
ATOM 2714 C C . THR A 1 336 ? 11.822 9.069 -24.175 1.00 93.81 336 THR A C 1
ATOM 2716 O O . THR A 1 336 ? 11.264 9.929 -24.864 1.00 93.81 336 THR A O 1
ATOM 2719 N N . ALA A 1 337 ? 12.967 8.486 -24.545 1.00 92.69 337 ALA A N 1
ATOM 2720 C CA . ALA A 1 337 ? 13.710 8.843 -25.746 1.00 92.69 337 ALA A CA 1
ATOM 2721 C C . ALA A 1 337 ? 13.120 8.164 -26.990 1.00 92.69 337 ALA A C 1
ATOM 2723 O O . ALA A 1 337 ? 12.849 8.828 -27.993 1.00 92.69 337 ALA A O 1
ATOM 2724 N N . ALA A 1 338 ? 12.877 6.853 -26.921 1.00 94.75 338 ALA A N 1
ATOM 2725 C CA . ALA A 1 338 ? 12.312 6.082 -28.029 1.00 94.75 338 ALA A CA 1
ATOM 2726 C C . ALA A 1 338 ? 10.783 6.210 -28.143 1.00 94.75 338 ALA A C 1
ATOM 2728 O O . ALA A 1 338 ? 10.223 5.924 -29.201 1.00 94.75 338 ALA A O 1
ATOM 2729 N N . LYS A 1 339 ? 10.110 6.664 -27.077 1.00 95.06 339 LYS A N 1
ATOM 2730 C CA . LYS A 1 339 ? 8.644 6.714 -26.933 1.00 95.06 339 LYS A CA 1
ATOM 2731 C C . LYS A 1 339 ? 7.994 5.333 -27.034 1.00 95.06 339 LYS A C 1
ATOM 2733 O O . LYS A 1 339 ? 6.955 5.163 -27.672 1.00 95.06 339 LYS A O 1
ATOM 2738 N N . GLU A 1 340 ? 8.606 4.346 -26.387 1.00 95.81 340 GLU A N 1
ATOM 2739 C CA . GLU A 1 340 ? 8.184 2.942 -26.411 1.00 95.81 340 GLU A CA 1
ATOM 2740 C C . GLU A 1 340 ? 7.902 2.433 -24.997 1.00 95.81 340 GLU A C 1
ATOM 2742 O O . GLU A 1 340 ? 8.571 2.841 -24.053 1.00 95.81 340 GLU A O 1
ATOM 2747 N N . SER A 1 341 ? 6.943 1.518 -24.849 1.00 97.50 341 SER A N 1
ATOM 2748 C CA . SER A 1 341 ? 6.664 0.866 -23.566 1.00 97.50 341 SER A CA 1
ATOM 2749 C C . SER A 1 341 ? 7.128 -0.587 -23.565 1.00 97.50 341 SER A C 1
ATOM 2751 O O . SER A 1 341 ? 7.062 -1.281 -24.583 1.00 97.50 341 SER A O 1
ATOM 2753 N N . TYR A 1 342 ? 7.559 -1.048 -22.399 1.00 97.88 342 TYR A N 1
ATOM 2754 C CA . TYR A 1 342 ? 8.015 -2.404 -22.142 1.00 97.88 342 TYR A CA 1
ATOM 2755 C C . TYR A 1 342 ? 7.300 -2.951 -20.907 1.00 97.88 342 TYR A C 1
ATOM 2757 O O . TYR A 1 342 ? 7.043 -2.214 -19.962 1.00 97.88 342 TYR A O 1
ATOM 2765 N N . TYR A 1 343 ? 6.990 -4.240 -20.911 1.00 98.00 343 TYR A N 1
ATOM 2766 C CA . TYR A 1 343 ? 6.659 -4.997 -19.712 1.00 98.00 343 TYR A CA 1
ATOM 2767 C C . TYR A 1 343 ? 7.892 -5.804 -19.317 1.00 98.00 343 TYR A C 1
ATOM 2769 O O . TYR A 1 343 ? 8.437 -6.546 -20.146 1.00 98.00 343 TYR A O 1
ATOM 2777 N N . CYS A 1 344 ? 8.347 -5.620 -18.084 1.00 98.38 344 CYS A N 1
ATOM 2778 C CA . CYS A 1 344 ? 9.565 -6.234 -17.581 1.00 98.38 344 CYS A CA 1
ATOM 2779 C C . CYS A 1 344 ? 9.274 -7.056 -16.332 1.00 98.38 344 CYS A C 1
ATOM 2781 O O . CYS A 1 344 ? 8.458 -6.657 -15.501 1.00 98.38 344 CYS A O 1
ATOM 2783 N N . VAL A 1 345 ? 9.961 -8.192 -16.220 1.00 98.44 345 VAL A N 1
ATOM 2784 C CA . VAL A 1 345 ? 9.887 -9.095 -15.071 1.00 98.44 345 VAL A CA 1
ATOM 2785 C C . VAL A 1 345 ? 11.298 -9.425 -14.607 1.00 98.44 345 VAL A C 1
ATOM 2787 O O . VAL A 1 345 ? 12.151 -9.769 -15.430 1.00 98.44 345 VAL A O 1
ATOM 2790 N N . TRP A 1 346 ? 11.528 -9.370 -13.300 1.00 98.38 346 TRP A N 1
ATOM 2791 C CA . TRP A 1 346 ? 12.787 -9.734 -12.651 1.00 98.38 346 TRP A CA 1
ATOM 2792 C C . TRP A 1 346 ? 12.548 -10.773 -11.567 1.00 98.38 346 TRP A C 1
ATOM 2794 O O . TRP A 1 346 ? 11.469 -10.839 -10.982 1.00 98.38 346 TRP A O 1
ATOM 2804 N N . ASP A 1 347 ? 13.567 -11.575 -11.290 1.00 96.81 347 ASP A N 1
ATOM 2805 C CA . ASP A 1 347 ? 13.581 -12.455 -10.128 1.00 96.81 347 ASP A CA 1
ATOM 2806 C C . ASP A 1 347 ? 13.745 -11.607 -8.852 1.00 96.81 347 ASP A C 1
ATOM 2808 O O . ASP A 1 347 ? 14.721 -10.868 -8.693 1.00 96.81 347 ASP A O 1
ATOM 2812 N N . ALA A 1 348 ? 12.755 -11.683 -7.962 1.00 97.00 348 ALA A N 1
ATOM 2813 C CA . ALA A 1 348 ? 12.656 -10.825 -6.783 1.00 97.00 348 ALA A CA 1
ATOM 2814 C C . ALA A 1 348 ? 13.681 -11.183 -5.692 1.00 97.00 348 ALA A C 1
ATOM 2816 O O . ALA A 1 348 ? 14.026 -10.347 -4.848 1.00 97.00 348 ALA A O 1
ATOM 2817 N N . ALA A 1 349 ? 14.177 -12.422 -5.693 1.00 95.25 349 ALA A N 1
ATOM 2818 C CA . ALA A 1 349 ? 15.150 -12.898 -4.722 1.00 95.25 349 ALA A CA 1
ATOM 2819 C C . ALA A 1 349 ? 16.552 -12.382 -5.068 1.00 95.25 349 ALA A C 1
ATOM 2821 O O . ALA A 1 349 ? 17.210 -11.747 -4.241 1.00 95.25 349 ALA A O 1
ATOM 2822 N N . THR A 1 350 ? 16.975 -12.608 -6.311 1.00 95.75 350 THR A N 1
ATOM 2823 C CA . THR A 1 350 ? 18.317 -12.280 -6.805 1.00 95.75 350 THR A CA 1
ATOM 2824 C C . THR A 1 350 ? 18.497 -10.807 -7.150 1.00 95.75 350 THR A C 1
ATOM 2826 O O . THR A 1 350 ? 19.626 -10.326 -7.091 1.00 95.75 350 THR A O 1
ATOM 2829 N N . MET A 1 351 ? 17.418 -10.097 -7.515 1.00 95.31 351 MET A N 1
ATOM 2830 C CA . MET A 1 351 ? 17.473 -8.713 -8.006 1.00 95.31 351 MET A CA 1
ATOM 2831 C C . MET A 1 351 ? 18.509 -8.530 -9.130 1.00 95.31 351 MET A C 1
ATOM 2833 O O . MET A 1 351 ? 19.170 -7.496 -9.217 1.00 95.31 351 MET A O 1
ATOM 2837 N N . ALA A 1 352 ? 18.692 -9.556 -9.969 1.00 96.88 352 ALA A N 1
ATOM 2838 C CA . ALA A 1 352 ? 19.631 -9.496 -11.081 1.00 96.88 352 ALA A CA 1
ATOM 2839 C C . ALA A 1 352 ? 19.248 -8.359 -12.041 1.00 96.88 352 ALA A C 1
ATOM 2841 O O . ALA A 1 352 ? 18.078 -8.189 -12.377 1.00 96.88 352 ALA A O 1
ATOM 2842 N N . GLU A 1 353 ? 20.244 -7.599 -12.503 1.00 94.38 353 GLU A N 1
ATOM 2843 C CA . GLU A 1 353 ? 20.023 -6.400 -13.320 1.00 94.38 353 GLU A CA 1
ATOM 2844 C C . GLU A 1 353 ? 19.251 -6.706 -14.616 1.00 94.38 353 GLU A C 1
ATOM 2846 O O . GLU A 1 353 ? 18.325 -5.983 -14.982 1.00 94.38 353 GLU A O 1
ATOM 2851 N N . ALA A 1 354 ? 19.591 -7.800 -15.301 1.00 96.94 354 ALA A N 1
ATOM 2852 C CA . ALA A 1 354 ? 18.905 -8.201 -16.524 1.00 96.94 354 ALA A CA 1
ATOM 2853 C C . ALA A 1 354 ? 17.524 -8.818 -1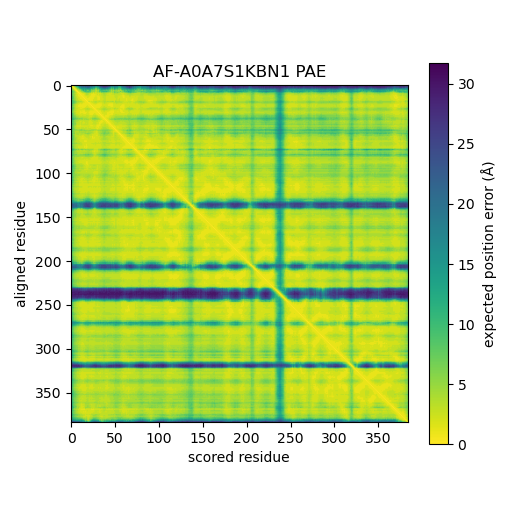6.214 1.00 96.94 354 ALA A C 1
ATOM 2855 O O . ALA A 1 354 ? 17.450 -9.772 -15.433 1.00 96.94 354 ALA A O 1
ATOM 2856 N N . PRO A 1 355 ? 16.434 -8.351 -16.855 1.00 97.81 355 PRO A N 1
ATOM 2857 C CA . PRO A 1 355 ? 15.114 -8.936 -16.660 1.00 97.81 355 PRO A CA 1
ATOM 2858 C C . PRO A 1 355 ? 15.037 -10.359 -17.222 1.00 97.81 355 PRO A C 1
ATOM 2860 O O . PRO A 1 355 ? 15.550 -10.645 -18.306 1.00 97.81 355 PRO A O 1
ATOM 2863 N N . VAL A 1 356 ? 14.314 -11.237 -16.522 1.00 97.88 356 VAL A N 1
ATOM 2864 C CA . VAL A 1 356 ? 13.987 -12.587 -17.012 1.00 97.88 356 VAL A CA 1
ATOM 2865 C C . VAL A 1 356 ? 12.960 -12.542 -18.145 1.00 97.88 356 VAL A C 1
ATOM 2867 O O . VAL A 1 356 ? 12.950 -13.415 -19.011 1.00 97.88 356 VAL A O 1
ATOM 2870 N N . VAL A 1 357 ? 12.126 -11.496 -18.180 1.00 98.06 357 VAL A N 1
ATOM 2871 C CA . VAL A 1 357 ? 11.227 -11.191 -19.299 1.00 98.06 357 VAL A CA 1
ATOM 2872 C C . VAL A 1 357 ? 11.335 -9.716 -19.640 1.00 98.06 357 VAL A C 1
ATOM 2874 O O . VAL A 1 357 ? 11.149 -8.858 -18.785 1.00 98.06 357 VAL A O 1
ATOM 2877 N N . LYS A 1 358 ? 11.561 -9.423 -20.920 1.00 97.56 358 LYS A N 1
ATOM 2878 C CA . LYS A 1 358 ? 11.453 -8.082 -21.499 1.00 97.56 358 LYS A CA 1
ATOM 2879 C C . LYS A 1 358 ? 10.564 -8.160 -22.729 1.00 97.56 358 LYS A C 1
ATOM 2881 O O . LYS A 1 358 ? 10.974 -8.684 -23.763 1.00 97.56 358 LYS A O 1
ATOM 2886 N N . MET A 1 359 ? 9.361 -7.612 -22.632 1.00 98.00 359 MET A N 1
ATOM 2887 C CA . MET A 1 359 ? 8.389 -7.606 -23.719 1.00 98.00 359 MET A CA 1
ATOM 2888 C C . MET A 1 359 ? 8.119 -6.174 -24.169 1.00 98.00 359 MET A C 1
ATOM 2890 O O . MET A 1 359 ? 7.613 -5.363 -23.402 1.00 98.00 359 MET A O 1
ATOM 2894 N N . LYS A 1 360 ? 8.421 -5.855 -25.430 1.00 97.81 360 LYS A N 1
ATOM 2895 C CA . LYS A 1 360 ? 7.999 -4.582 -26.028 1.00 97.81 360 LYS A CA 1
ATOM 2896 C C . LYS A 1 360 ? 6.487 -4.600 -26.241 1.00 97.81 360 LYS A C 1
ATOM 2898 O O . LYS A 1 360 ? 5.964 -5.532 -26.848 1.00 97.81 360 LYS A O 1
ATOM 2903 N N . LEU A 1 361 ? 5.803 -3.559 -25.784 1.00 97.88 361 LEU A N 1
ATOM 2904 C CA . LEU A 1 361 ? 4.359 -3.434 -25.930 1.00 97.88 361 LEU A CA 1
ATOM 2905 C C . LEU A 1 361 ? 3.987 -2.790 -27.273 1.00 97.88 361 LEU A C 1
ATOM 2907 O O . LEU A 1 361 ? 4.700 -1.908 -27.761 1.00 97.88 361 LEU A O 1
ATOM 2911 N N . PRO A 1 362 ? 2.853 -3.186 -27.880 1.00 96.56 362 PRO A N 1
ATOM 2912 C CA . PRO A 1 362 ? 2.414 -2.652 -29.171 1.00 96.56 362 PRO A CA 1
ATOM 2913 C C . PRO A 1 362 ? 1.890 -1.208 -29.081 1.00 96.56 362 PRO A C 1
ATOM 2915 O O . PRO A 1 362 ? 1.616 -0.581 -30.105 1.00 96.56 362 PRO A O 1
ATOM 2918 N N . ARG A 1 363 ? 1.704 -0.685 -27.864 1.00 95.56 363 ARG A N 1
ATOM 2919 C CA . ARG A 1 363 ? 1.186 0.653 -27.565 1.00 95.56 363 ARG A CA 1
ATOM 2920 C C . ARG A 1 363 ? 1.869 1.205 -26.317 1.00 95.56 363 ARG A C 1
ATOM 2922 O O . ARG A 1 363 ? 2.378 0.448 -25.493 1.00 95.56 363 ARG A O 1
ATOM 2929 N N . ARG A 1 364 ? 1.832 2.530 -26.175 1.00 94.62 364 ARG A N 1
ATOM 2930 C CA . ARG A 1 364 ? 2.222 3.203 -24.936 1.00 94.62 364 ARG A CA 1
ATOM 2931 C C . ARG A 1 364 ? 1.243 2.833 -23.822 1.00 94.62 364 ARG A C 1
ATOM 2933 O O . ARG A 1 364 ? 0.039 2.999 -24.004 1.00 94.62 364 ARG A O 1
ATOM 2940 N N . VAL A 1 365 ? 1.775 2.426 -22.676 1.00 93.94 365 VAL A N 1
ATOM 2941 C CA . VAL A 1 365 ? 1.032 2.358 -21.411 1.00 93.94 365 VAL A CA 1
ATOM 2942 C C . VAL A 1 365 ? 1.256 3.689 -20.681 1.00 93.94 365 VAL A C 1
ATOM 2944 O O . VAL A 1 365 ? 2.412 4.083 -20.510 1.00 93.94 365 VAL A O 1
ATOM 2947 N N . PRO A 1 366 ? 0.200 4.458 -20.357 1.00 91.25 366 PRO A N 1
ATOM 2948 C CA . PRO A 1 366 ? 0.344 5.703 -19.606 1.00 91.25 366 PRO A CA 1
ATOM 2949 C C . PRO A 1 366 ? 0.750 5.424 -18.152 1.00 91.25 366 PRO A C 1
ATOM 2951 O O . PRO A 1 366 ? 0.686 4.285 -17.697 1.00 91.25 366 PRO A O 1
ATOM 2954 N N . TYR A 1 367 ? 1.139 6.469 -17.417 1.00 88.31 367 TYR A N 1
ATOM 2955 C CA . TYR A 1 367 ? 1.323 6.350 -15.971 1.00 88.31 367 TYR A CA 1
ATOM 2956 C C . TYR A 1 367 ? 0.027 5.861 -15.318 1.00 88.31 367 TYR A C 1
ATOM 2958 O O . TYR A 1 367 ? -1.061 6.335 -15.657 1.00 88.31 367 TYR A O 1
ATOM 2966 N N . GLY A 1 368 ? 0.171 4.895 -14.418 1.00 91.12 368 GLY A N 1
ATOM 2967 C CA . GLY A 1 368 ? -0.906 4.342 -13.609 1.00 91.12 368 GLY A CA 1
ATOM 2968 C C . GLY A 1 368 ? -0.654 4.575 -12.123 1.00 91.12 368 GLY A C 1
ATOM 2969 O O . GLY A 1 368 ? 0.279 5.281 -11.747 1.00 91.12 368 GLY A O 1
ATOM 2970 N N . PHE A 1 369 ? -1.499 3.953 -11.308 1.00 93.12 369 PHE A N 1
ATOM 2971 C CA . PHE A 1 369 ? -1.415 3.971 -9.851 1.00 93.12 369 PHE A CA 1
ATOM 2972 C C . PHE A 1 369 ? -1.087 2.558 -9.350 1.00 93.12 369 PHE A C 1
ATOM 2974 O O . PHE A 1 369 ? 0.033 2.102 -9.572 1.00 93.12 369 PHE A O 1
ATOM 2981 N N . HIS A 1 370 ? -2.053 1.846 -8.757 1.00 96.81 370 HIS A N 1
ATOM 2982 C CA . HIS A 1 370 ? -1.814 0.538 -8.148 1.00 96.81 370 HIS A CA 1
ATOM 2983 C C . HIS A 1 370 ? -2.304 -0.623 -9.013 1.00 96.81 370 HIS A C 1
ATOM 2985 O O . HIS A 1 370 ? -3.470 -0.690 -9.414 1.00 96.81 370 HIS A O 1
ATOM 2991 N N . GLY A 1 371 ? -1.401 -1.561 -9.270 1.00 95.06 371 GLY A N 1
ATOM 2992 C CA . GLY A 1 371 ? -1.653 -2.844 -9.896 1.00 95.06 371 GLY A CA 1
ATOM 2993 C C . GLY A 1 371 ? -1.698 -3.989 -8.887 1.00 95.06 371 GLY A C 1
ATOM 2994 O O . GLY A 1 371 ? -1.398 -3.860 -7.695 1.00 95.06 371 GLY A O 1
ATOM 2995 N N . MET A 1 372 ? -2.065 -5.160 -9.396 1.00 94.12 372 MET A N 1
ATOM 2996 C CA . MET A 1 372 ? -2.037 -6.392 -8.626 1.00 94.12 372 MET A CA 1
ATOM 2997 C C . MET A 1 372 ? -1.734 -7.600 -9.504 1.00 94.12 372 MET A C 1
ATOM 2999 O O . MET A 1 372 ? -2.017 -7.601 -10.702 1.00 94.12 372 MET A O 1
ATOM 3003 N N . TRP A 1 373 ? -1.191 -8.640 -8.880 1.00 94.06 373 TRP A N 1
ATOM 3004 C CA . TRP A 1 373 ? -1.063 -9.960 -9.475 1.00 94.06 373 TRP A CA 1
ATOM 3005 C C . TRP A 1 373 ? -2.273 -10.812 -9.087 1.00 94.06 373 TRP A C 1
ATOM 3007 O O . TRP A 1 373 ? -2.707 -10.799 -7.935 1.00 94.06 373 TRP A O 1
ATOM 3017 N N . VAL A 1 374 ? -2.804 -11.565 -10.049 1.00 91.31 374 VAL A N 1
ATOM 3018 C CA . VAL A 1 374 ? -3.864 -12.554 -9.833 1.00 91.31 374 VAL A CA 1
ATOM 3019 C C . VAL A 1 374 ? -3.388 -13.862 -10.452 1.00 91.31 374 VAL A C 1
ATOM 3021 O O . VAL A 1 374 ? -2.987 -13.885 -11.615 1.00 91.31 374 VAL A O 1
ATOM 3024 N N . SER A 1 375 ? -3.390 -14.945 -9.676 1.00 90.31 375 SER A N 1
ATOM 3025 C CA . SER A 1 375 ? -2.927 -16.252 -10.143 1.00 90.31 375 SER A CA 1
ATOM 3026 C C . SER A 1 375 ? -3.896 -16.875 -11.150 1.00 90.31 375 SER A C 1
ATOM 3028 O O . SER A 1 375 ? -5.082 -16.547 -11.188 1.00 90.31 375 SER A O 1
ATOM 3030 N N . GLU A 1 376 ? -3.412 -17.842 -11.932 1.00 88.19 376 GLU A N 1
ATOM 3031 C CA . GLU A 1 376 ? -4.275 -18.622 -12.825 1.00 88.19 376 GLU A CA 1
ATOM 3032 C C . GLU A 1 376 ? -5.418 -19.311 -12.058 1.00 88.19 376 GLU A C 1
ATOM 3034 O O . GLU A 1 376 ? -6.561 -19.275 -12.505 1.00 88.19 376 GLU A O 1
ATOM 3039 N N . GLU A 1 377 ? -5.142 -19.872 -10.877 1.00 88.25 377 GLU A N 1
ATOM 3040 C CA . GLU A 1 377 ? -6.161 -20.493 -10.021 1.00 88.25 377 GLU A CA 1
ATOM 3041 C C . GLU A 1 377 ? -7.250 -19.490 -9.619 1.00 88.25 377 GLU A C 1
ATOM 3043 O O . GLU A 1 377 ? -8.443 -19.790 -9.703 1.00 88.25 377 GLU A O 1
ATOM 3048 N N . GLN A 1 378 ? -6.855 -18.273 -9.233 1.00 88.81 378 GLN A N 1
ATOM 3049 C CA . GLN A 1 378 ? -7.796 -17.202 -8.925 1.00 88.81 378 GLN A CA 1
ATOM 3050 C C . GLN A 1 378 ? -8.630 -16.853 -10.164 1.00 88.81 378 GLN A C 1
ATOM 3052 O O . GLN A 1 378 ? -9.859 -16.890 -10.091 1.00 88.81 378 GLN A O 1
ATOM 3057 N N . ILE A 1 379 ? -8.005 -16.606 -11.317 1.00 85.69 379 ILE A N 1
ATOM 3058 C CA . ILE A 1 379 ? -8.721 -16.314 -12.569 1.00 85.69 379 ILE A CA 1
ATOM 3059 C C . ILE A 1 379 ? -9.741 -17.419 -12.872 1.00 85.69 379 ILE A C 1
ATOM 3061 O O . ILE A 1 379 ? -10.933 -17.137 -12.988 1.00 85.69 379 ILE A O 1
ATOM 3065 N N . GLN A 1 380 ? -9.312 -18.683 -12.895 1.00 85.94 380 GLN A N 1
ATOM 3066 C CA . GLN A 1 380 ? -10.183 -19.832 -13.160 1.00 85.94 380 GLN A CA 1
ATOM 3067 C C . GLN A 1 380 ? -11.338 -19.933 -12.159 1.00 85.94 380 GLN A C 1
ATOM 3069 O O . GLN A 1 380 ? -12.463 -20.258 -12.536 1.00 85.94 380 GLN A O 1
ATOM 3074 N N . SER A 1 381 ? -11.093 -19.606 -10.889 1.00 82.88 381 SER A N 1
ATOM 3075 C CA . SER A 1 381 ? -12.127 -19.617 -9.857 1.00 82.88 381 SER A CA 1
ATOM 3076 C C . SER A 1 381 ? -13.178 -18.510 -10.022 1.00 82.88 381 SER A C 1
ATOM 3078 O O . SER A 1 381 ? -14.262 -18.644 -9.451 1.00 82.88 381 SER A O 1
ATOM 3080 N N . GLY A 1 382 ? -12.862 -17.441 -10.765 1.00 72.50 382 GLY A N 1
ATOM 3081 C CA . GLY A 1 382 ? -13.721 -16.282 -11.028 1.00 72.50 382 GLY A CA 1
ATOM 3082 C C . GLY A 1 382 ? -14.439 -16.292 -12.379 1.00 72.50 382 GLY A C 1
ATOM 3083 O O . GLY A 1 382 ? -15.388 -15.533 -12.548 1.00 72.50 382 GLY A O 1
ATOM 3084 N N . LEU A 1 383 ? -14.062 -17.173 -13.313 1.00 66.75 383 LEU A N 1
ATOM 3085 C CA . LEU A 1 383 ? -14.648 -17.289 -14.663 1.00 66.75 383 LEU A CA 1
ATOM 3086 C C . LEU A 1 383 ? -16.087 -17.863 -14.707 1.00 66.75 383 LEU A C 1
ATOM 3088 O O . LEU A 1 383 ? -16.521 -18.355 -15.748 1.00 66.75 383 LEU A O 1
ATOM 3092 N N . HIS A 1 384 ? -16.835 -17.826 -13.601 1.00 52.94 384 HIS A N 1
ATOM 3093 C CA . HIS A 1 384 ? -18.182 -18.403 -13.520 1.00 52.94 384 HIS A CA 1
ATOM 3094 C C . HIS A 1 384 ? -19.250 -17.626 -14.308 1.00 52.94 384 HIS A C 1
ATOM 3096 O O . HIS A 1 384 ? -19.168 -16.377 -14.445 1.00 52.94 384 HIS A O 1
#

Nearest PDB structures (foldseek):
  7vud-assembly1_A  TM=8.980E-01  e=9.508E-36  Osmanthus fragrans
  3npe-assembly1_A  TM=9.253E-01  e=9.579E-32  Zea mays
  5j54-assembly1_A  TM=8.693E-01  e=1.018E-27  Novosphingobium aromaticivorans DSM 12444
  5j55-assembly1_A  TM=8.743E-01  e=4.862E-27  Novosphingobium aromaticivorans DSM 12444
  6ojw-assembly1_A  TM=8.513E-01  e=3.040E-26  Sphingomonas paucimobilis

Organism: NCBI:txid1169539

Sequence (384 aa):
MDKADRRTGTQNTALAYFRKRLLALVESSLPFSVKMLQDGDFESECYESYGEKLNQPVSAHSKVDPETGEFLIYGYDLLSKPYCKYAIVDKDGNLSHRLDVEIPRPVMMHDFAVTKNYTIFLDMPLIFDPKRMARDWQYSYPFRFDASIKARFGICPRYAKSMDEFTWFETRPCYVFHTMNAYEDPENPRKIVLHSCRFEHIELEFDNSASPALVKWTFDLDTKEMTEELIVDNGKDTLENPVEIHGEFPRINDSYVGRVNRYGWFVEQDSDKGTFIAVVKLDLQQRSVAGCIDFSSSLGKPPGTMTGGECVFAPNTTTITTTEDGGYLMTFLYDTAAKESYYCVWDAATMAEAPVVKMKLPRRVPYGFHGMWVSEEQIQSGLH

Foldseek 3Di:
DPQPAQFPDPLFFAWDQALLFIWRADQRHATWTWAQAPVRDIDTDGGQCLVVVNRAHWARAFAQQLPFRKTWTKHADQPDPPRIKTWIQGNVSHGPAIDSDHDPHRADFRYWAAAPFKTKGKQAQFHFACVQCVPPVVFGDRTDRDQVDWIKIWMATSRDPYSVRIQIATDGHKDFNDWQAKYQDPVGSQKIKTWTFIWNGDDPGPLTLTFTFTWIWIARNVVRDIDIGGLDQPDPPPDDDTDGQGWDQKYFLSSQHNHDDQKIKTFGAPSVNRFTFKIWIGRSVVSYTPEMAGQQVLVVHDHPQKTWAHWEWDADPPDPPDDRQRTKTWTKIARNVVRWIWIFIDRRNVNDHHTPDIGTDPDDDDDGHYDYDDDPVSSVSNND

Radius of gyration: 20.66 Å; Cα contacts (8 Å, |Δi|>4): 962; chains: 1; bounding box: 63×56×57 Å

Solvent-accessible surface area (backbone atoms only — not comparable to full-atom values): 20963 Å² total; per-residue (Å²): 130,81,80,76,74,44,84,74,54,84,44,69,44,18,53,47,78,55,85,55,33,41,27,30,16,23,51,70,3,38,40,28,36,38,44,68,45,96,90,72,50,77,45,84,70,47,72,58,25,58,88,73,64,57,83,57,26,26,29,36,51,48,44,64,38,68,87,73,48,28,38,42,36,39,21,52,32,82,86,51,85,64,26,26,39,37,35,31,28,40,59,88,51,47,73,76,45,70,40,77,43,88,58,98,63,39,44,67,56,59,38,58,42,39,28,84,60,33,36,40,41,52,53,32,30,36,30,63,36,72,70,38,44,76,75,42,71,91,72,38,64,45,57,44,59,39,81,90,37,58,15,32,42,38,37,28,50,71,79,46,88,54,78,86,59,47,50,75,44,78,49,70,45,34,40,66,61,46,54,48,45,17,18,50,37,92,90,44,70,57,30,39,37,37,36,31,26,38,21,74,55,67,62,92,48,99,82,49,65,64,60,28,38,49,31,36,36,40,36,32,72,84,81,68,47,75,48,80,43,76,38,63,68,75,74,55,92,59,88,90,62,78,73,73,73,28,33,47,59,49,32,44,52,68,83,33,57,20,37,83,68,49,58,39,35,28,26,32,51,39,68,92,74,72,40,26,38,30,44,36,33,31,30,63,78,77,34,38,80,74,36,59,34,48,48,11,63,38,69,76,43,64,84,86,36,24,36,46,56,52,59,40,56,42,77,53,86,86,55,92,70,78,50,83,50,39,28,34,33,35,37,54,37,35,31,69,81,82,69,44,19,33,42,39,29,28,48,49,66,77,38,53,54,62,51,81,38,79,42,79,48,98,54,76,74,75,93,76,56,50,77,74,72,77,53,70,68,52,52,66,67,35,62,119

InterPro domains:
  IPR004294 Carotenoid oxygenase [PF03055] (6-375)
  IPR004294 Carotenoid oxygenase [PTHR10543] (8-375)

Secondary structure (DSSP, 8-state):
-PPP-S------SEEEEETTEEEEE-TTS--EEEEEPTTS-EEEEEE--TTTT--S---TT-EE-TTT--EEEEEE-SSSSSSEEEEEE-TTS-EEEEEEE--SS-B-----EE-SSEEEEEE-SEEE-TTGGGT-TTT--SEEE-TTS-EEEEEEETT--SGGG-EEEEESS-EEEEEEEEEE-SS-TTEEEEEEEEESS---STT-----EEEEEEEETTT--EEEEES------SSS------EEEEE--GGGTTS--SEEEEEEEETTTTEEEEEEEEETTTTEEEEEEETTGGGT--TT-EEB---EEEE--SSS---TT-EEEEEEEEETTTTEEEEEEEETTT--SS-SEEEE-SSPPPP-S------HHHHHHH--

pLDDT: mean 89.43, std 13.6, range [31.05, 98.88]

Mean predicted aligned error: 5.91 Å